Protein AF-A0A350I6R9-F1 (afdb_monomer_lite)

pLDDT: mean 77.78, std 19.96, range [19.88, 98.5]

Radius of gyration: 29.45 Å; chains: 1; bounding box: 66×49×82 Å

Structure (mmCIF, N/CA/C/O backbone):
data_AF-A0A350I6R9-F1
#
_entry.id   AF-A0A350I6R9-F1
#
loop_
_atom_site.group_PDB
_atom_site.id
_atom_site.type_symbol
_atom_site.label_atom_id
_atom_site.label_alt_id
_atom_site.label_comp_id
_atom_site.label_asym_id
_atom_site.label_entity_id
_atom_site.label_seq_id
_atom_site.pdbx_PDB_ins_code
_atom_site.Cartn_x
_atom_site.Cartn_y
_atom_site.Cartn_z
_atom_site.occupancy
_atom_site.B_iso_or_equiv
_atom_site.auth_seq_id
_atom_site.auth_comp_id
_atom_site.auth_asym_id
_atom_site.auth_atom_id
_atom_site.pdbx_PDB_model_num
ATOM 1 N N . MET A 1 1 ? 12.824 -19.767 29.907 1.00 22.09 1 MET A N 1
ATOM 2 C CA . MET A 1 1 ? 13.757 -18.956 29.102 1.00 22.09 1 MET A CA 1
ATOM 3 C C . MET A 1 1 ? 13.544 -19.324 27.639 1.00 22.09 1 MET A C 1
ATOM 5 O O . MET A 1 1 ? 13.991 -20.379 27.214 1.00 22.09 1 MET A O 1
ATOM 9 N N . ILE A 1 2 ? 12.738 -18.542 26.918 1.00 20.14 2 ILE A N 1
ATOM 10 C CA . ILE A 1 2 ? 12.476 -18.719 25.482 1.00 20.14 2 ILE A CA 1
ATOM 11 C C . ILE A 1 2 ? 12.926 -17.417 24.828 1.00 20.14 2 ILE A C 1
ATOM 13 O O . ILE A 1 2 ? 12.372 -16.361 25.119 1.00 20.14 2 ILE A O 1
ATOM 17 N N . VAL A 1 3 ? 13.970 -17.504 24.011 1.00 19.88 3 VAL A N 1
ATOM 18 C CA . VAL A 1 3 ? 14.474 -16.399 23.195 1.00 19.88 3 VAL A CA 1
ATOM 19 C C . VAL A 1 3 ? 13.549 -16.283 21.987 1.00 19.88 3 VAL A C 1
ATOM 21 O O . VAL A 1 3 ? 13.453 -17.218 21.194 1.00 19.88 3 VAL A O 1
ATOM 24 N N . ILE A 1 4 ? 12.835 -15.166 21.876 1.00 23.45 4 ILE A N 1
ATOM 25 C CA . ILE A 1 4 ? 11.977 -14.851 20.732 1.00 23.45 4 ILE A CA 1
ATOM 26 C C . ILE A 1 4 ? 12.733 -13.826 19.881 1.00 23.45 4 ILE A C 1
ATOM 28 O O . ILE A 1 4 ? 13.093 -12.759 20.372 1.00 23.45 4 ILE A O 1
ATOM 32 N N . GLY A 1 5 ? 13.032 -14.194 18.632 1.00 23.34 5 GLY A N 1
ATOM 33 C CA . GLY A 1 5 ? 13.766 -13.368 17.675 1.00 23.34 5 GLY A CA 1
ATOM 34 C C . GLY A 1 5 ? 13.041 -12.068 17.312 1.00 23.34 5 GLY A C 1
ATOM 35 O O . GLY A 1 5 ? 11.827 -11.946 17.468 1.00 23.34 5 GLY A O 1
ATOM 36 N N . ALA A 1 6 ? 13.812 -11.112 16.792 1.00 25.41 6 ALA A N 1
ATOM 37 C CA . ALA A 1 6 ? 13.442 -9.723 16.505 1.00 25.41 6 ALA A CA 1
ATOM 38 C C . ALA A 1 6 ? 12.279 -9.505 15.501 1.00 25.41 6 ALA A C 1
ATOM 40 O O . ALA A 1 6 ? 11.930 -8.361 15.220 1.00 25.41 6 ALA A O 1
ATOM 41 N N . ASP A 1 7 ? 11.638 -10.568 15.008 1.00 31.19 7 ASP A N 1
ATOM 42 C CA . ASP A 1 7 ? 10.614 -10.511 13.955 1.00 31.19 7 ASP A CA 1
ATOM 43 C C . ASP A 1 7 ? 9.171 -10.698 14.456 1.00 31.19 7 ASP A C 1
ATOM 45 O O . ASP A 1 7 ? 8.216 -10.474 13.709 1.00 31.19 7 ASP A O 1
ATOM 49 N N . SER A 1 8 ? 8.966 -11.063 15.725 1.00 33.00 8 SER A N 1
ATOM 50 C CA . SER A 1 8 ? 7.626 -11.209 16.312 1.00 33.00 8 SER A CA 1
ATOM 51 C C . SER A 1 8 ? 7.429 -10.269 17.493 1.00 33.00 8 SER A C 1
ATOM 53 O O . SER A 1 8 ? 8.067 -10.418 18.534 1.00 33.00 8 SER A O 1
ATOM 55 N N . LEU A 1 9 ? 6.516 -9.311 17.327 1.00 41.38 9 LEU A N 1
ATOM 56 C CA . LEU A 1 9 ? 6.185 -8.334 18.359 1.00 41.38 9 LEU A CA 1
ATOM 57 C C . LEU A 1 9 ? 5.378 -8.982 19.507 1.00 41.38 9 LEU A C 1
ATOM 59 O O . LEU A 1 9 ? 4.624 -9.926 19.269 1.00 41.38 9 LEU A O 1
ATOM 63 N N . PRO A 1 10 ? 5.457 -8.467 20.746 1.00 38.34 10 PRO A N 1
ATOM 64 C CA . PRO A 1 10 ? 4.871 -9.105 21.936 1.00 38.34 10 PRO A CA 1
ATOM 65 C C . PRO A 1 10 ? 3.345 -9.278 21.874 1.00 38.34 10 PRO A C 1
ATOM 67 O O . PRO A 1 10 ? 2.817 -10.292 22.327 1.00 38.34 10 PRO A O 1
ATOM 70 N N . ALA A 1 11 ? 2.642 -8.341 21.228 1.00 40.12 11 ALA A N 1
ATOM 71 C CA . ALA A 1 11 ? 1.209 -8.461 20.960 1.00 40.12 11 ALA A CA 1
ATOM 72 C C . ALA A 1 11 ? 0.907 -9.635 20.010 1.00 40.12 11 ALA A C 1
ATOM 74 O O . ALA A 1 11 ? -0.040 -10.383 20.237 1.00 40.12 11 ALA A O 1
ATOM 75 N N . GLU A 1 12 ? 1.747 -9.852 18.989 1.00 41.09 12 GLU A N 1
ATOM 76 C CA . GLU A 1 12 ? 1.634 -11.0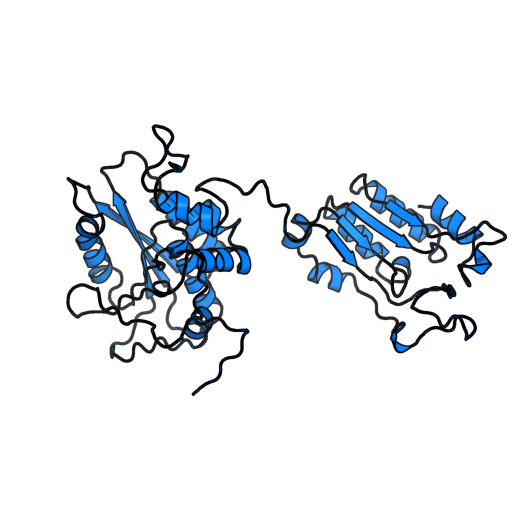18 18.108 1.00 41.09 12 GLU A CA 1
ATOM 77 C C . GLU A 1 12 ? 1.952 -12.316 18.856 1.00 41.09 12 GLU A C 1
ATOM 79 O O . GLU A 1 12 ? 1.293 -13.307 18.602 1.00 41.09 12 GLU A O 1
ATOM 84 N N . SER A 1 13 ? 2.908 -12.341 19.789 1.00 41.38 13 SER A N 1
ATOM 85 C CA . SER A 1 13 ? 3.221 -13.536 20.597 1.00 41.38 13 SER A CA 1
ATOM 86 C C . SER A 1 13 ? 2.031 -13.989 21.462 1.00 41.38 13 SER A C 1
ATOM 88 O O . SER A 1 13 ? 1.670 -15.170 21.475 1.00 41.38 13 SER A O 1
ATOM 90 N N . TRP A 1 14 ? 1.356 -13.044 22.122 1.00 45.50 14 TRP A N 1
ATOM 91 C CA . TRP A 1 14 ? 0.144 -13.315 22.900 1.00 45.50 14 TRP A CA 1
ATOM 92 C C . TRP A 1 14 ? -1.018 -13.819 22.027 1.00 45.50 14 TRP A C 1
ATOM 94 O O . TRP A 1 14 ? -1.662 -14.806 22.377 1.00 45.50 14 TRP A O 1
ATOM 104 N N . MET A 1 15 ? -1.213 -13.209 20.856 1.00 47.19 15 MET A N 1
ATOM 105 C CA . MET A 1 15 ? -2.227 -13.592 19.864 1.00 47.19 15 MET A CA 1
ATOM 106 C C . MET A 1 15 ? -1.924 -14.936 19.161 1.00 47.19 15 MET A C 1
ATOM 108 O O . MET A 1 15 ? -2.829 -15.727 18.910 1.00 47.19 15 MET A O 1
ATOM 112 N N . LYS A 1 16 ? -0.643 -15.244 18.908 1.00 39.41 16 LYS A N 1
ATOM 113 C CA . LYS A 1 16 ? -0.155 -16.446 18.198 1.00 39.41 16 LYS A CA 1
ATOM 114 C C . LYS A 1 16 ? -0.274 -17.734 18.998 1.00 39.41 16 LYS A C 1
ATOM 116 O O . LYS A 1 16 ? -0.466 -18.800 18.423 1.00 39.41 16 LYS A O 1
ATOM 121 N N . THR A 1 17 ? -0.075 -17.675 20.314 1.00 40.75 17 THR A N 1
ATOM 122 C CA . THR A 1 17 ? -0.017 -18.904 21.124 1.00 40.75 17 THR A CA 1
ATOM 123 C C . THR A 1 17 ? -1.389 -19.514 21.382 1.00 40.75 17 THR A C 1
ATOM 125 O O . THR A 1 17 ? -1.453 -20.659 21.831 1.00 40.75 17 THR A O 1
ATOM 128 N N . GLY A 1 18 ? -2.465 -18.745 21.179 1.00 37.25 18 GLY A N 1
ATOM 129 C CA . GLY A 1 18 ? -3.849 -19.102 21.499 1.00 37.25 18 GLY A CA 1
ATOM 130 C C . GLY A 1 18 ? -4.097 -19.561 22.938 1.00 37.25 18 GLY A C 1
ATOM 131 O O . GLY A 1 18 ? -5.200 -19.943 23.322 1.00 37.25 18 GLY A O 1
ATOM 132 N N . ARG A 1 19 ? -3.068 -19.500 23.785 1.00 37.03 19 ARG A N 1
ATOM 133 C CA . ARG A 1 19 ? -3.145 -19.787 25.205 1.00 37.03 19 ARG A CA 1
ATOM 134 C C . ARG A 1 19 ? -3.540 -18.497 25.890 1.00 37.03 19 ARG A C 1
ATOM 136 O O . ARG A 1 19 ? -2.720 -17.847 26.533 1.00 37.03 19 ARG A O 1
ATOM 143 N N . TRP A 1 20 ? -4.834 -18.203 25.847 1.00 43.78 20 TRP A N 1
ATOM 144 C CA . TRP A 1 20 ? -5.505 -17.372 26.845 1.00 43.78 20 TRP A CA 1
ATOM 145 C C . TRP A 1 20 ? -5.498 -18.109 28.195 1.00 43.78 20 TRP A C 1
ATOM 147 O O . TRP A 1 20 ? -6.529 -18.422 28.780 1.00 43.78 20 TRP A O 1
ATOM 157 N N . ARG A 1 21 ? -4.311 -18.471 28.696 1.00 35.88 21 ARG A N 1
ATOM 158 C CA . ARG A 1 21 ? -4.147 -19.006 30.043 1.00 35.88 21 ARG A CA 1
ATOM 159 C C . ARG A 1 21 ? -4.150 -17.817 30.980 1.00 35.88 21 ARG A C 1
ATOM 161 O O . ARG A 1 21 ? -3.102 -17.365 31.433 1.00 35.88 21 ARG A O 1
ATOM 168 N N . PHE A 1 22 ? -5.349 -17.342 31.291 1.00 42.25 22 PHE A N 1
ATOM 169 C CA . PHE A 1 22 ? -5.586 -16.603 32.518 1.00 42.25 22 PHE A CA 1
ATOM 170 C C . PHE A 1 22 ? -5.280 -17.569 33.664 1.00 42.25 22 PHE A C 1
ATOM 172 O O . PHE A 1 22 ? -6.156 -18.277 34.149 1.00 42.25 22 PHE A O 1
ATOM 179 N N . SER A 1 23 ? -4.009 -17.664 34.056 1.00 35.59 23 SER A N 1
ATOM 180 C CA . SER A 1 23 ? -3.497 -18.642 35.028 1.00 35.59 23 SER A CA 1
ATOM 181 C C . SER A 1 23 ? -4.223 -18.591 36.381 1.00 35.59 23 SER A C 1
ATOM 183 O O . SER A 1 23 ? -4.127 -19.528 37.170 1.00 35.59 23 SER A O 1
ATOM 185 N N . ARG A 1 24 ? -4.992 -17.523 36.626 1.00 36.16 24 ARG A N 1
ATOM 186 C CA . ARG A 1 24 ? -5.810 -17.291 37.819 1.00 36.16 24 ARG A CA 1
ATOM 187 C C . ARG A 1 24 ? -7.309 -17.588 37.669 1.00 36.16 24 ARG A C 1
ATOM 189 O O . ARG A 1 24 ? -7.999 -17.590 38.683 1.00 36.16 24 ARG A O 1
ATOM 196 N N . TYR A 1 25 ? -7.825 -17.877 36.471 1.00 40.41 25 TYR A N 1
ATOM 197 C CA . TYR A 1 25 ? -9.256 -18.121 36.249 1.00 40.41 25 TYR A CA 1
ATOM 198 C C . TYR A 1 25 ? -9.508 -19.560 35.783 1.00 40.41 25 TYR A C 1
ATOM 200 O O . TYR A 1 25 ? -9.234 -19.931 34.651 1.00 40.41 25 TYR A O 1
ATOM 208 N N . LYS A 1 26 ? -10.047 -20.379 36.695 1.00 38.00 26 LYS A N 1
ATOM 209 C CA . LYS A 1 26 ? -10.389 -21.801 36.486 1.00 38.00 26 LYS A CA 1
ATOM 210 C C . LYS A 1 26 ? -11.715 -22.040 35.739 1.00 38.00 26 LYS A C 1
ATOM 212 O O . LYS A 1 26 ? -12.134 -23.188 35.637 1.00 38.00 26 LYS A O 1
ATOM 217 N N . LYS A 1 27 ? -12.414 -20.996 35.280 1.00 42.28 27 LYS A N 1
ATOM 218 C CA . LYS A 1 27 ? -13.692 -21.142 34.563 1.00 42.28 27 LYS A CA 1
ATOM 219 C C . LYS A 1 27 ? -13.432 -21.226 33.059 1.00 42.28 27 LYS A C 1
ATOM 221 O O . LYS A 1 27 ? -12.689 -20.402 32.540 1.00 42.28 27 LYS A O 1
ATOM 226 N N . GLU A 1 28 ? -14.047 -22.206 32.401 1.00 49.97 28 GLU A N 1
ATOM 227 C CA . GLU A 1 28 ? -14.123 -22.308 30.939 1.00 49.97 28 GLU A CA 1
ATOM 228 C C . GLU A 1 28 ? -14.626 -20.968 30.375 1.00 49.97 28 GLU A C 1
ATOM 230 O O . GLU A 1 28 ? -15.700 -20.492 30.758 1.00 49.97 28 GLU A O 1
ATOM 235 N N . PHE A 1 29 ? -13.797 -20.312 29.561 1.00 51.56 29 PHE A N 1
ATOM 236 C CA . PHE A 1 29 ? -14.158 -19.067 28.885 1.00 51.56 29 PHE A CA 1
ATOM 237 C C . PHE A 1 29 ? -15.148 -19.372 27.756 1.00 51.56 29 PHE A C 1
ATOM 239 O O . PHE A 1 29 ? -15.077 -20.431 27.139 1.00 51.56 29 PHE A O 1
ATOM 246 N N . THR A 1 30 ? -16.084 -18.455 27.517 1.00 60.25 30 THR A N 1
ATOM 247 C CA . THR A 1 30 ? -17.052 -18.537 26.415 1.00 60.25 30 THR A CA 1
ATOM 248 C C . THR A 1 30 ? -16.409 -18.260 25.061 1.00 60.25 30 THR A C 1
ATOM 250 O O . THR A 1 30 ? -15.287 -17.765 24.962 1.00 60.25 30 THR A O 1
ATOM 253 N N . ASP A 1 31 ? -17.196 -18.493 24.021 1.00 69.62 31 ASP A N 1
ATOM 254 C CA . ASP A 1 31 ? -16.942 -18.196 22.613 1.00 69.62 31 ASP A CA 1
ATOM 255 C C . ASP A 1 31 ? -16.837 -16.700 22.250 1.00 69.62 31 ASP A C 1
ATOM 257 O O . ASP A 1 31 ? -16.867 -16.331 21.073 1.00 69.62 31 ASP A O 1
ATOM 261 N N . THR A 1 32 ? -16.709 -15.817 23.244 1.00 78.69 32 THR A N 1
ATOM 262 C CA . THR A 1 32 ? -16.905 -14.376 23.071 1.00 78.69 32 THR A CA 1
ATOM 263 C C . THR A 1 32 ? -15.885 -13.549 23.855 1.00 78.69 32 THR A C 1
ATOM 265 O O . THR A 1 32 ? -15.619 -13.803 25.034 1.00 78.69 32 THR A O 1
ATOM 268 N N . ILE A 1 33 ? -15.346 -12.510 23.210 1.00 82.25 33 ILE A N 1
ATOM 269 C CA . ILE A 1 33 ? -14.455 -11.503 23.807 1.00 82.25 33 ILE A CA 1
ATOM 270 C C . ILE A 1 33 ? -15.173 -10.155 23.910 1.00 82.25 33 ILE A C 1
ATOM 272 O O . ILE A 1 33 ? -15.802 -9.711 22.955 1.00 82.25 33 ILE A O 1
ATOM 276 N N . GLY A 1 34 ? -15.016 -9.460 25.037 1.00 86.75 34 GLY A N 1
ATOM 277 C CA . GLY A 1 34 ? -15.525 -8.105 25.228 1.00 86.75 34 GLY A CA 1
ATOM 278 C C . GLY A 1 34 ? -14.494 -7.039 24.853 1.00 86.75 34 GLY A C 1
ATOM 279 O O . GLY A 1 34 ? -13.321 -7.154 25.213 1.00 86.75 34 GLY A O 1
ATOM 280 N N . LEU A 1 35 ? -14.926 -5.943 24.226 1.00 89.25 35 LEU A N 1
ATOM 281 C CA . LEU A 1 35 ? -14.069 -4.795 23.909 1.00 89.25 35 LEU A CA 1
ATOM 282 C C . LEU A 1 35 ? -14.744 -3.454 24.231 1.00 89.25 35 LEU A C 1
ATOM 284 O O . LEU A 1 35 ? -15.849 -3.170 23.781 1.00 89.25 35 LEU A O 1
ATOM 288 N N . SER A 1 36 ? -14.040 -2.565 24.935 1.00 90.25 36 SER A N 1
ATOM 289 C CA . SER A 1 36 ? -14.433 -1.150 25.012 1.00 90.25 36 SER A CA 1
ATOM 290 C C . SER A 1 36 ? -14.040 -0.421 23.724 1.00 90.25 36 SER A C 1
ATOM 292 O O . SER A 1 36 ? -12.867 -0.085 23.538 1.00 90.25 36 SER A O 1
ATOM 294 N N . LEU A 1 37 ? -15.011 -0.115 22.861 1.00 92.50 37 LEU A N 1
ATOM 295 C CA . LEU A 1 37 ? -14.785 0.557 21.580 1.00 92.50 37 LEU A CA 1
ATOM 296 C C . LEU A 1 37 ? -15.170 2.036 21.681 1.00 92.50 37 LEU A C 1
ATOM 298 O O . LEU A 1 37 ? -16.335 2.389 21.583 1.00 92.50 37 LEU A O 1
ATOM 302 N N . SER A 1 38 ? -14.186 2.918 21.866 1.00 87.81 38 SER A N 1
ATOM 303 C CA . SER A 1 38 ? -14.422 4.349 22.123 1.00 87.81 38 SER A CA 1
ATOM 304 C C . SER A 1 38 ? -14.447 5.222 20.867 1.00 87.81 38 SER A C 1
ATOM 306 O O . SER A 1 38 ? -14.486 6.447 20.979 1.00 87.81 38 SER A O 1
ATOM 308 N N . SER A 1 39 ? -14.358 4.619 19.677 1.00 88.50 39 SER A N 1
ATOM 309 C CA . SER A 1 39 ? -14.005 5.257 18.396 1.00 88.50 39 SER A CA 1
ATOM 310 C C . SER A 1 39 ? -12.612 5.912 18.340 1.00 88.50 39 SER A C 1
ATOM 312 O O . SER A 1 39 ? -12.262 6.508 17.326 1.00 88.50 39 SER A O 1
ATOM 314 N N . GLY A 1 40 ? -11.782 5.773 19.380 1.00 89.19 40 GLY A N 1
ATOM 315 C CA . GLY A 1 40 ? -10.389 6.234 19.370 1.00 89.19 40 GLY A CA 1
ATOM 316 C C . GLY A 1 40 ? -9.454 5.293 18.606 1.00 89.19 40 GLY A C 1
ATOM 317 O O . GLY A 1 40 ? -9.756 4.105 18.448 1.00 89.19 40 GLY A O 1
ATOM 318 N N . SER A 1 41 ? -8.293 5.813 18.185 1.00 90.88 41 SER A N 1
ATOM 319 C CA . SER A 1 41 ? -7.271 5.061 17.435 1.00 90.88 41 SER A CA 1
ATOM 320 C C . SER A 1 41 ? -6.900 3.744 18.101 1.00 90.88 41 SER A C 1
ATOM 322 O O . SER A 1 41 ? -6.762 2.721 17.435 1.00 90.88 41 SER A O 1
ATOM 324 N N . ASP A 1 42 ? -6.777 3.748 19.419 1.00 89.94 42 ASP A N 1
ATOM 325 C CA . ASP A 1 42 ? -6.234 2.606 20.132 1.00 89.94 42 ASP A CA 1
ATOM 326 C C . ASP A 1 42 ? -7.264 1.474 20.199 1.00 89.94 42 ASP A C 1
ATOM 328 O O . ASP A 1 42 ? -6.982 0.347 19.809 1.00 89.94 42 ASP A O 1
ATOM 332 N N . SER A 1 43 ? -8.504 1.784 20.595 1.00 91.38 43 SER A N 1
ATOM 333 C CA . SER A 1 43 ? -9.587 0.792 20.630 1.00 91.38 43 SER A CA 1
ATOM 334 C C . SER A 1 43 ? -9.907 0.214 19.246 1.00 91.38 43 SER A C 1
ATOM 336 O O . SER A 1 43 ? -10.192 -0.974 19.127 1.00 91.38 43 SER A O 1
ATOM 338 N N . ALA A 1 44 ? -9.798 1.030 18.191 1.00 94.56 44 ALA A N 1
ATOM 339 C CA . ALA A 1 44 ? -10.017 0.591 16.818 1.00 94.56 44 ALA A CA 1
ATOM 340 C C . ALA A 1 44 ? -8.899 -0.340 16.318 1.00 94.56 44 ALA A C 1
ATOM 342 O O . ALA A 1 44 ? -9.178 -1.341 15.659 1.00 94.56 44 ALA A O 1
ATOM 343 N N . LEU A 1 45 ? -7.641 -0.053 16.676 1.00 92.31 45 LEU A N 1
ATOM 344 C CA . LEU A 1 45 ? -6.522 -0.947 16.383 1.00 92.31 45 LEU A CA 1
ATOM 345 C C . LEU A 1 45 ? -6.649 -2.261 17.153 1.00 92.31 45 LEU A C 1
ATOM 347 O O . LEU A 1 45 ? -6.404 -3.324 16.593 1.00 92.31 45 LEU A O 1
ATOM 351 N N . LEU A 1 46 ? -7.060 -2.195 18.420 1.00 88.56 46 LEU A N 1
ATOM 352 C CA . LEU A 1 46 ? -7.261 -3.381 19.240 1.00 88.56 46 LEU A CA 1
ATOM 353 C C . LEU A 1 46 ? -8.349 -4.291 18.654 1.00 88.56 46 LEU A C 1
ATOM 355 O O . LEU A 1 46 ? -8.122 -5.493 18.552 1.00 88.56 46 LEU A O 1
ATOM 359 N N . LEU A 1 47 ? -9.468 -3.728 18.180 1.00 93.56 47 LEU A N 1
ATOM 360 C CA . LEU A 1 47 ? -10.499 -4.491 17.467 1.00 93.56 47 LEU A CA 1
ATOM 361 C C . LEU A 1 47 ? -9.925 -5.226 16.248 1.00 93.56 47 LEU A C 1
ATOM 363 O O . LEU A 1 47 ? -10.153 -6.423 16.084 1.00 93.56 47 LEU A O 1
ATOM 367 N N . TYR A 1 48 ? -9.153 -4.519 15.415 1.00 93.75 48 TYR A N 1
ATOM 368 C CA . TYR A 1 48 ? -8.500 -5.107 14.246 1.00 93.75 48 TYR A CA 1
ATOM 369 C C . TYR A 1 48 ? -7.557 -6.254 14.626 1.00 93.75 48 TYR A C 1
ATOM 371 O O . TYR A 1 48 ? -7.601 -7.311 14.003 1.00 93.75 48 TYR A O 1
ATOM 379 N N . LEU A 1 49 ? -6.715 -6.062 15.646 1.00 86.50 49 LEU A N 1
ATOM 380 C CA . LEU A 1 49 ? -5.746 -7.071 16.073 1.00 86.50 49 LEU A CA 1
ATOM 381 C C . LEU A 1 49 ? -6.436 -8.331 16.610 1.00 86.50 49 LEU A C 1
ATOM 383 O O . LEU A 1 49 ? -6.034 -9.433 16.243 1.00 86.50 49 LEU A O 1
ATOM 387 N N . ILE A 1 50 ? -7.504 -8.178 17.403 1.00 83.94 50 ILE A N 1
ATOM 388 C CA . ILE A 1 50 ? -8.306 -9.312 17.887 1.00 83.94 50 ILE A CA 1
ATOM 389 C C . ILE A 1 50 ? -8.923 -10.058 16.699 1.00 83.94 50 ILE A C 1
ATOM 391 O O . ILE A 1 50 ? -8.736 -11.267 16.581 1.00 83.94 50 ILE A O 1
ATOM 395 N N . ALA A 1 51 ? -9.596 -9.353 15.783 1.00 87.44 51 ALA A N 1
ATOM 396 C CA . ALA A 1 51 ? -10.236 -9.974 14.621 1.00 87.44 51 ALA A CA 1
ATOM 397 C C . ALA A 1 51 ? -9.224 -10.694 13.709 1.00 87.44 51 ALA A C 1
ATOM 399 O O . ALA A 1 51 ? -9.456 -11.833 13.304 1.00 87.44 51 ALA A O 1
ATOM 400 N N . LYS A 1 52 ? -8.061 -10.075 13.460 1.00 84.25 52 LYS A N 1
ATOM 401 C CA . LYS A 1 52 ? -6.948 -10.687 12.722 1.00 84.25 52 LYS A CA 1
ATOM 402 C C . LYS A 1 52 ? -6.468 -11.969 13.395 1.00 84.25 52 LYS A C 1
ATOM 404 O O . LYS A 1 52 ? -6.327 -12.987 12.727 1.00 84.25 52 LYS A O 1
ATOM 409 N N . SER A 1 53 ? -6.238 -11.926 14.708 1.00 78.50 53 SER A N 1
ATOM 410 C CA . SER A 1 53 ? -5.777 -13.087 15.471 1.00 78.50 53 SER A CA 1
ATOM 411 C C . SER A 1 53 ? -6.772 -14.240 15.418 1.00 78.50 53 SER A C 1
ATOM 413 O O . SER A 1 53 ? -6.364 -15.376 15.198 1.00 78.50 53 SER A O 1
ATOM 415 N N . LEU A 1 54 ? -8.064 -13.961 15.614 1.00 76.88 54 LEU A N 1
ATOM 416 C CA . LEU A 1 54 ? -9.111 -14.982 15.554 1.00 76.88 54 LEU A CA 1
ATOM 417 C C . LEU A 1 54 ? -9.222 -15.587 14.146 1.00 76.88 54 LEU A C 1
ATOM 419 O O . LEU A 1 54 ? -9.422 -16.790 14.008 1.00 76.88 54 LEU A O 1
ATOM 423 N N . SER A 1 55 ? -9.033 -14.774 13.102 1.00 79.75 55 SER A N 1
ATOM 424 C CA . SER A 1 55 ? -9.048 -15.238 11.713 1.00 79.75 55 SER A CA 1
ATOM 425 C C . SER A 1 55 ? -7.819 -16.072 11.326 1.00 79.75 55 SER A C 1
ATOM 427 O O . SER A 1 55 ? -7.955 -16.997 10.530 1.00 79.75 55 SER A O 1
ATOM 429 N N . GLU A 1 56 ? -6.622 -15.739 11.820 1.00 75.00 56 GLU A N 1
ATOM 430 C CA . GLU A 1 56 ? -5.371 -16.446 11.484 1.00 75.00 56 GLU A CA 1
ATOM 431 C C . GLU A 1 56 ? -5.166 -17.722 12.305 1.00 75.00 56 GLU A C 1
ATOM 433 O O . GLU A 1 56 ? -4.527 -18.666 11.840 1.00 75.00 56 GLU A O 1
ATOM 438 N N . TYR A 1 57 ? -5.724 -17.759 13.514 1.00 69.94 57 TYR A N 1
ATOM 439 C CA . TYR A 1 57 ? -5.602 -18.876 14.441 1.00 69.94 57 TYR A CA 1
ATOM 440 C C . TYR A 1 57 ? -6.999 -19.397 14.803 1.00 69.94 57 TYR A C 1
ATOM 442 O O . TYR A 1 57 ? -7.463 -19.170 15.912 1.00 69.94 57 TYR A O 1
ATOM 450 N N . PRO A 1 58 ? -7.694 -20.125 13.913 1.00 60.09 58 PRO A N 1
ATOM 451 C CA . PRO A 1 58 ? -9.074 -20.575 14.133 1.00 60.09 58 PRO A CA 1
ATOM 452 C C . PRO A 1 58 ? -9.216 -21.709 15.168 1.00 60.09 58 PRO A C 1
ATOM 454 O O . PRO A 1 58 ? -10.294 -22.265 15.327 1.00 60.09 58 PRO A O 1
ATOM 457 N N . THR A 1 59 ? -8.150 -22.073 15.888 1.00 52.38 59 THR A N 1
ATOM 458 C CA . THR A 1 59 ? -8.161 -23.115 16.933 1.00 52.38 59 THR A CA 1
ATOM 459 C C . THR A 1 59 ? -8.814 -22.664 18.244 1.00 52.38 59 THR A C 1
ATOM 461 O O . THR A 1 59 ? -8.655 -23.334 19.261 1.00 52.38 59 THR A O 1
ATOM 464 N N . HIS A 1 60 ? -9.460 -21.499 18.258 1.00 57.62 60 HIS A N 1
ATOM 465 C CA . HIS A 1 60 ? -10.131 -20.956 19.430 1.00 57.62 60 HIS A CA 1
ATOM 466 C C . HIS A 1 60 ? -11.615 -21.302 19.371 1.00 57.62 60 HIS A C 1
ATOM 468 O O . HIS A 1 60 ? -12.230 -21.157 18.320 1.00 57.62 60 HIS A O 1
ATOM 474 N N . ASP A 1 61 ? -12.208 -21.609 20.523 1.00 63.62 61 ASP A N 1
ATOM 475 C CA . ASP A 1 61 ? -13.667 -21.686 20.679 1.00 63.62 61 ASP A CA 1
ATOM 476 C C . ASP A 1 61 ? -14.339 -20.299 20.574 1.00 63.62 61 ASP A C 1
ATOM 478 O O . ASP A 1 61 ? -15.534 -20.179 20.797 1.00 63.62 61 ASP A O 1
ATOM 482 N N . ILE A 1 62 ? -13.574 -19.237 20.272 1.00 69.00 62 ILE A N 1
ATOM 483 C CA . ILE A 1 62 ? -14.011 -17.838 20.231 1.00 69.00 62 ILE A CA 1
ATOM 484 C C . ILE A 1 62 ? -14.428 -17.462 18.811 1.00 69.00 62 ILE A C 1
ATOM 486 O O . ILE A 1 62 ? -13.610 -17.458 17.889 1.00 69.00 62 ILE A O 1
ATOM 490 N N . HIS A 1 63 ? -15.688 -17.068 18.655 1.00 70.19 63 HIS A N 1
ATOM 491 C CA . HIS A 1 63 ? -16.305 -16.753 17.368 1.00 70.19 63 HIS A CA 1
ATOM 492 C C . HIS A 1 63 ? -16.916 -15.344 17.310 1.00 70.19 63 HIS A C 1
ATOM 494 O O . HIS A 1 63 ? -17.260 -14.873 16.221 1.00 70.19 63 HIS A O 1
ATOM 500 N N . ALA A 1 64 ? -17.010 -14.646 18.448 1.00 84.38 64 ALA A N 1
ATOM 501 C CA . ALA A 1 64 ? -17.618 -13.322 18.525 1.00 84.38 64 ALA A CA 1
ATOM 502 C C . ALA A 1 64 ? -16.799 -12.299 19.331 1.00 84.38 64 ALA A C 1
ATOM 504 O O . ALA A 1 64 ? -16.085 -12.620 20.286 1.00 84.38 64 ALA A O 1
ATOM 505 N N . ILE A 1 65 ? -16.941 -11.032 18.941 1.00 89.69 65 ILE A N 1
ATOM 506 C CA . ILE A 1 65 ? -16.444 -9.862 19.659 1.00 89.69 65 ILE A CA 1
ATOM 507 C C . ILE A 1 65 ? -17.643 -8.980 20.018 1.00 89.69 65 ILE A C 1
ATOM 509 O O . ILE A 1 65 ? -18.282 -8.388 19.147 1.00 89.69 65 ILE A O 1
ATOM 513 N N . GLU A 1 66 ? -17.910 -8.845 21.311 1.00 92.44 66 GLU A N 1
ATOM 514 C CA . GLU A 1 66 ? -18.930 -7.950 21.849 1.00 92.44 66 GLU A CA 1
ATOM 515 C C . GLU A 1 66 ? -18.284 -6.614 22.215 1.00 92.44 66 GLU A C 1
ATOM 517 O O . GLU A 1 66 ? -17.520 -6.494 23.176 1.00 92.44 66 GLU A O 1
ATOM 522 N N . CYS A 1 67 ? -18.559 -5.585 21.422 1.00 93.88 67 CYS A N 1
ATOM 523 C CA . CYS A 1 67 ? -18.093 -4.236 21.695 1.00 93.88 67 CYS A CA 1
ATOM 524 C C . CYS A 1 67 ? -19.115 -3.484 22.549 1.00 93.88 67 CYS A C 1
ATOM 526 O O . CYS A 1 67 ? -20.323 -3.620 22.358 1.00 93.88 67 CYS A O 1
ATOM 528 N N . TRP A 1 68 ? -18.641 -2.596 23.420 1.00 92.75 68 TRP A N 1
ATOM 529 C CA . TRP A 1 68 ? -19.498 -1.615 24.081 1.00 92.75 68 TRP A CA 1
ATOM 530 C C . TRP A 1 68 ? -18.976 -0.192 23.941 1.00 92.75 68 TRP A C 1
ATOM 532 O O . TRP A 1 68 ? -17.768 0.044 23.845 1.00 92.75 68 TRP A O 1
ATOM 542 N N . HIS A 1 69 ? -19.905 0.762 23.957 1.00 91.06 69 HIS A N 1
ATOM 543 C CA . HIS A 1 69 ? -19.608 2.188 23.904 1.00 91.06 69 HIS A CA 1
ATOM 544 C C . HIS A 1 69 ? -20.570 2.992 24.780 1.00 91.06 69 HIS A C 1
ATOM 546 O O . HIS A 1 69 ? -21.768 2.721 24.819 1.00 91.06 69 HIS A O 1
ATOM 552 N N . ALA A 1 70 ? -20.052 4.007 25.469 1.00 87.25 70 ALA A N 1
ATOM 553 C CA . ALA A 1 70 ? -20.855 4.892 26.307 1.00 87.25 70 ALA A CA 1
ATOM 554 C C . ALA A 1 70 ? -21.128 6.229 25.602 1.00 87.25 70 ALA A C 1
ATOM 556 O O . ALA A 1 70 ? -20.184 6.919 25.195 1.00 87.25 70 ALA A O 1
ATOM 557 N N . VAL A 1 71 ? -22.401 6.615 25.510 1.00 85.19 71 VAL A N 1
ATOM 558 C CA . VAL A 1 71 ? -22.889 7.807 24.803 1.00 85.19 71 VAL A CA 1
ATOM 559 C C . VAL A 1 71 ? -23.246 8.899 25.808 1.00 85.19 71 VAL A C 1
ATOM 561 O O . VAL A 1 71 ? -24.059 8.688 26.702 1.00 85.19 71 VAL A O 1
ATOM 564 N N . ASP A 1 72 ? -22.629 10.074 25.668 1.00 82.12 72 ASP A N 1
ATOM 565 C CA . ASP A 1 72 ? -22.903 11.223 26.534 1.00 82.12 72 ASP A CA 1
ATOM 566 C C . ASP A 1 72 ? -24.079 12.043 25.994 1.00 82.12 72 ASP A C 1
ATOM 568 O O . ASP A 1 72 ? -23.916 12.837 25.068 1.00 82.12 72 ASP A O 1
ATOM 572 N N . LEU A 1 73 ? -25.257 11.893 26.596 1.00 80.81 73 LEU A N 1
ATOM 573 C CA . LEU A 1 73 ? -26.464 12.631 26.209 1.00 80.81 73 LEU A CA 1
ATOM 574 C C . LEU A 1 73 ? -26.382 14.134 26.518 1.00 80.81 73 LEU A C 1
ATOM 576 O O . LEU A 1 73 ? -27.240 14.898 26.081 1.00 80.81 73 LEU A O 1
ATOM 580 N N . SER A 1 74 ? -25.382 14.581 27.289 1.00 71.62 74 SER A N 1
ATOM 581 C CA . SER A 1 74 ? -25.169 16.015 27.538 1.00 71.62 74 SER A CA 1
ATOM 582 C C . SER A 1 74 ? -24.495 16.741 26.368 1.00 71.62 74 SER A C 1
ATOM 584 O O . SER A 1 74 ? -24.455 17.970 26.354 1.00 71.62 74 SER A O 1
ATOM 586 N N . VAL A 1 75 ? -23.991 15.999 25.377 1.00 68.00 75 VAL A N 1
ATOM 587 C CA . VAL A 1 75 ? -23.350 16.549 24.183 1.00 68.00 75 VAL A CA 1
ATOM 588 C C . VAL A 1 75 ? -24.307 16.377 23.008 1.00 68.00 75 VAL A C 1
ATOM 590 O O . VAL A 1 75 ? -24.622 15.263 22.604 1.00 68.00 75 VAL A O 1
ATOM 593 N N . THR A 1 76 ? -24.776 17.487 22.441 1.00 53.12 76 THR A N 1
ATOM 594 C CA . THR A 1 76 ? -25.826 17.517 21.406 1.00 53.12 76 THR A CA 1
ATOM 595 C C . THR A 1 76 ? -25.410 16.929 20.058 1.00 53.12 76 THR A C 1
ATOM 597 O O . THR A 1 76 ? -26.252 16.785 19.176 1.00 53.12 76 THR A O 1
ATOM 600 N N . ALA A 1 77 ? -24.137 16.582 19.865 1.00 52.38 77 ALA A N 1
ATOM 601 C CA . ALA A 1 77 ? -23.646 16.177 18.557 1.00 52.38 77 ALA A CA 1
ATOM 602 C C . ALA A 1 77 ? -22.301 15.458 18.629 1.00 52.38 77 ALA A C 1
ATOM 604 O O . ALA A 1 77 ? -21.229 16.025 18.415 1.00 52.38 77 ALA A O 1
ATOM 605 N N . TYR A 1 78 ? -22.364 14.156 18.884 1.00 56.88 78 TYR A N 1
ATOM 606 C CA . TYR A 1 78 ? -21.199 13.309 18.705 1.00 56.88 78 TYR A CA 1
ATOM 607 C C . TYR A 1 78 ? -21.596 11.955 18.124 1.00 56.88 78 TYR A C 1
ATOM 609 O O . TYR A 1 78 ? -22.060 11.067 18.839 1.00 56.88 78 TYR A O 1
ATOM 617 N N . SER A 1 79 ? -21.364 11.757 16.822 1.00 69.69 79 SER A N 1
ATOM 618 C CA . SER A 1 79 ? -21.646 10.491 16.131 1.00 69.69 79 SER A CA 1
ATOM 619 C C . SER A 1 79 ? -20.608 9.394 16.434 1.00 69.69 79 SER A C 1
ATOM 621 O O . SER A 1 79 ? -20.262 8.576 15.588 1.00 69.69 79 SER A O 1
ATOM 623 N N . SER A 1 80 ? -20.102 9.334 17.672 1.00 79.38 80 SER A N 1
ATOM 624 C CA . SER A 1 80 ? -19.200 8.261 18.131 1.00 79.38 80 SER A CA 1
ATOM 625 C C . SER A 1 80 ? -19.741 6.866 17.837 1.00 79.38 80 SER A C 1
ATOM 627 O O . SER A 1 80 ? -18.975 5.998 17.435 1.00 79.38 80 SER A O 1
ATOM 629 N N . VAL A 1 81 ? -21.055 6.670 17.963 1.00 87.44 81 VAL A N 1
ATOM 630 C CA . VAL A 1 81 ? -21.728 5.416 17.600 1.00 87.44 81 VAL A CA 1
ATOM 631 C C . VAL A 1 81 ? -21.601 5.140 16.101 1.00 87.44 81 VAL A C 1
ATOM 633 O O . VAL A 1 81 ? -21.194 4.052 15.706 1.00 87.44 81 VAL A O 1
ATOM 636 N N . GLU A 1 82 ? -21.867 6.136 15.252 1.00 88.62 82 GLU A N 1
ATOM 637 C CA . GLU A 1 82 ? -21.689 6.028 13.797 1.00 88.62 82 GLU A CA 1
ATOM 638 C C . GLU A 1 82 ? -20.237 5.676 13.437 1.00 88.62 82 GLU A C 1
ATOM 640 O O . GLU A 1 82 ? -19.989 4.836 12.574 1.00 88.62 82 GLU A O 1
ATOM 645 N N . ARG A 1 83 ? -19.261 6.275 14.126 1.00 88.56 83 ARG A N 1
ATOM 646 C CA . ARG A 1 83 ? -17.833 5.987 13.933 1.00 88.56 83 ARG A CA 1
ATOM 647 C C . ARG A 1 83 ? -17.458 4.585 14.384 1.00 88.56 83 ARG A C 1
ATOM 649 O O . ARG A 1 83 ? -16.759 3.900 13.644 1.00 88.56 83 ARG A O 1
ATOM 656 N N . CYS A 1 84 ? -17.953 4.136 15.537 1.00 92.75 84 CYS A N 1
ATOM 657 C CA . CYS A 1 84 ? -17.804 2.750 15.980 1.00 92.75 84 CYS A CA 1
ATOM 658 C C . CYS A 1 84 ? -18.360 1.788 14.924 1.00 92.75 84 CYS A C 1
ATOM 660 O O . CYS A 1 84 ? -17.659 0.867 14.520 1.00 92.75 84 CYS A O 1
ATOM 662 N N . ASN A 1 85 ? -19.551 2.064 14.384 1.00 94.81 85 ASN A N 1
ATOM 663 C CA . ASN A 1 85 ? -20.148 1.265 13.313 1.00 94.81 85 ASN A CA 1
ATOM 664 C C . ASN A 1 85 ? -19.311 1.277 12.023 1.00 94.81 85 ASN A C 1
ATOM 666 O O . ASN A 1 85 ? -19.163 0.238 11.384 1.00 94.81 85 ASN A O 1
ATOM 670 N N . LYS A 1 86 ? -18.713 2.414 11.640 1.00 94.44 86 LYS A N 1
ATOM 671 C CA . LYS A 1 86 ? -17.792 2.483 10.488 1.00 94.44 86 LYS A CA 1
ATOM 672 C C . LYS A 1 86 ? -16.511 1.680 10.723 1.00 94.44 86 LYS A C 1
ATOM 674 O O . LYS A 1 86 ? -16.074 0.981 9.813 1.00 94.44 86 LYS A O 1
ATOM 679 N N . ILE A 1 87 ? -15.946 1.737 11.931 1.00 95.81 87 ILE A N 1
ATOM 680 C CA . ILE A 1 87 ? -14.783 0.933 12.334 1.00 95.81 87 ILE A CA 1
ATOM 681 C C . ILE A 1 87 ? -15.131 -0.561 12.275 1.00 95.81 87 ILE A C 1
ATOM 683 O O . ILE A 1 87 ? -14.420 -1.316 11.618 1.00 95.81 87 ILE A O 1
ATOM 687 N N . ILE A 1 88 ? -16.250 -0.976 12.875 1.00 97.12 88 ILE A N 1
ATOM 688 C CA . ILE A 1 88 ? -16.735 -2.364 12.836 1.00 97.12 88 ILE A CA 1
ATOM 689 C C . ILE A 1 88 ? -16.968 -2.812 11.392 1.00 97.12 88 ILE A C 1
ATOM 691 O O . ILE A 1 88 ? -16.498 -3.872 10.998 1.00 97.12 88 ILE A O 1
ATOM 695 N N . SER A 1 89 ? -17.618 -1.989 10.565 1.00 96.75 89 SER A N 1
ATOM 696 C CA . SER A 1 89 ? -17.834 -2.293 9.146 1.00 96.75 89 SER A CA 1
ATOM 697 C C . SER A 1 89 ? -16.518 -2.476 8.385 1.00 96.75 89 SER A C 1
ATOM 699 O O . SER A 1 89 ? -16.412 -3.376 7.551 1.00 96.75 89 SER A O 1
ATOM 701 N N . ALA A 1 90 ? -15.505 -1.651 8.666 1.00 96.06 90 ALA A N 1
ATOM 702 C CA . ALA A 1 90 ? -14.184 -1.783 8.063 1.00 96.06 90 ALA A CA 1
ATOM 703 C C . ALA A 1 90 ? -13.496 -3.090 8.487 1.00 96.06 90 ALA A C 1
ATOM 705 O O . ALA A 1 90 ? -12.993 -3.805 7.625 1.00 96.06 90 ALA A O 1
ATOM 706 N N . VAL A 1 91 ? -13.540 -3.440 9.777 1.00 95.88 91 VAL A N 1
ATOM 707 C CA . VAL A 1 91 ? -12.958 -4.688 10.298 1.00 95.88 91 VAL A CA 1
ATOM 708 C C . VAL A 1 91 ? -13.709 -5.919 9.773 1.00 95.88 91 VAL A C 1
ATOM 710 O O . VAL A 1 91 ? -13.068 -6.838 9.275 1.00 95.88 91 VAL A O 1
ATOM 713 N N . ASN A 1 92 ? -15.045 -5.917 9.765 1.00 94.56 92 ASN A N 1
ATOM 714 C CA . ASN A 1 92 ? -15.861 -7.015 9.225 1.00 94.56 92 ASN A CA 1
ATOM 715 C C . ASN A 1 92 ? -15.600 -7.263 7.733 1.00 94.56 92 ASN A C 1
ATOM 717 O O . ASN A 1 92 ? -15.609 -8.405 7.287 1.00 94.56 92 ASN A O 1
ATOM 721 N N . LYS A 1 93 ? -15.325 -6.217 6.939 1.00 94.81 93 LYS A N 1
ATOM 722 C CA . LYS A 1 93 ? -14.921 -6.386 5.530 1.00 94.81 93 LYS A CA 1
ATOM 723 C C . LYS A 1 93 ? -13.580 -7.105 5.383 1.00 94.81 93 LYS A C 1
ATOM 725 O O . LYS A 1 93 ? -13.365 -7.761 4.368 1.00 94.81 93 LYS A O 1
ATOM 730 N N . MET A 1 94 ? -12.682 -6.951 6.356 1.00 92.69 94 MET A N 1
ATOM 731 C CA . MET A 1 94 ? -11.377 -7.619 6.376 1.00 92.69 94 MET A CA 1
ATOM 732 C C . MET A 1 94 ? -11.483 -9.048 6.925 1.00 92.69 94 MET A C 1
ATOM 734 O O . MET A 1 94 ? -10.777 -9.928 6.443 1.00 92.69 94 MET A O 1
ATOM 738 N N . PHE A 1 95 ? -12.383 -9.278 7.887 1.00 91.06 95 PHE A N 1
ATOM 739 C CA . PHE A 1 95 ? -12.557 -10.553 8.588 1.00 91.06 95 PHE A CA 1
ATOM 740 C C . PHE A 1 95 ? -14.042 -10.960 8.648 1.00 91.06 95 PHE A C 1
ATOM 742 O O . PHE A 1 95 ? -14.652 -10.923 9.716 1.00 91.06 95 PHE A O 1
ATOM 749 N N . PRO A 1 96 ? -14.651 -11.355 7.514 1.00 90.12 96 PRO A N 1
ATOM 750 C CA . PRO A 1 96 ? -16.096 -11.592 7.422 1.00 90.12 96 PRO A CA 1
ATOM 751 C C . PRO A 1 96 ? -16.592 -12.803 8.224 1.00 90.12 96 PRO A C 1
ATOM 753 O O . PRO A 1 96 ? -17.795 -12.948 8.417 1.00 90.12 96 PRO A O 1
ATOM 756 N N . SER A 1 97 ? -15.691 -13.679 8.673 1.00 85.75 97 SER A N 1
ATOM 757 C CA . SER A 1 97 ? -16.015 -14.844 9.502 1.00 85.75 97 SER A CA 1
ATOM 758 C C . SER A 1 97 ? -16.147 -14.526 10.993 1.00 85.75 97 SER A C 1
ATOM 760 O O . SER A 1 97 ? -16.551 -15.402 11.751 1.00 85.75 97 SER A O 1
ATOM 762 N N . ILE A 1 98 ? -15.774 -13.319 11.430 1.00 86.44 98 ILE A N 1
ATOM 763 C CA . ILE A 1 98 ? -15.808 -12.919 12.840 1.00 86.44 98 ILE A CA 1
ATOM 764 C C . ILE A 1 98 ? -17.074 -12.102 13.092 1.00 86.44 98 ILE A C 1
ATOM 766 O O . ILE A 1 98 ? -17.290 -11.075 12.449 1.00 86.44 98 ILE A O 1
ATOM 770 N N . SER A 1 99 ? -17.908 -12.540 14.038 1.00 90.75 99 SER A N 1
ATOM 771 C CA . SER A 1 99 ? -19.083 -11.768 14.450 1.00 90.75 99 SER A CA 1
ATOM 772 C C . SER A 1 99 ? -18.650 -10.609 15.345 1.00 90.75 99 SER A C 1
ATOM 774 O O . SER A 1 99 ? -17.993 -10.831 16.359 1.00 90.75 99 SER A O 1
ATOM 776 N N . ILE A 1 100 ? -19.008 -9.375 14.990 1.00 94.00 100 ILE A N 1
ATOM 777 C CA . ILE A 1 100 ? -18.676 -8.180 15.778 1.00 94.00 100 ILE A CA 1
ATOM 778 C C . ILE A 1 100 ? -19.948 -7.371 16.018 1.00 94.00 100 ILE A C 1
ATOM 780 O O . ILE A 1 100 ? -20.525 -6.827 15.073 1.00 94.00 100 ILE A O 1
ATOM 784 N N . ASN A 1 101 ? -20.347 -7.262 17.283 1.00 94.06 101 ASN A N 1
ATOM 785 C CA . ASN A 1 101 ? -21.555 -6.565 17.724 1.00 94.06 101 ASN A CA 1
ATOM 786 C C . ASN A 1 101 ? -21.197 -5.318 18.541 1.00 94.06 101 ASN A C 1
ATOM 788 O O . ASN A 1 101 ? -20.124 -5.249 19.136 1.00 94.06 101 ASN A O 1
ATOM 792 N N . LEU A 1 102 ? -22.086 -4.319 18.569 1.00 94.44 102 LEU A N 1
ATOM 793 C CA . LEU A 1 102 ? -21.916 -3.097 19.359 1.00 94.44 102 LEU A CA 1
ATOM 794 C C . LEU A 1 102 ? -23.132 -2.856 20.248 1.00 94.44 102 LEU A C 1
ATOM 796 O O . LEU A 1 102 ? -24.233 -2.637 19.749 1.00 94.44 102 LEU A O 1
ATOM 800 N N . THR A 1 103 ? -22.900 -2.783 21.555 1.00 93.19 103 THR A N 1
ATOM 801 C CA . THR A 1 103 ? -23.891 -2.329 22.532 1.00 93.19 103 THR A CA 1
ATOM 802 C C . THR A 1 103 ? -23.581 -0.911 22.994 1.00 93.19 103 THR A C 1
ATOM 804 O O . THR A 1 103 ? -22.460 -0.595 23.395 1.00 93.19 103 THR A O 1
ATOM 807 N N . THR A 1 104 ? -24.582 -0.037 22.981 1.00 91.19 104 THR A N 1
ATOM 808 C CA . THR A 1 104 ? -24.446 1.340 23.463 1.00 91.19 104 THR A CA 1
ATOM 809 C C . THR A 1 104 ? -25.128 1.534 24.806 1.00 91.19 104 THR A C 1
ATOM 811 O O . THR A 1 104 ? -26.225 1.027 25.031 1.00 91.19 104 THR A O 1
ATOM 814 N N . PHE A 1 105 ? -24.504 2.322 25.674 1.00 89.50 105 PHE A N 1
ATOM 815 C CA . PHE A 1 105 ? -25.080 2.720 26.952 1.00 89.50 105 PHE A CA 1
ATOM 816 C C . PHE A 1 105 ? -25.084 4.231 27.090 1.00 89.50 105 PHE A C 1
ATOM 818 O O . PHE A 1 105 ? -24.037 4.877 27.015 1.00 89.50 105 PHE A O 1
ATOM 825 N N . ASP A 1 106 ? -26.255 4.783 27.356 1.00 89.00 106 ASP A N 1
ATOM 826 C CA . ASP A 1 106 ? -26.405 6.215 27.532 1.00 89.00 106 ASP A CA 1
ATOM 827 C C . ASP A 1 106 ? -26.032 6.633 28.954 1.00 89.00 106 ASP A C 1
ATOM 829 O O . ASP A 1 106 ? -26.364 5.974 29.943 1.00 89.00 106 ASP A O 1
ATOM 833 N N . TYR A 1 107 ? -25.358 7.771 29.067 1.00 84.94 107 TYR A N 1
ATOM 834 C CA . TYR A 1 107 ? -25.139 8.453 30.331 1.00 84.94 107 TYR A CA 1
ATOM 835 C C . TYR A 1 107 ? -25.289 9.960 30.139 1.00 84.94 107 TYR A C 1
ATOM 837 O O . TYR A 1 107 ? -25.137 10.489 29.043 1.00 84.94 107 TYR A O 1
ATOM 845 N N . GLN A 1 108 ? -25.574 10.677 31.222 1.00 82.56 108 GLN A N 1
ATOM 846 C CA . GLN A 1 108 ? -25.631 12.134 31.201 1.00 82.56 108 GLN A CA 1
ATOM 847 C C . GLN A 1 108 ? -24.593 12.682 32.171 1.00 82.56 108 GLN A C 1
ATOM 849 O O . GLN A 1 108 ? -24.714 12.507 33.389 1.00 82.56 108 GLN A O 1
ATOM 854 N N . LYS A 1 109 ? -23.563 13.351 31.648 1.00 79.12 109 LYS A N 1
ATOM 855 C CA . LYS A 1 109 ? -22.570 14.003 32.501 1.00 79.12 109 LYS A CA 1
ATOM 856 C C . LYS A 1 109 ? -23.213 15.178 33.245 1.00 79.12 109 LYS A C 1
ATOM 858 O O . LYS A 1 109 ? -23.807 16.063 32.638 1.00 79.12 109 LYS A O 1
ATOM 863 N N . ARG A 1 110 ? -23.102 15.190 34.577 1.00 78.75 110 ARG A N 1
ATOM 864 C CA . ARG A 1 110 ? -23.632 16.261 35.445 1.00 78.75 110 ARG A CA 1
ATOM 865 C C . ARG A 1 110 ? -22.565 16.751 36.417 1.00 78.75 110 ARG A C 1
ATOM 867 O O . ARG A 1 110 ? -22.239 16.036 37.362 1.00 78.75 110 ARG A O 1
ATOM 874 N N . GLY A 1 111 ? -22.045 17.960 36.214 1.00 74.94 111 GLY A N 1
ATOM 875 C CA . GLY A 1 111 ? -20.986 18.541 37.047 1.00 74.94 111 GLY A CA 1
ATOM 876 C C . GLY A 1 111 ? -19.568 18.122 36.634 1.00 74.94 111 GLY A C 1
ATOM 877 O O . GLY A 1 111 ? -19.339 17.654 35.520 1.00 74.94 111 GLY A O 1
ATOM 878 N N . ASN A 1 112 ? -18.606 18.299 37.546 1.00 72.56 112 ASN A N 1
ATOM 879 C CA . ASN A 1 112 ? -17.169 18.233 37.239 1.00 72.56 112 ASN A CA 1
ATOM 880 C C . ASN A 1 112 ? -16.526 16.846 37.423 1.00 72.56 112 ASN A C 1
ATOM 882 O O . ASN A 1 112 ? -15.302 16.742 37.369 1.00 72.56 112 ASN A O 1
ATOM 886 N N . LYS A 1 113 ? -17.302 15.776 37.653 1.00 77.38 113 LYS A N 1
ATOM 887 C CA . LYS A 1 113 ? -16.709 14.437 37.811 1.00 77.38 113 LYS A CA 1
ATOM 888 C C . LYS A 1 113 ? -16.134 13.927 36.487 1.00 77.38 113 LYS A C 1
ATOM 890 O O . LYS A 1 113 ? -16.570 14.300 35.393 1.00 77.38 113 LYS A O 1
ATOM 895 N N . GLU A 1 114 ? -15.159 13.033 36.596 1.00 71.38 114 GLU A N 1
ATOM 896 C CA . GLU A 1 114 ? -14.555 12.364 35.447 1.00 71.38 114 GLU A CA 1
ATOM 897 C C . GLU A 1 114 ? -15.550 11.446 34.727 1.00 71.38 114 GLU A C 1
ATOM 899 O O . GLU A 1 114 ? -16.462 10.885 35.336 1.00 71.38 114 GLU A O 1
ATOM 904 N N . LYS A 1 115 ? -15.340 11.235 33.420 1.00 74.44 115 LYS A N 1
ATOM 905 C CA . LYS A 1 115 ? -16.169 10.341 32.590 1.00 74.44 115 LYS A CA 1
ATOM 906 C C . LYS A 1 115 ? -16.295 8.940 33.200 1.00 74.44 115 LYS A C 1
ATOM 908 O O . LYS A 1 115 ? -17.389 8.381 33.200 1.00 74.44 115 LYS A O 1
ATOM 913 N N . ALA A 1 116 ? -15.202 8.415 33.762 1.00 74.69 116 ALA A N 1
ATOM 914 C CA . ALA A 1 116 ? -15.133 7.096 34.391 1.00 74.69 116 ALA A CA 1
ATOM 915 C C . ALA A 1 116 ? -16.233 6.871 35.445 1.00 74.69 116 ALA A C 1
ATOM 917 O O . ALA A 1 116 ? -16.774 5.772 35.548 1.00 74.69 116 ALA A O 1
ATOM 918 N N . TYR A 1 117 ? -16.610 7.922 36.179 1.00 79.12 117 TYR A N 1
ATOM 919 C CA . TYR A 1 117 ? -17.664 7.855 37.187 1.00 79.12 117 TYR A CA 1
ATOM 920 C C . TYR A 1 117 ? -19.034 7.527 36.576 1.00 79.12 117 TYR A C 1
ATOM 922 O O . TYR A 1 117 ? -19.757 6.687 37.104 1.00 79.12 117 TYR A O 1
ATOM 930 N N . TYR A 1 118 ? -19.388 8.168 35.458 1.00 81.25 118 TYR A N 1
ATOM 931 C CA . TYR A 1 118 ? -20.712 8.024 34.842 1.00 81.25 118 TYR A CA 1
ATOM 932 C C . TYR A 1 118 ? -20.848 6.755 34.002 1.00 81.25 118 TYR A C 1
ATOM 934 O O . TYR A 1 118 ? -21.944 6.221 33.890 1.00 81.25 118 TYR A O 1
ATOM 942 N N . ILE A 1 119 ? -19.747 6.257 33.432 1.00 83.31 119 ILE A N 1
ATOM 943 C CA . ILE A 1 119 ? -19.761 5.043 32.600 1.00 83.31 119 ILE A CA 1
ATOM 944 C C . ILE A 1 119 ? -19.652 3.755 33.422 1.00 83.31 119 ILE A C 1
ATOM 946 O O . ILE A 1 119 ? -19.878 2.673 32.889 1.00 83.31 119 ILE A O 1
ATOM 950 N N . LYS A 1 120 ? -19.294 3.842 34.710 1.00 82.69 120 LYS A N 1
ATOM 951 C CA . LYS A 1 120 ? -19.109 2.668 35.571 1.00 82.69 120 LYS A CA 1
ATOM 952 C C . LYS A 1 120 ? -20.349 1.752 35.621 1.00 82.69 120 LYS A C 1
ATOM 954 O O . LYS A 1 120 ? -20.148 0.557 35.418 1.00 82.69 120 LYS A O 1
ATOM 959 N N . PRO A 1 121 ? -21.590 2.253 35.801 1.00 83.69 121 PRO A N 1
ATOM 960 C CA . PRO A 1 121 ? -22.780 1.395 35.818 1.00 83.69 121 PRO A CA 1
ATOM 961 C C . PRO A 1 121 ? -23.043 0.717 34.469 1.00 83.69 121 PRO A C 1
ATOM 963 O O . PRO A 1 121 ? -23.377 -0.459 34.420 1.00 83.69 121 PRO A O 1
ATOM 966 N N . ALA A 1 122 ? -22.842 1.444 33.366 1.00 83.94 122 ALA A N 1
ATOM 967 C CA . ALA A 1 122 ? -22.949 0.898 32.014 1.00 83.94 122 ALA A CA 1
ATOM 968 C C . ALA A 1 122 ? -21.943 -0.234 31.773 1.00 83.94 122 ALA A C 1
ATOM 970 O O . ALA A 1 122 ? -22.285 -1.281 31.233 1.00 83.94 122 ALA A O 1
ATOM 971 N N . ARG A 1 123 ? -20.703 -0.033 32.228 1.00 82.25 123 ARG A N 1
ATOM 972 C CA . ARG A 1 123 ? -19.646 -1.038 32.163 1.00 82.25 123 ARG A CA 1
ATOM 973 C C . ARG A 1 123 ? -20.014 -2.284 32.969 1.00 82.25 123 ARG A C 1
ATOM 975 O O . ARG A 1 123 ? -19.880 -3.383 32.453 1.00 82.25 123 ARG A O 1
ATOM 982 N N . GLU A 1 124 ? -20.471 -2.117 34.210 1.00 81.69 124 GLU A N 1
ATOM 983 C CA . GLU A 1 124 ? -20.925 -3.225 35.068 1.00 81.69 124 GLU A CA 1
ATOM 984 C C . GLU A 1 124 ? -22.077 -3.998 34.412 1.00 81.69 124 GLU A C 1
ATOM 986 O O . GLU A 1 124 ? -22.008 -5.218 34.309 1.00 81.69 124 GLU A O 1
ATOM 991 N N . LYS A 1 125 ? -23.053 -3.288 33.837 1.00 83.69 125 LYS A N 1
ATOM 992 C CA . LYS A 1 125 ? -24.157 -3.890 33.085 1.00 83.69 125 LYS A CA 1
ATOM 993 C C . LYS A 1 125 ? -23.681 -4.701 31.875 1.00 83.69 125 LYS A C 1
ATOM 995 O O . LYS A 1 125 ? -24.109 -5.835 31.698 1.00 83.69 125 LYS A O 1
ATOM 1000 N N . PHE A 1 126 ? -22.772 -4.157 31.063 1.00 85.19 126 PHE A N 1
ATOM 1001 C CA . PHE A 1 126 ? -22.177 -4.890 29.939 1.00 85.19 126 PHE A CA 1
ATOM 1002 C C . PHE A 1 126 ? -21.480 -6.176 30.401 1.00 85.19 126 PHE A C 1
ATOM 1004 O O . PHE A 1 126 ? -21.651 -7.240 29.806 1.00 85.19 126 PHE A O 1
ATOM 1011 N N . TYR A 1 127 ? -20.705 -6.078 31.480 1.00 76.62 127 TYR A N 1
ATOM 1012 C CA . TYR A 1 127 ? -19.987 -7.212 32.050 1.00 76.62 127 TYR A CA 1
ATOM 1013 C C . TYR A 1 127 ? -20.912 -8.319 32.560 1.00 76.62 127 TYR A C 1
ATOM 1015 O O . TYR A 1 127 ? -20.627 -9.496 32.324 1.00 76.62 127 TYR A O 1
ATOM 1023 N N . ASP A 1 128 ? -21.970 -7.946 33.279 1.00 77.50 128 ASP A N 1
ATOM 1024 C CA . ASP A 1 128 ? -22.844 -8.894 33.965 1.00 77.50 128 ASP A CA 1
ATOM 1025 C C . ASP A 1 128 ? -23.904 -9.494 33.031 1.00 77.50 128 ASP A C 1
ATOM 1027 O O . ASP A 1 128 ? -24.211 -10.677 33.160 1.00 77.50 128 ASP A O 1
ATOM 1031 N N . GLU A 1 129 ? -24.431 -8.717 32.077 1.00 79.88 129 GLU A N 1
ATOM 1032 C CA . GLU A 1 129 ? -25.575 -9.126 31.246 1.00 79.88 129 GLU A CA 1
ATOM 1033 C C . GLU A 1 129 ? -25.199 -9.596 29.833 1.00 79.88 129 GLU A C 1
ATOM 1035 O O . GLU A 1 129 ? -25.954 -10.363 29.244 1.00 79.88 129 GLU A O 1
ATOM 1040 N N . ILE A 1 130 ? -24.073 -9.140 29.268 1.00 78.88 130 ILE A N 1
ATOM 1041 C CA . ILE A 1 130 ? -23.735 -9.389 27.850 1.00 78.88 130 ILE A CA 1
ATOM 1042 C C . ILE A 1 130 ? -22.494 -10.257 27.726 1.00 78.88 130 ILE A C 1
ATOM 1044 O O . ILE A 1 130 ? -22.495 -11.264 27.028 1.00 78.88 130 ILE A O 1
ATOM 1048 N N . LEU A 1 131 ? -21.421 -9.884 28.423 1.00 73.12 131 LEU A N 1
ATOM 1049 C CA . LEU A 1 131 ? -20.156 -10.595 28.291 1.00 73.12 131 LEU A CA 1
ATOM 1050 C C . LEU A 1 131 ? -20.164 -11.956 29.004 1.00 73.12 131 LEU A C 1
ATOM 1052 O O . LEU A 1 131 ? -19.305 -12.771 28.691 1.00 73.12 131 LEU A O 1
ATOM 1056 N N . GLU A 1 132 ? -21.088 -12.159 29.956 1.00 62.81 132 GLU A N 1
ATOM 1057 C CA . GLU A 1 132 ? -21.413 -13.297 30.846 1.00 62.81 132 GLU A CA 1
ATOM 1058 C C . GLU A 1 132 ? -20.291 -14.265 31.290 1.00 62.81 132 GLU A C 1
ATOM 1060 O O . GLU A 1 132 ? -20.318 -14.653 32.457 1.00 62.81 132 GLU A O 1
ATOM 1065 N N . ARG A 1 133 ? -19.269 -14.624 30.490 1.00 62.78 133 ARG A N 1
ATOM 1066 C CA . ARG A 1 133 ? -18.040 -15.366 30.877 1.00 62.78 133 ARG A CA 1
ATOM 1067 C C . ARG A 1 133 ? -16.748 -15.026 30.082 1.00 62.78 133 ARG A C 1
ATOM 1069 O O . ARG A 1 133 ? -15.758 -15.733 30.262 1.00 62.78 133 ARG A O 1
ATOM 1076 N N . GLY A 1 134 ? -16.699 -13.963 29.271 1.00 65.00 134 GLY A N 1
ATOM 1077 C CA . GLY A 1 134 ? -15.501 -13.545 28.508 1.00 65.00 134 GLY A CA 1
ATOM 1078 C C . GLY A 1 134 ? -14.603 -12.495 29.205 1.00 65.00 134 GLY A C 1
ATOM 1079 O O . GLY A 1 134 ? -15.038 -11.857 30.171 1.00 65.00 134 GLY A O 1
ATOM 1080 N N . PRO A 1 135 ? -13.346 -12.286 28.750 1.00 70.06 135 PRO A N 1
ATOM 1081 C CA . PRO A 1 135 ? -12.509 -11.169 29.198 1.00 70.06 135 PRO A CA 1
ATOM 1082 C C . PRO A 1 135 ? -12.960 -9.849 28.556 1.00 70.06 135 PRO A C 1
ATOM 1084 O O . PRO A 1 135 ? -13.405 -9.844 27.408 1.00 70.06 135 PRO A O 1
ATOM 1087 N N . LEU A 1 136 ? -12.801 -8.724 29.263 1.00 70.31 136 LEU A N 1
ATOM 1088 C CA . LEU A 1 136 ? -12.960 -7.392 28.666 1.00 70.31 136 LEU A CA 1
ATOM 1089 C C . LEU A 1 136 ? -11.589 -6.781 28.407 1.00 70.31 136 LEU A C 1
ATOM 1091 O O . LEU A 1 136 ? -10.753 -6.697 29.310 1.00 70.31 136 LEU A O 1
ATOM 1095 N N . LEU A 1 137 ? -11.398 -6.294 27.186 1.00 75.94 137 LEU A N 1
ATOM 1096 C CA . LEU A 1 137 ? -10.208 -5.561 26.796 1.00 75.94 137 LEU A CA 1
ATOM 1097 C C . LEU A 1 137 ? -10.493 -4.064 26.658 1.00 75.94 137 LEU A C 1
ATOM 1099 O O . LEU A 1 137 ? -11.554 -3.646 26.182 1.00 75.94 137 LEU A O 1
ATOM 1103 N N . THR A 1 138 ? -9.506 -3.247 27.021 1.00 75.25 138 THR A N 1
ATOM 1104 C CA . THR A 1 138 ? -9.523 -1.798 26.802 1.00 75.25 138 THR A CA 1
ATOM 1105 C C . THR A 1 138 ? -8.193 -1.316 26.215 1.00 75.25 138 THR A C 1
ATOM 1107 O O . THR A 1 138 ? -7.117 -1.796 26.557 1.00 75.25 138 THR A O 1
ATOM 1110 N N . GLY A 1 139 ? -8.255 -0.381 25.265 1.00 64.06 139 GLY A N 1
ATOM 1111 C CA . GLY A 1 139 ? -7.104 -0.004 24.435 1.00 64.06 139 GLY A CA 1
ATOM 1112 C C . GLY A 1 139 ? -6.239 1.151 24.949 1.00 64.06 139 GLY A C 1
ATOM 1113 O O . GLY A 1 139 ? -5.574 1.766 24.137 1.00 64.06 139 GLY A O 1
ATOM 1114 N N . GLY A 1 140 ? -6.261 1.533 26.227 1.00 69.44 140 GLY A N 1
ATOM 1115 C CA . GLY A 1 140 ? -5.530 2.736 26.672 1.00 69.44 140 GLY A CA 1
ATOM 1116 C C . GLY A 1 140 ? -4.000 2.607 26.570 1.00 69.44 140 GLY A C 1
ATOM 1117 O O . GLY A 1 140 ? -3.458 1.617 27.052 1.00 69.44 140 GLY A O 1
ATOM 1118 N N . THR A 1 141 ? -3.316 3.603 25.986 1.00 66.25 141 THR A N 1
ATOM 1119 C CA . THR A 1 141 ? -1.838 3.692 25.921 1.00 66.25 141 THR A CA 1
ATOM 1120 C C . THR A 1 141 ? -1.195 4.391 27.123 1.00 66.25 141 THR A C 1
ATOM 1122 O O . THR A 1 141 ? -1.855 5.177 27.809 1.00 66.25 141 THR A O 1
ATOM 1125 N N . LYS A 1 142 ? 0.117 4.182 27.332 1.00 63.84 142 LYS A N 1
ATOM 1126 C CA . LYS A 1 142 ? 0.937 4.989 28.256 1.00 63.84 142 LYS A CA 1
ATOM 1127 C C . LYS A 1 142 ? 0.992 6.452 27.791 1.00 63.84 142 LYS A C 1
ATOM 1129 O O . LYS A 1 142 ? 0.949 6.729 26.591 1.00 63.84 142 LYS A O 1
ATOM 1134 N N . GLN A 1 143 ? 1.094 7.375 28.751 1.00 58.97 143 GLN A N 1
ATOM 1135 C CA . GLN A 1 143 ? 1.278 8.808 28.498 1.00 58.97 143 GLN A CA 1
ATOM 1136 C C . GLN A 1 143 ? 2.578 9.098 27.729 1.00 58.97 143 GLN A C 1
ATOM 1138 O O . GLN A 1 143 ? 3.521 8.307 27.740 1.00 58.97 143 GLN A O 1
ATOM 1143 N N . TYR A 1 144 ? 2.593 10.248 27.056 1.00 48.59 144 TYR A N 1
ATOM 1144 C CA . TYR A 1 144 ? 3.755 10.800 26.373 1.00 48.59 144 TYR A CA 1
ATOM 1145 C C . TYR A 1 144 ? 4.765 11.339 27.401 1.00 48.59 144 TYR A C 1
ATOM 1147 O O . TYR A 1 144 ? 4.509 12.389 27.983 1.00 48.59 144 TYR A O 1
ATOM 1155 N N . ASP A 1 145 ? 5.872 10.625 27.619 1.00 40.38 145 ASP A N 1
ATOM 1156 C CA . ASP A 1 145 ? 7.087 11.207 28.204 1.00 40.38 145 ASP A CA 1
ATOM 1157 C C . ASP A 1 145 ? 8.009 11.638 27.053 1.00 40.38 145 ASP A C 1
ATOM 1159 O O . ASP A 1 145 ? 8.132 10.921 26.054 1.00 40.38 145 ASP A O 1
ATOM 1163 N N . ASP A 1 146 ? 8.615 12.818 27.194 1.00 38.22 146 ASP A N 1
ATOM 1164 C CA . ASP A 1 146 ? 9.550 13.427 26.245 1.00 38.22 146 ASP A CA 1
ATOM 1165 C C . ASP A 1 146 ? 10.586 12.422 25.710 1.00 38.22 146 ASP A C 1
ATOM 1167 O O . ASP A 1 146 ? 11.310 11.794 26.485 1.00 38.22 146 ASP A O 1
ATOM 1171 N N . ASP A 1 147 ? 10.640 12.293 24.377 1.00 36.66 147 ASP A N 1
ATOM 1172 C CA . ASP A 1 147 ? 11.740 11.818 23.512 1.00 36.66 147 ASP A CA 1
ATOM 1173 C C . ASP A 1 147 ? 12.595 10.607 23.933 1.00 36.66 147 ASP A C 1
ATOM 1175 O O . ASP A 1 147 ? 13.621 10.309 23.317 1.00 36.66 147 ASP A O 1
ATOM 1179 N N . THR A 1 148 ? 12.167 9.816 24.908 1.00 36.34 148 THR A N 1
ATOM 1180 C CA . THR A 1 148 ? 12.891 8.623 25.338 1.00 36.34 148 THR A CA 1
ATOM 1181 C C . THR A 1 148 ? 12.163 7.378 24.854 1.00 36.34 148 THR A C 1
ATOM 1183 O O . THR A 1 148 ? 11.215 6.874 25.454 1.00 36.34 148 THR A O 1
ATOM 1186 N N . LEU A 1 149 ? 12.653 6.848 23.728 1.00 33.72 149 LEU A N 1
ATOM 1187 C CA . LEU A 1 149 ? 12.529 5.436 23.366 1.00 33.72 149 LEU A CA 1
ATOM 1188 C C . LEU A 1 149 ? 13.201 4.605 24.470 1.00 33.72 149 LEU A C 1
ATOM 1190 O O . LEU A 1 149 ? 14.359 4.212 24.358 1.00 33.72 149 LEU A O 1
ATOM 1194 N N . ILE A 1 150 ? 12.490 4.380 25.574 1.00 33.84 150 ILE A N 1
ATOM 1195 C CA . ILE A 1 150 ? 12.936 3.456 26.612 1.00 33.84 150 ILE A CA 1
ATOM 1196 C C . ILE A 1 150 ? 12.778 2.050 26.035 1.00 33.84 150 ILE A C 1
ATOM 1198 O O . ILE A 1 150 ? 11.687 1.649 25.623 1.00 33.84 150 ILE A O 1
ATOM 1202 N N . SER A 1 151 ? 13.888 1.319 25.972 1.00 31.36 151 SER A N 1
ATOM 1203 C CA . SER A 1 151 ? 13.911 -0.113 25.694 1.00 31.36 151 SER A CA 1
ATOM 1204 C C . SER A 1 151 ? 12.909 -0.825 26.606 1.00 31.36 151 SER A C 1
ATOM 1206 O O . SER A 1 151 ? 13.028 -0.748 27.828 1.00 31.36 151 SER A O 1
ATOM 1208 N N . LEU A 1 152 ? 11.907 -1.479 26.016 1.00 33.38 152 LEU A N 1
ATOM 1209 C CA . LEU A 1 152 ? 10.895 -2.226 26.759 1.00 33.38 152 LEU A CA 1
ATOM 1210 C C . LEU A 1 152 ? 11.522 -3.477 27.390 1.00 33.38 152 LEU A C 1
ATOM 1212 O O . LEU A 1 152 ? 11.868 -4.416 26.672 1.00 33.38 152 LEU A O 1
ATOM 1216 N N . ASP A 1 153 ? 11.595 -3.513 28.721 1.00 28.06 153 ASP A N 1
ATOM 1217 C CA . ASP A 1 153 ? 11.730 -4.763 29.468 1.00 28.06 153 ASP A CA 1
ATOM 1218 C C . ASP A 1 153 ? 10.365 -5.463 29.565 1.00 28.06 153 ASP A C 1
ATOM 1220 O O . ASP A 1 153 ? 9.338 -4.873 29.905 1.00 28.06 153 ASP A O 1
ATOM 1224 N N . MET A 1 154 ? 10.363 -6.742 29.196 1.00 36.16 154 MET A N 1
ATOM 1225 C CA . MET A 1 154 ? 9.212 -7.516 28.710 1.00 36.16 154 MET A CA 1
ATOM 1226 C C . MET A 1 154 ? 8.417 -8.281 29.781 1.00 36.16 154 MET A C 1
ATOM 1228 O O . MET A 1 154 ? 7.649 -9.183 29.447 1.00 36.16 154 MET A O 1
ATOM 1232 N N . GLU A 1 155 ? 8.569 -7.965 31.065 1.00 31.30 155 GLU A N 1
ATOM 1233 C CA . GLU A 1 155 ? 7.998 -8.798 32.138 1.00 31.30 155 GLU A CA 1
ATOM 1234 C C . GLU A 1 155 ? 6.670 -8.315 32.728 1.00 31.30 155 GLU A C 1
ATOM 1236 O O . GLU A 1 155 ? 6.153 -8.924 33.663 1.00 31.30 155 GLU A O 1
ATOM 1241 N N . ILE A 1 156 ? 6.061 -7.259 32.189 1.00 33.88 156 ILE A N 1
ATOM 1242 C CA . ILE A 1 156 ? 4.902 -6.642 32.839 1.00 33.88 156 ILE A CA 1
ATOM 1243 C C . ILE A 1 156 ? 3.761 -6.443 31.836 1.00 33.88 156 ILE A C 1
ATOM 1245 O O . ILE A 1 156 ? 3.430 -5.334 31.448 1.00 33.88 156 ILE A O 1
ATOM 1249 N N . LEU A 1 157 ? 3.078 -7.536 31.477 1.00 35.81 157 LEU A N 1
ATOM 1250 C CA . LEU A 1 157 ? 1.621 -7.459 31.338 1.00 35.81 157 LEU A CA 1
ATOM 1251 C C . LEU A 1 157 ? 1.103 -7.295 32.765 1.00 35.81 157 LEU A C 1
ATOM 1253 O O . LEU A 1 157 ? 0.883 -8.287 33.463 1.00 35.81 157 LEU A O 1
ATOM 1257 N N . SER A 1 158 ? 1.031 -6.055 33.258 1.00 35.38 158 SER A N 1
ATOM 1258 C CA . SER A 1 158 ? 0.505 -5.857 34.602 1.00 35.38 158 SER A CA 1
ATOM 1259 C C . SER A 1 158 ? -0.947 -6.321 34.613 1.00 35.38 158 SER A C 1
ATOM 1261 O O . SER A 1 158 ? -1.817 -5.754 33.957 1.00 35.38 158 SER A O 1
ATOM 1263 N N . ASP A 1 159 ? -1.173 -7.379 35.384 1.00 37.66 159 ASP A N 1
ATOM 1264 C CA . ASP A 1 159 ? -2.434 -7.844 35.952 1.00 37.66 159 ASP A CA 1
ATOM 1265 C C . ASP A 1 159 ? -3.041 -6.698 36.801 1.00 37.66 159 ASP A C 1
ATOM 1267 O O . ASP A 1 159 ? -3.237 -6.821 38.011 1.00 37.66 159 ASP A O 1
ATOM 1271 N N . ARG A 1 160 ? -3.275 -5.510 36.219 1.00 40.84 160 ARG A N 1
ATOM 1272 C CA . ARG A 1 160 ? -3.977 -4.413 36.887 1.00 40.84 160 ARG A CA 1
ATOM 1273 C C . ARG A 1 160 ? -5.448 -4.784 36.906 1.00 40.84 160 ARG A C 1
ATOM 1275 O O . ARG A 1 160 ? -6.252 -4.334 36.099 1.00 40.84 160 ARG A O 1
ATOM 1282 N N . THR A 1 161 ? -5.784 -5.623 37.878 1.00 38.41 161 THR A N 1
ATOM 1283 C CA . THR A 1 161 ? -7.135 -5.930 38.332 1.00 38.41 161 THR A CA 1
ATOM 1284 C C . THR A 1 161 ? -7.781 -4.652 38.880 1.00 38.41 161 THR A C 1
ATOM 1286 O O . THR A 1 161 ? -7.857 -4.448 40.088 1.00 38.41 161 THR A O 1
ATOM 1289 N N . GLY A 1 162 ? -8.179 -3.743 37.988 1.00 39.06 162 GLY A N 1
ATOM 1290 C CA . GLY A 1 162 ? -8.918 -2.514 38.302 1.00 39.06 162 GLY A CA 1
ATOM 1291 C C . GLY A 1 162 ? -10.435 -2.661 38.150 1.00 39.06 162 GLY A C 1
ATOM 1292 O O . GLY A 1 162 ? -11.175 -1.700 38.368 1.00 39.06 162 GLY A O 1
ATOM 1293 N N . GLY A 1 163 ? -10.901 -3.855 37.769 1.00 40.12 163 GLY A N 1
ATOM 1294 C CA . GLY A 1 163 ? -12.320 -4.177 37.696 1.00 40.12 163 GLY A CA 1
ATOM 1295 C C . GLY A 1 163 ? -12.995 -4.096 39.073 1.00 40.12 163 GLY A C 1
ATOM 1296 O O . GLY A 1 163 ? -12.328 -4.259 40.100 1.00 40.12 163 GLY A O 1
ATOM 1297 N N . PRO A 1 164 ? -14.315 -3.834 39.125 1.00 39.00 164 PRO A N 1
ATOM 1298 C CA . PRO A 1 164 ? -15.070 -3.835 40.373 1.00 39.00 164 PRO A CA 1
ATOM 1299 C C . PRO A 1 164 ? -14.800 -5.134 41.142 1.00 39.00 164 PRO A C 1
ATOM 1301 O O . PRO A 1 164 ? -14.876 -6.222 40.577 1.00 39.00 164 PRO A O 1
ATOM 1304 N N . ALA A 1 165 ? -14.402 -4.971 42.405 1.00 37.84 165 ALA A N 1
ATOM 1305 C CA . ALA A 1 165 ? -14.060 -5.996 43.390 1.00 37.84 165 ALA A CA 1
ATOM 1306 C C . ALA A 1 165 ? -14.219 -7.464 42.921 1.00 37.84 165 ALA A C 1
ATOM 1308 O O . ALA A 1 165 ? -15.279 -8.075 43.045 1.00 37.84 165 ALA A O 1
ATOM 1309 N N . GLY A 1 166 ? -13.118 -8.049 42.438 1.00 45.44 166 GLY A N 1
ATOM 1310 C CA . GLY A 1 166 ? -12.832 -9.474 42.623 1.00 45.44 166 GLY A CA 1
ATOM 1311 C C . GLY A 1 166 ? -13.545 -10.503 41.742 1.00 45.44 166 GLY A C 1
ATOM 1312 O O . GLY A 1 166 ? -13.564 -11.662 42.150 1.00 45.44 166 GLY A O 1
ATOM 1313 N N . LYS A 1 167 ? -14.110 -10.163 40.570 1.00 51.22 167 LYS A N 1
ATOM 1314 C CA . LYS A 1 167 ? -14.815 -11.182 39.758 1.00 51.22 167 LYS A CA 1
ATOM 1315 C C . LYS A 1 167 ? -14.205 -11.582 38.404 1.00 51.22 167 LYS A C 1
ATOM 1317 O O . LYS A 1 167 ? -14.401 -12.751 38.074 1.00 51.22 167 LYS A O 1
ATOM 1322 N N . ARG A 1 168 ? -13.490 -10.735 37.631 1.00 56.03 168 ARG A N 1
ATOM 1323 C CA . ARG A 1 168 ? -12.935 -11.084 36.282 1.00 56.03 168 ARG A CA 1
ATOM 1324 C C . ARG A 1 168 ? -11.711 -10.250 35.850 1.00 56.03 168 ARG A C 1
ATOM 1326 O O . ARG A 1 168 ? -11.550 -9.150 36.377 1.00 56.03 168 ARG A O 1
ATOM 1333 N N . PRO A 1 169 ? -10.860 -10.732 34.911 1.00 59.34 169 PRO A N 1
ATOM 1334 C CA . PRO A 1 169 ? -9.706 -9.975 34.426 1.00 59.34 169 PRO A CA 1
ATOM 1335 C C . PRO A 1 169 ? -10.130 -8.920 33.388 1.00 59.34 169 PRO A C 1
ATOM 1337 O O . PRO A 1 169 ? -10.684 -9.255 32.341 1.00 59.34 169 PRO A O 1
ATOM 1340 N N . GLU A 1 170 ? -9.852 -7.649 33.679 1.00 63.91 170 GLU A N 1
ATOM 1341 C CA . GLU A 1 170 ? -9.833 -6.569 32.685 1.00 63.91 170 GLU A CA 1
ATOM 1342 C C . GLU A 1 170 ? -8.410 -6.472 32.136 1.00 63.91 170 GLU A C 1
ATOM 1344 O O . GLU A 1 170 ? -7.454 -6.388 32.910 1.00 63.91 170 GLU A O 1
ATOM 1349 N N . LEU A 1 171 ? -8.262 -6.518 30.814 1.00 69.75 171 LEU A N 1
ATOM 1350 C CA . LEU A 1 171 ? -6.959 -6.484 30.161 1.00 69.75 171 LEU A CA 1
ATOM 1351 C C . LEU A 1 171 ? -6.743 -5.151 29.453 1.00 69.75 171 LEU A C 1
ATOM 1353 O O . LEU A 1 171 ? -7.561 -4.717 28.642 1.00 69.75 171 LEU A O 1
ATOM 1357 N N . MET A 1 172 ? -5.588 -4.545 29.708 1.00 69.62 172 MET A N 1
ATOM 1358 C CA . MET A 1 172 ? -5.151 -3.310 29.062 1.00 69.62 172 MET A CA 1
ATOM 1359 C C . MET A 1 172 ? -3.890 -3.580 28.234 1.00 69.62 172 MET A C 1
ATOM 1361 O O . MET A 1 172 ? -2.805 -3.185 28.641 1.00 69.62 172 MET A O 1
ATOM 1365 N N . PRO A 1 173 ? -3.980 -4.266 27.080 1.00 68.06 173 PRO A N 1
ATOM 1366 C CA . PRO A 1 173 ? -2.795 -4.718 26.343 1.00 68.06 173 PRO A CA 1
ATOM 1367 C C . PRO A 1 173 ? -1.888 -3.581 25.857 1.00 68.06 173 PRO A C 1
ATOM 1369 O O . PRO A 1 173 ? -0.746 -3.833 25.480 1.00 68.06 173 PRO A O 1
ATOM 1372 N N . PHE A 1 174 ? -2.387 -2.343 25.831 1.00 73.50 174 PHE A N 1
ATOM 1373 C CA . PHE A 1 174 ? -1.625 -1.179 25.392 1.00 73.50 174 PHE A CA 1
ATOM 1374 C C . PHE A 1 174 ? -1.108 -0.308 26.547 1.00 73.50 174 PHE A C 1
ATOM 1376 O O . PHE A 1 174 ? -0.454 0.696 26.275 1.00 73.50 174 PHE A O 1
ATOM 1383 N N . SER A 1 175 ? -1.333 -0.685 27.815 1.00 67.38 175 SER A N 1
ATOM 1384 C CA . SER A 1 175 ? -1.010 0.159 28.981 1.00 67.38 175 SER A CA 1
ATOM 1385 C C . SER A 1 175 ? 0.443 0.612 29.049 1.00 67.38 175 SER A C 1
ATOM 1387 O O . SER A 1 175 ? 0.721 1.676 29.596 1.00 67.38 175 SER A O 1
ATOM 1389 N N . ASP A 1 176 ? 1.349 -0.180 28.477 1.00 64.44 176 ASP A N 1
ATOM 1390 C CA . ASP A 1 176 ? 2.796 0.009 28.564 1.00 64.44 176 ASP A CA 1
ATOM 1391 C C . ASP A 1 176 ? 3.439 0.387 27.217 1.00 64.44 176 ASP A C 1
ATOM 1393 O O . ASP A 1 176 ? 4.663 0.433 27.103 1.00 64.44 176 ASP A O 1
ATOM 1397 N N . ILE A 1 177 ? 2.635 0.702 26.190 1.00 67.75 177 ILE A N 1
ATOM 1398 C CA . ILE A 1 177 ? 3.130 1.195 24.893 1.00 67.75 177 ILE A CA 1
ATOM 1399 C C . ILE A 1 177 ? 2.679 2.631 24.625 1.00 67.75 177 ILE A C 1
ATOM 1401 O O . ILE A 1 177 ? 1.638 3.081 25.100 1.00 67.75 177 ILE A O 1
ATOM 1405 N N . THR A 1 178 ? 3.475 3.359 23.841 1.00 76.19 178 THR A N 1
ATOM 1406 C CA . THR A 1 178 ? 3.230 4.766 23.494 1.00 76.19 178 THR A CA 1
ATOM 1407 C C . THR A 1 178 ? 2.337 4.909 22.263 1.00 76.19 178 THR A C 1
ATOM 1409 O O . THR A 1 178 ? 2.202 3.991 21.446 1.00 76.19 178 THR A O 1
ATOM 1412 N N . LYS A 1 179 ? 1.775 6.107 22.053 1.00 82.62 179 LYS A N 1
ATOM 1413 C CA . LYS A 1 179 ? 0.990 6.395 20.843 1.00 82.62 179 LYS A CA 1
ATOM 1414 C C . LYS A 1 179 ? 1.806 6.293 19.551 1.00 82.62 179 LYS A C 1
ATOM 1416 O O . LYS A 1 179 ? 1.260 5.903 18.524 1.00 82.62 179 LYS A O 1
ATOM 1421 N N . LEU A 1 180 ? 3.112 6.566 19.592 1.00 76.38 180 LEU A N 1
ATOM 1422 C CA . LEU A 1 180 ? 4.003 6.365 18.442 1.00 76.38 180 LEU A CA 1
ATOM 1423 C C . LEU A 1 180 ? 4.037 4.894 18.001 1.00 76.38 180 LEU A C 1
ATOM 1425 O O . LEU A 1 180 ? 4.004 4.607 16.805 1.00 76.38 180 LEU A O 1
ATOM 1429 N N . ILE A 1 181 ? 4.025 3.953 18.953 1.00 76.88 181 ILE A N 1
ATOM 1430 C CA . ILE A 1 181 ? 3.937 2.517 18.648 1.00 76.88 181 ILE A CA 1
ATOM 1431 C C . ILE A 1 181 ? 2.589 2.195 17.991 1.00 76.88 181 ILE A C 1
ATOM 1433 O O . ILE A 1 181 ? 2.566 1.515 16.964 1.00 76.88 181 ILE A O 1
ATOM 1437 N N . ILE A 1 182 ? 1.481 2.745 18.507 1.00 83.31 182 ILE A N 1
ATOM 1438 C CA . ILE A 1 182 ? 0.156 2.615 17.876 1.00 83.31 182 ILE A CA 1
ATOM 1439 C C . ILE A 1 182 ? 0.190 3.135 16.433 1.00 83.31 182 ILE A C 1
ATOM 1441 O O . ILE A 1 182 ? -0.246 2.435 15.520 1.00 83.31 182 ILE A O 1
ATOM 1445 N N . ALA A 1 183 ? 0.751 4.323 16.194 1.00 82.12 183 ALA A N 1
ATOM 1446 C CA . ALA A 1 183 ? 0.857 4.897 14.855 1.00 82.12 183 ALA A CA 1
ATOM 1447 C C . ALA A 1 183 ? 1.704 4.039 13.905 1.00 82.12 183 ALA A C 1
ATOM 1449 O O . ALA A 1 183 ? 1.337 3.847 12.743 1.00 82.12 183 ALA A O 1
ATOM 1450 N N . ASN A 1 184 ? 2.796 3.455 14.399 1.00 75.50 184 ASN A N 1
ATOM 1451 C CA . ASN A 1 184 ? 3.608 2.517 13.627 1.00 75.50 184 ASN A CA 1
ATOM 1452 C C . ASN A 1 184 ? 2.838 1.239 13.277 1.00 75.50 184 ASN A C 1
ATOM 1454 O O . ASN A 1 184 ? 2.986 0.726 12.170 1.00 75.50 184 ASN A O 1
ATOM 1458 N N . TRP A 1 185 ? 1.975 0.744 14.163 1.00 80.25 185 TRP A N 1
ATOM 1459 C CA . TRP A 1 185 ? 1.115 -0.403 13.863 1.00 80.25 185 TRP A CA 1
ATOM 1460 C C . TRP A 1 185 ? 0.034 -0.078 12.837 1.00 80.25 185 TRP A C 1
ATOM 1462 O O . TRP A 1 185 ? -0.187 -0.878 11.929 1.00 80.25 185 TRP A O 1
ATOM 1472 N N . TYR A 1 186 ? -0.571 1.110 12.891 1.00 86.75 186 TYR A N 1
ATOM 1473 C CA . TYR A 1 186 ? -1.474 1.565 11.830 1.00 86.75 186 TYR A CA 1
ATOM 1474 C C . TYR A 1 186 ? -0.799 1.571 10.454 1.00 86.75 186 TYR A C 1
ATOM 1476 O O . TYR A 1 186 ? -1.407 1.135 9.477 1.00 86.75 186 TYR A O 1
ATOM 1484 N N . LYS A 1 187 ? 0.459 2.022 10.374 1.00 79.56 187 LYS A N 1
ATOM 1485 C CA . LYS A 1 187 ? 1.248 1.997 9.131 1.00 79.56 187 LYS A CA 1
ATOM 1486 C C . LYS A 1 187 ? 1.588 0.565 8.710 1.00 79.56 187 LYS A C 1
ATOM 1488 O O . LYS A 1 187 ? 1.286 0.178 7.586 1.00 79.56 187 LYS A O 1
ATOM 1493 N N . ARG A 1 188 ? 2.135 -0.245 9.626 1.00 77.94 188 ARG A N 1
ATOM 1494 C CA . ARG A 1 188 ? 2.535 -1.646 9.383 1.00 77.94 188 ARG A CA 1
ATOM 1495 C C . ARG A 1 188 ? 1.389 -2.503 8.847 1.00 77.94 188 ARG A C 1
ATOM 1497 O O . ARG A 1 188 ? 1.615 -3.334 7.978 1.00 77.94 188 ARG A O 1
ATOM 1504 N N . TYR A 1 189 ? 0.175 -2.303 9.356 1.00 79.12 189 TYR A N 1
ATOM 1505 C CA . TYR A 1 189 ? -1.010 -3.057 8.940 1.00 79.12 189 TYR A CA 1
ATOM 1506 C C . TYR A 1 189 ? -1.836 -2.363 7.849 1.00 79.12 189 TYR A C 1
ATOM 1508 O O . TYR A 1 189 ? -2.938 -2.813 7.545 1.00 79.12 189 TYR A O 1
ATOM 1516 N N . ASN A 1 190 ? -1.322 -1.280 7.257 1.00 83.50 190 ASN A N 1
ATOM 1517 C CA . ASN A 1 190 ? -1.995 -0.513 6.208 1.00 83.50 190 ASN A CA 1
ATOM 1518 C C . ASN A 1 190 ? -3.418 -0.046 6.593 1.00 83.50 190 ASN A C 1
ATOM 1520 O O . ASN A 1 190 ? -4.359 -0.091 5.803 1.00 83.50 190 ASN A O 1
ATOM 1524 N N . LEU A 1 191 ? -3.588 0.391 7.841 1.00 87.81 191 LEU A N 1
ATOM 1525 C CA . LEU A 1 191 ? -4.880 0.788 8.412 1.00 87.81 191 LEU A CA 1
ATOM 1526 C C . LEU A 1 191 ? -5.143 2.295 8.323 1.00 87.81 191 LEU A C 1
ATOM 1528 O O . LEU A 1 191 ? -6.241 2.738 8.671 1.00 87.81 191 LEU A O 1
ATOM 1532 N N . MET A 1 192 ? -4.153 3.072 7.869 1.00 88.00 192 MET A N 1
ATOM 1533 C CA . MET A 1 192 ? -4.222 4.536 7.759 1.00 88.00 192 MET A CA 1
ATOM 1534 C C . MET A 1 192 ? -5.351 5.019 6.840 1.00 88.00 192 MET A C 1
ATOM 1536 O O . MET A 1 192 ? -5.956 6.049 7.117 1.00 88.00 192 MET A O 1
ATOM 1540 N N . ASP A 1 193 ? -5.694 4.247 5.808 1.00 85.94 193 ASP A N 1
ATOM 1541 C CA . ASP A 1 193 ? -6.779 4.586 4.875 1.00 85.94 193 ASP A CA 1
ATOM 1542 C C . ASP A 1 193 ? -8.068 3.789 5.124 1.00 85.94 193 ASP A C 1
ATOM 1544 O O . ASP A 1 193 ? -9.114 4.094 4.552 1.00 85.94 193 ASP A O 1
ATOM 1548 N N . ILE A 1 194 ? -8.005 2.757 5.973 1.00 88.06 194 ILE A N 1
ATOM 1549 C CA . ILE A 1 194 ? -9.090 1.781 6.149 1.00 88.06 194 ILE A CA 1
ATOM 1550 C C . ILE A 1 194 ? -9.854 2.020 7.451 1.00 88.06 194 ILE A C 1
ATOM 1552 O O . ILE A 1 194 ? -11.079 2.089 7.437 1.00 88.06 194 ILE A O 1
ATOM 1556 N N . ILE A 1 195 ? -9.143 2.144 8.574 1.00 92.12 195 ILE A N 1
ATOM 1557 C CA . ILE A 1 195 ? -9.739 2.268 9.915 1.00 92.12 195 ILE A CA 1
ATOM 1558 C C . ILE A 1 195 ? -9.492 3.661 10.486 1.00 92.12 195 ILE A C 1
ATOM 1560 O O . ILE A 1 195 ? -10.416 4.290 11.005 1.00 92.12 195 ILE A O 1
ATOM 1564 N N . PHE A 1 196 ? -8.262 4.167 10.358 1.00 91.06 196 PHE A N 1
ATOM 1565 C CA . PHE A 1 196 ? -7.842 5.445 10.933 1.00 91.06 196 PHE A CA 1
ATOM 1566 C C . PHE A 1 196 ? -8.758 6.635 10.586 1.00 91.06 196 PHE A C 1
ATOM 1568 O O . PHE A 1 196 ? -9.037 7.411 11.507 1.00 91.06 196 PHE A O 1
ATOM 1575 N N . PRO A 1 197 ? -9.312 6.777 9.358 1.00 88.19 197 PRO A N 1
ATOM 1576 C CA . PRO A 1 197 ? -10.176 7.912 9.008 1.00 88.19 197 PRO A CA 1
ATOM 1577 C C . PRO A 1 197 ? -11.468 7.986 9.831 1.00 88.19 197 PRO A C 1
ATOM 1579 O O . PRO A 1 197 ? -12.080 9.048 9.954 1.00 88.19 197 PRO A O 1
ATOM 1582 N N . TYR A 1 198 ? -11.893 6.861 10.408 1.00 88.81 198 TYR A N 1
ATOM 1583 C CA . TYR A 1 198 ? -13.077 6.799 11.257 1.00 88.81 198 TYR A CA 1
ATOM 1584 C C . TYR A 1 198 ? -12.771 7.114 12.723 1.00 88.81 198 TYR A C 1
ATOM 1586 O O . TYR A 1 198 ? -13.698 7.412 13.477 1.00 88.81 198 TYR A O 1
ATOM 1594 N N . THR A 1 199 ? -11.493 7.114 13.113 1.00 89.69 199 THR A N 1
ATOM 1595 C CA . THR A 1 199 ? -11.072 7.321 14.501 1.00 89.69 199 THR A CA 1
ATOM 1596 C C . THR A 1 199 ? -11.141 8.788 14.914 1.00 89.69 199 THR A C 1
ATOM 1598 O O . THR A 1 199 ? -10.774 9.677 14.139 1.00 89.69 199 THR A O 1
ATOM 1601 N N . VAL A 1 200 ? -11.562 9.046 16.154 1.00 85.88 200 VAL A N 1
ATOM 1602 C CA . VAL A 1 200 ? -11.544 10.383 16.764 1.00 85.88 200 VAL A CA 1
ATOM 1603 C C . VAL A 1 200 ? -10.968 10.320 18.168 1.00 85.88 200 VAL A C 1
ATOM 1605 O O . VAL A 1 200 ? -11.389 9.502 18.983 1.00 85.88 200 VAL A O 1
ATOM 1608 N N . SER A 1 201 ? -10.018 11.210 18.445 1.00 80.50 201 SER A N 1
ATOM 1609 C CA . SER A 1 201 ? -9.411 11.362 19.770 1.00 80.50 201 SER A CA 1
ATOM 1610 C C . SER A 1 201 ? -9.905 12.630 20.480 1.00 80.50 201 SER A C 1
ATOM 1612 O O . SER A 1 201 ? -10.005 12.663 21.704 1.00 80.50 201 SER A O 1
ATOM 1614 N N . CYS A 1 202 ? -10.257 13.677 19.733 1.00 76.38 202 CYS A N 1
ATOM 1615 C CA . CYS A 1 202 ? -10.702 14.961 20.256 1.00 76.38 202 CYS A CA 1
ATOM 1616 C C . CYS A 1 202 ? -12.023 14.850 21.024 1.00 76.38 202 CYS A C 1
ATOM 1618 O O . CYS A 1 202 ? -13.055 14.432 20.492 1.00 76.38 202 CYS A O 1
ATOM 1620 N N . THR A 1 203 ? -11.998 15.334 22.265 1.00 68.81 203 THR A N 1
ATOM 1621 C CA . THR A 1 203 ? -13.154 15.377 23.172 1.00 68.81 203 THR A CA 1
ATOM 1622 C C . THR A 1 203 ? -13.854 16.740 23.212 1.00 68.81 203 THR A C 1
ATOM 1624 O O . THR A 1 203 ? -14.867 16.879 23.891 1.00 68.81 203 THR A O 1
ATOM 1627 N N . ARG A 1 204 ? -13.316 17.758 22.521 1.00 64.44 204 ARG A N 1
ATOM 1628 C CA . ARG A 1 204 ? -13.758 19.166 22.603 1.00 64.44 204 ARG A CA 1
ATOM 1629 C C . ARG A 1 204 ? -13.997 19.811 21.229 1.00 64.44 204 ARG A C 1
ATOM 1631 O O . ARG A 1 204 ? -13.682 20.983 21.100 1.00 64.44 204 ARG A O 1
ATOM 1638 N N . THR A 1 205 ? -14.440 19.048 20.220 1.00 57.31 205 THR A N 1
ATOM 1639 C CA . THR A 1 205 ? -14.594 19.457 18.795 1.00 57.31 205 THR A CA 1
ATOM 1640 C C . THR A 1 205 ? -14.878 20.954 18.589 1.00 57.31 205 THR A C 1
ATOM 1642 O O . THR A 1 205 ? -15.674 21.524 19.333 1.00 57.31 205 THR A O 1
ATOM 1645 N N . GLY A 1 206 ? -14.206 21.570 17.608 1.00 53.09 206 GLY A N 1
ATOM 1646 C CA . GLY A 1 206 ? -14.027 23.021 17.468 1.00 53.09 206 GLY A CA 1
ATOM 1647 C C . GLY A 1 206 ? -15.302 23.855 17.630 1.00 53.09 206 GLY A C 1
ATOM 1648 O O . GLY A 1 206 ? -16.379 23.434 17.225 1.00 53.09 206 GLY A O 1
ATOM 1649 N N . HIS A 1 207 ? -15.153 25.038 18.236 1.00 50.72 207 HIS A N 1
ATOM 1650 C CA . HIS A 1 207 ? -16.173 26.037 18.599 1.00 50.72 207 HIS A CA 1
ATOM 1651 C C . HIS A 1 207 ? -17.279 26.284 17.541 1.00 50.72 207 HIS A C 1
ATOM 1653 O O . HIS A 1 207 ? -17.288 27.313 16.875 1.00 50.72 207 HIS A O 1
ATOM 1659 N N . GLY A 1 208 ? -18.231 25.355 17.408 1.00 49.03 208 GLY A N 1
ATOM 1660 C CA . GLY A 1 208 ? -19.367 25.429 16.480 1.00 49.03 208 GLY A CA 1
ATOM 1661 C C . GLY A 1 208 ? -19.286 24.519 15.245 1.00 49.03 208 GLY A C 1
ATOM 1662 O O . GLY A 1 208 ? -20.328 24.256 14.653 1.00 49.03 208 GLY A O 1
ATOM 1663 N N . ASP A 1 209 ? -18.113 23.975 14.895 1.00 53.59 209 ASP A N 1
ATOM 1664 C CA . ASP A 1 209 ? -17.958 22.970 13.832 1.00 53.59 209 ASP A CA 1
ATOM 1665 C C . ASP A 1 209 ? -17.431 21.650 14.404 1.00 53.59 209 ASP A C 1
ATOM 1667 O O . ASP A 1 209 ? -16.248 21.456 14.696 1.00 53.59 209 ASP A O 1
ATOM 1671 N N . MET A 1 210 ? -18.358 20.708 14.536 1.00 57.25 210 MET A N 1
ATOM 1672 C CA . MET A 1 210 ? -18.135 19.419 15.186 1.00 57.25 210 MET A CA 1
ATOM 1673 C C . MET A 1 210 ? -17.439 18.404 14.269 1.00 57.25 210 MET A C 1
ATOM 1675 O O . MET A 1 210 ? -17.083 17.306 14.704 1.00 57.25 210 MET A O 1
ATOM 1679 N N . SER A 1 211 ? -17.203 18.778 13.007 1.00 59.25 211 SER A N 1
ATOM 1680 C CA . SER A 1 211 ? -16.359 18.037 12.070 1.00 59.25 211 SER A CA 1
ATOM 1681 C C . SER A 1 211 ? -14.870 18.364 12.227 1.00 59.25 211 SER A C 1
ATOM 1683 O O . SER A 1 211 ? -14.026 17.634 11.709 1.00 59.25 211 SER A O 1
ATOM 1685 N N . MET A 1 212 ? -14.520 19.395 13.004 1.00 68.38 212 MET A N 1
ATOM 1686 C CA . MET A 1 212 ? -13.131 19.791 13.203 1.00 68.38 21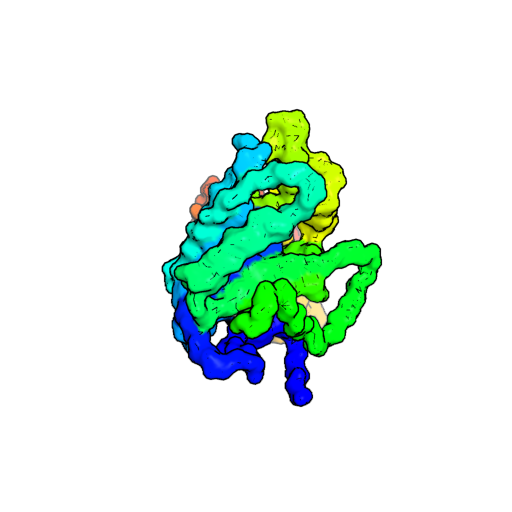2 MET A CA 1
ATOM 1687 C C . MET A 1 212 ? -12.607 19.467 14.611 1.00 68.38 212 MET A C 1
ATOM 1689 O O . MET A 1 212 ? -13.307 19.637 15.618 1.00 68.38 212 MET A O 1
ATOM 1693 N N . PRO A 1 213 ? -11.350 19.000 14.720 1.00 76.81 213 PRO A N 1
ATOM 1694 C CA . PRO A 1 213 ? -10.682 18.868 16.006 1.00 76.81 213 PRO A CA 1
ATOM 1695 C C . PRO A 1 213 ? -10.505 20.251 16.638 1.00 76.81 213 PRO A C 1
ATOM 1697 O O . PRO A 1 213 ? -10.446 21.262 15.948 1.00 76.81 213 PRO A O 1
ATOM 1700 N N . CYS A 1 214 ? -10.390 20.321 17.963 1.00 78.75 214 CYS A N 1
ATOM 1701 C CA . CYS A 1 214 ? -10.167 21.606 18.631 1.00 78.75 214 CYS A CA 1
ATOM 1702 C C . CYS A 1 214 ? -8.718 22.099 18.560 1.00 78.75 214 CYS A C 1
ATOM 1704 O O . CYS A 1 214 ? -8.443 23.188 19.042 1.00 78.75 214 CYS A O 1
ATOM 1706 N N . TYR A 1 215 ? -7.794 21.279 18.043 1.00 80.50 215 TYR A N 1
ATOM 1707 C CA . TYR A 1 215 ? -6.342 21.517 17.957 1.00 80.50 215 TYR A CA 1
ATOM 1708 C C . TYR A 1 215 ? -5.597 21.731 19.292 1.00 80.50 215 TYR A C 1
ATOM 1710 O O . TYR A 1 215 ? -4.388 21.533 19.363 1.00 80.50 215 TYR A O 1
ATOM 1718 N N . GLU A 1 216 ? -6.298 22.046 20.378 1.00 79.62 216 GLU A N 1
ATOM 1719 C CA . GLU A 1 216 ? -5.685 22.442 21.647 1.00 79.62 216 GLU A CA 1
ATOM 1720 C C . GLU A 1 216 ? -5.704 21.347 22.714 1.00 79.62 216 GLU A C 1
ATOM 1722 O 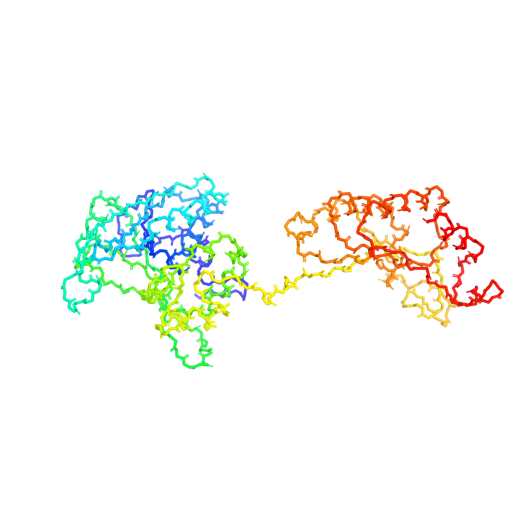O . GLU A 1 216 ? -4.836 21.323 23.591 1.00 79.62 216 GLU A O 1
ATOM 1727 N N . CYS A 1 217 ? -6.686 20.437 22.670 1.00 74.81 217 CYS A N 1
ATOM 1728 C CA . CYS A 1 217 ? -6.804 19.406 23.696 1.00 74.81 217 CYS A CA 1
ATOM 1729 C C . CYS A 1 217 ? -5.649 18.407 23.621 1.00 74.81 217 CYS A C 1
ATOM 1731 O O . CYS A 1 217 ? -5.084 18.149 22.557 1.00 74.81 217 CYS A O 1
ATOM 1733 N N . TRP A 1 218 ? -5.344 17.805 24.768 1.00 77.19 218 TRP A N 1
ATOM 1734 C CA . TRP A 1 218 ? -4.276 16.819 24.897 1.00 77.19 218 TRP A CA 1
ATOM 1735 C C . TRP A 1 218 ? -4.378 15.700 23.846 1.00 77.19 218 TRP A C 1
ATOM 1737 O O . TRP A 1 218 ? -3.402 15.405 23.172 1.00 77.19 218 TRP A O 1
ATOM 1747 N N . TRP A 1 219 ? -5.584 15.181 23.608 1.00 79.69 219 TRP A N 1
ATOM 1748 C CA . TRP A 1 219 ? -5.850 14.121 22.632 1.00 79.69 219 TRP A CA 1
ATOM 1749 C C . TRP A 1 219 ? -5.572 14.533 21.176 1.00 79.69 219 TRP A C 1
ATOM 1751 O O . TRP A 1 219 ? -5.096 13.721 20.385 1.00 79.69 219 TRP A O 1
ATOM 1761 N N . CYS A 1 220 ? -5.842 15.796 20.817 1.00 78.25 220 CYS A N 1
ATOM 1762 C CA . CYS A 1 220 ? -5.486 16.347 19.506 1.00 78.25 220 CYS A CA 1
ATOM 1763 C C . CYS A 1 220 ? -3.968 16.391 19.335 1.00 78.25 220 CYS A C 1
ATOM 1765 O O . CYS A 1 220 ? -3.457 15.963 18.304 1.00 78.25 220 C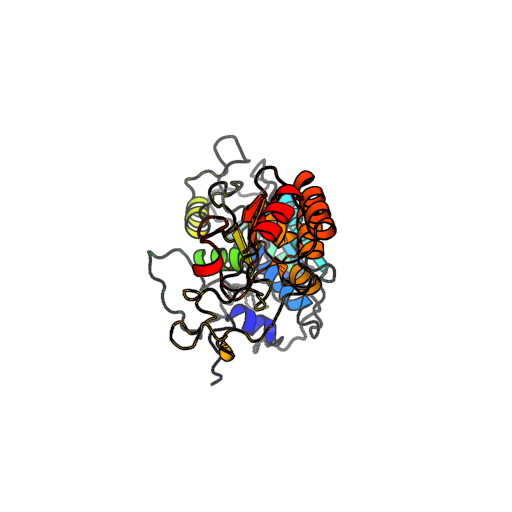YS A O 1
ATOM 1767 N N . LYS A 1 221 ? -3.258 16.894 20.351 1.00 81.81 221 LYS A N 1
ATOM 1768 C CA . LYS A 1 221 ? -1.797 17.022 20.335 1.00 81.81 221 LYS A CA 1
ATOM 1769 C C . LYS A 1 221 ? -1.113 15.659 20.310 1.00 81.81 221 LYS A C 1
ATOM 1771 O O . LYS A 1 221 ? -0.192 15.470 19.530 1.00 81.81 221 LYS A O 1
ATOM 1776 N N . GLU A 1 222 ? -1.600 14.701 21.093 1.00 82.88 222 GLU A N 1
ATOM 1777 C CA . GLU A 1 222 ? -1.089 13.329 21.121 1.00 82.88 222 GLU A CA 1
ATOM 1778 C C . GLU A 1 222 ? -1.279 12.630 19.765 1.00 82.88 222 GLU A C 1
ATOM 1780 O O . GLU A 1 222 ? -0.339 12.034 19.234 1.00 82.88 222 GLU A O 1
ATOM 1785 N N . LYS A 1 223 ? -2.474 12.742 19.164 1.00 84.62 223 LYS A N 1
ATOM 1786 C CA . LYS A 1 223 ? -2.747 12.173 17.838 1.00 84.62 223 LYS A CA 1
ATOM 1787 C C . LYS A 1 223 ? -1.890 12.833 16.761 1.00 84.62 223 LYS A C 1
ATOM 1789 O O . LYS A 1 223 ? -1.265 12.126 15.977 1.00 84.62 223 LYS A O 1
ATOM 1794 N N . HIS A 1 224 ? -1.805 14.162 16.755 1.00 84.44 224 HIS A N 1
ATOM 1795 C CA . HIS A 1 224 ? -0.953 14.875 15.810 1.00 84.44 224 HIS A CA 1
ATOM 1796 C C . HIS A 1 224 ? 0.518 14.509 15.993 1.00 84.44 224 HIS A C 1
ATOM 1798 O O . HIS A 1 224 ? 1.203 14.273 15.006 1.00 84.44 224 HIS A O 1
ATOM 1804 N N . HIS A 1 225 ? 0.999 14.393 17.232 1.00 79.00 225 HIS A N 1
ATOM 1805 C CA . HIS A 1 225 ? 2.374 13.986 17.478 1.00 79.00 225 HIS A CA 1
ATOM 1806 C C . HIS A 1 225 ? 2.650 12.586 16.908 1.00 79.00 225 HIS A C 1
ATOM 1808 O O . HIS A 1 225 ? 3.584 12.398 16.134 1.00 79.00 225 HIS A O 1
ATOM 1814 N N . ALA A 1 226 ? 1.812 11.602 17.229 1.00 81.31 226 ALA A N 1
ATOM 1815 C CA . ALA A 1 226 ? 2.074 10.229 16.818 1.00 81.31 226 ALA A CA 1
ATOM 1816 C C . ALA A 1 226 ? 1.837 9.971 15.319 1.00 81.31 226 ALA A C 1
ATOM 1818 O O . ALA A 1 226 ? 2.573 9.209 14.689 1.00 81.31 226 ALA A O 1
ATOM 1819 N N . PHE A 1 227 ? 0.794 10.577 14.747 1.00 82.25 227 PHE A N 1
ATOM 1820 C CA . PHE A 1 227 ? 0.335 10.293 13.385 1.00 82.25 227 PHE A CA 1
ATOM 1821 C C . PHE A 1 227 ? 0.687 11.381 12.367 1.00 82.25 227 PHE A C 1
ATOM 1823 O O . PHE A 1 227 ? 0.544 11.133 11.174 1.00 82.25 227 PHE A O 1
ATOM 1830 N N . GLY A 1 228 ? 1.127 12.563 12.806 1.00 82.19 228 GLY A N 1
ATOM 1831 C CA . GLY A 1 228 ? 1.304 13.745 11.953 1.00 82.19 228 GLY A CA 1
ATOM 1832 C C . GLY A 1 228 ? -0.012 14.393 11.510 1.00 82.19 228 GLY A C 1
ATOM 1833 O O . GLY A 1 228 ? -0.008 15.232 10.617 1.00 82.19 228 GLY A O 1
ATOM 1834 N N . LEU A 1 229 ? -1.151 13.981 12.086 1.00 82.50 229 LEU A N 1
ATOM 1835 C CA . LEU A 1 229 ? -2.495 14.363 11.642 1.00 82.50 229 LEU A CA 1
ATOM 1836 C C . LEU A 1 229 ? -3.422 14.620 12.827 1.00 82.50 229 LEU A C 1
ATOM 1838 O O . LEU A 1 229 ? -3.405 13.879 13.811 1.00 82.50 229 LEU A O 1
ATOM 1842 N N . TYR A 1 230 ? -4.297 15.613 12.696 1.00 82.88 230 TYR A N 1
ATOM 1843 C CA . TYR A 1 230 ? -5.441 15.760 13.593 1.00 82.88 230 TYR A CA 1
ATOM 1844 C C . TYR A 1 230 ? -6.624 14.891 13.137 1.00 82.88 230 TYR A C 1
ATOM 1846 O O . TYR A 1 230 ? -6.615 14.302 12.054 1.00 82.88 230 TYR A O 1
ATOM 1854 N N . ASP A 1 231 ? -7.663 14.786 13.971 1.00 78.06 231 ASP A N 1
ATOM 1855 C CA . ASP A 1 231 ? -8.887 14.076 13.592 1.00 78.06 231 ASP A CA 1
ATOM 1856 C C . ASP A 1 231 ? -9.476 14.621 12.289 1.00 78.06 231 ASP A C 1
ATOM 1858 O O . ASP A 1 231 ? -9.511 15.829 12.076 1.00 78.06 231 ASP A O 1
ATOM 1862 N N . GLN A 1 232 ? -9.984 13.720 11.444 1.00 67.38 232 GLN A N 1
ATOM 1863 C CA . GLN A 1 232 ? -10.673 14.053 10.188 1.00 67.38 232 GLN A CA 1
ATOM 1864 C C . GLN A 1 232 ? -9.795 14.757 9.133 1.00 67.38 232 GLN A C 1
ATOM 1866 O O . GLN A 1 232 ? -10.279 15.053 8.042 1.00 67.38 232 GLN A O 1
ATOM 1871 N N . MET A 1 233 ? -8.497 14.947 9.398 1.00 65.62 233 MET A N 1
ATOM 1872 C CA . MET A 1 233 ? -7.528 15.360 8.389 1.00 65.62 233 MET A CA 1
ATOM 1873 C C . MET A 1 233 ? -7.038 14.153 7.591 1.00 65.62 233 MET A C 1
ATOM 1875 O O . MET A 1 233 ? -6.698 13.109 8.150 1.00 65.62 233 MET A O 1
ATOM 1879 N N . LYS A 1 234 ? -6.979 14.311 6.268 1.00 56.62 234 LYS A N 1
ATOM 1880 C CA . LYS A 1 234 ? -6.225 13.406 5.397 1.00 56.62 234 LYS A CA 1
ATOM 1881 C C . LYS A 1 234 ? -4.788 13.902 5.332 1.00 56.62 234 LYS A C 1
ATOM 1883 O O . LYS A 1 234 ? -4.577 15.104 5.165 1.00 56.62 234 LYS A O 1
ATOM 1888 N N . ASP A 1 235 ? -3.823 12.990 5.427 1.00 51.81 235 ASP A N 1
ATOM 1889 C CA . ASP A 1 235 ? -2.442 13.318 5.083 1.00 51.81 235 ASP A CA 1
ATOM 1890 C C . ASP A 1 235 ? -2.382 13.609 3.587 1.00 51.81 235 ASP A C 1
ATOM 1892 O O . ASP A 1 235 ? -2.376 12.709 2.752 1.00 51.81 235 ASP A O 1
ATOM 1896 N N . THR A 1 236 ? -2.424 14.889 3.244 1.00 48.03 236 THR A N 1
ATOM 1897 C CA . THR A 1 236 ? -2.261 15.357 1.864 1.00 48.03 236 THR A CA 1
ATOM 1898 C C . THR A 1 236 ? -0.791 15.600 1.525 1.00 48.03 236 THR A C 1
ATOM 1900 O O . THR A 1 236 ? -0.471 15.889 0.375 1.00 48.03 236 THR A O 1
ATOM 1903 N N . SER A 1 237 ? 0.104 15.467 2.512 1.00 47.81 237 SER A N 1
ATOM 1904 C CA . SER A 1 237 ? 1.538 15.733 2.390 1.00 47.81 237 SER A CA 1
ATOM 1905 C C . SER A 1 237 ? 2.351 14.483 2.046 1.00 47.81 237 SER A C 1
ATOM 1907 O O . SER A 1 237 ? 3.385 14.584 1.382 1.00 47.81 237 SER A O 1
ATOM 1909 N N . LYS A 1 238 ? 1.869 13.288 2.411 1.00 47.34 238 LYS A N 1
ATOM 1910 C CA . LYS A 1 238 ? 2.478 12.027 1.986 1.00 47.34 238 LYS A CA 1
ATOM 1911 C C . LYS A 1 238 ? 2.026 11.632 0.585 1.00 47.34 238 LYS A C 1
ATOM 1913 O O . LYS A 1 238 ? 0.944 11.086 0.381 1.00 47.34 238 LYS A O 1
ATOM 1918 N N . LYS A 1 239 ? 2.934 11.775 -0.384 1.00 47.72 239 LYS A N 1
ATOM 1919 C CA . LYS A 1 239 ? 2.966 10.812 -1.492 1.00 47.72 239 LYS A CA 1
ATOM 1920 C C . LYS A 1 239 ? 3.136 9.405 -0.895 1.00 47.72 239 LYS A C 1
ATOM 1922 O O . LYS A 1 239 ? 3.861 9.274 0.094 1.00 47.72 239 LYS A O 1
ATOM 1927 N N . PRO A 1 240 ? 2.496 8.367 -1.455 1.00 49.50 240 PRO A N 1
ATOM 1928 C CA . PRO A 1 240 ? 2.702 7.001 -0.986 1.00 49.50 240 PRO A CA 1
ATOM 1929 C C . PRO A 1 240 ? 4.200 6.674 -0.921 1.00 49.50 240 PRO A C 1
ATOM 1931 O O . PRO A 1 240 ? 4.955 7.068 -1.813 1.00 49.50 240 PRO A O 1
ATOM 1934 N N . GLU A 1 241 ? 4.620 5.956 0.131 1.00 65.00 241 GLU A N 1
ATOM 1935 C CA . GLU A 1 241 ? 6.032 5.596 0.380 1.00 65.00 241 GLU A CA 1
ATOM 1936 C C . GLU A 1 241 ? 6.669 4.859 -0.813 1.00 65.00 241 GLU A C 1
ATOM 1938 O O . GLU A 1 241 ? 7.880 4.928 -1.009 1.00 65.00 241 GLU A O 1
ATOM 1943 N N . LEU A 1 242 ? 5.844 4.234 -1.661 1.00 71.94 242 LEU A N 1
ATOM 1944 C CA . LEU A 1 242 ? 6.227 3.639 -2.934 1.00 71.94 242 LEU A CA 1
ATOM 1945 C C . LEU A 1 242 ? 5.434 4.271 -4.085 1.00 71.94 242 LEU A C 1
ATOM 1947 O O . LEU A 1 242 ? 4.273 3.933 -4.313 1.00 71.94 242 LEU A O 1
ATOM 1951 N N . ASN A 1 243 ? 6.086 5.165 -4.825 1.00 84.75 243 ASN A N 1
ATOM 1952 C CA . ASN A 1 243 ? 5.523 5.860 -5.987 1.00 84.75 243 ASN A CA 1
ATOM 1953 C C . ASN A 1 243 ? 6.251 5.534 -7.304 1.00 84.75 243 ASN A C 1
ATOM 1955 O O . ASN A 1 243 ? 5.772 5.876 -8.383 1.00 84.75 243 ASN A O 1
ATOM 1959 N N . ASN A 1 244 ? 7.405 4.871 -7.241 1.00 90.75 244 ASN A N 1
ATOM 1960 C CA . ASN A 1 244 ? 8.187 4.473 -8.403 1.00 90.75 244 ASN A CA 1
ATOM 1961 C C . ASN A 1 244 ? 8.730 3.058 -8.182 1.00 90.75 244 ASN A C 1
ATOM 1963 O O . ASN A 1 244 ? 9.298 2.784 -7.127 1.00 90.75 244 ASN A O 1
ATOM 1967 N N . ILE A 1 245 ? 8.614 2.188 -9.185 1.00 92.56 245 ILE A N 1
ATOM 1968 C CA . ILE A 1 245 ? 9.274 0.875 -9.192 1.00 92.56 245 ILE A CA 1
ATOM 1969 C C . ILE A 1 245 ? 10.125 0.747 -10.449 1.00 92.56 245 ILE A C 1
ATOM 1971 O O . ILE A 1 245 ? 9.699 1.146 -11.533 1.00 92.56 245 ILE A O 1
ATOM 1975 N N . THR A 1 246 ? 11.302 0.146 -10.301 1.00 94.25 246 THR A N 1
ATOM 1976 C CA . THR A 1 246 ? 12.140 -0.285 -11.419 1.00 94.25 246 THR A CA 1
ATOM 1977 C C . THR A 1 246 ? 12.231 -1.806 -11.433 1.00 94.25 246 THR A C 1
ATOM 1979 O O . THR A 1 246 ? 12.582 -2.407 -10.420 1.00 94.25 246 THR A O 1
ATOM 1982 N N . PHE A 1 247 ? 11.950 -2.424 -12.578 1.00 95.38 247 PHE A N 1
ATOM 1983 C CA . PHE A 1 247 ? 12.108 -3.855 -12.804 1.00 95.38 247 PHE A CA 1
ATOM 1984 C C . PHE A 1 247 ? 13.287 -4.139 -13.726 1.00 95.38 247 PHE A C 1
ATOM 1986 O O . PHE A 1 247 ? 13.356 -3.623 -14.841 1.00 95.38 247 PHE A O 1
ATOM 1993 N N . GLU A 1 248 ? 14.155 -5.046 -13.293 1.00 93.44 248 GLU A N 1
ATOM 1994 C CA . GLU A 1 248 ? 15.063 -5.763 -14.181 1.00 93.44 248 GLU A CA 1
ATOM 1995 C C . GLU A 1 248 ? 14.307 -6.973 -14.747 1.00 93.44 248 GLU A C 1
ATOM 1997 O O . GLU A 1 248 ? 14.233 -8.027 -14.115 1.00 93.44 248 GLU A O 1
ATOM 2002 N N . LEU A 1 249 ? 13.670 -6.817 -15.911 1.00 94.81 249 LEU A N 1
ATOM 2003 C CA . LEU A 1 249 ? 12.812 -7.881 -16.451 1.00 94.81 249 LEU A CA 1
ATOM 2004 C C . LEU A 1 249 ? 13.594 -9.108 -16.918 1.00 94.81 249 LEU A C 1
ATOM 2006 O O . LEU A 1 249 ? 13.040 -10.205 -16.950 1.00 94.81 249 LEU A O 1
ATOM 2010 N N . SER A 1 250 ? 14.851 -8.940 -17.325 1.00 92.50 250 SER A N 1
ATOM 2011 C CA . SER A 1 250 ? 15.681 -10.056 -17.755 1.00 92.50 250 SER A CA 1
ATOM 2012 C C . SER A 1 250 ? 17.159 -9.754 -17.621 1.00 92.50 250 SER A C 1
ATOM 2014 O O . SER A 1 250 ? 17.604 -8.662 -17.937 1.00 92.50 250 SER A O 1
ATOM 2016 N N . GLU A 1 251 ? 17.927 -10.785 -17.283 1.00 91.62 251 GLU A N 1
ATOM 2017 C CA . GLU A 1 251 ? 19.393 -10.798 -17.343 1.00 91.62 251 GLU A CA 1
ATOM 2018 C C . GLU A 1 251 ? 19.923 -11.162 -18.746 1.00 91.62 251 GLU A C 1
ATOM 2020 O O . GLU A 1 251 ? 21.126 -11.334 -18.964 1.00 91.62 251 GLU A O 1
ATOM 2025 N N . LYS A 1 252 ? 19.031 -11.358 -19.725 1.00 92.12 252 LYS A N 1
ATOM 2026 C CA . LYS A 1 252 ? 19.390 -11.625 -21.122 1.00 92.12 252 LYS A CA 1
ATOM 2027 C C . LYS A 1 252 ? 19.649 -10.305 -21.839 1.00 92.12 252 LYS A C 1
ATOM 2029 O O . LYS A 1 252 ? 18.916 -9.342 -2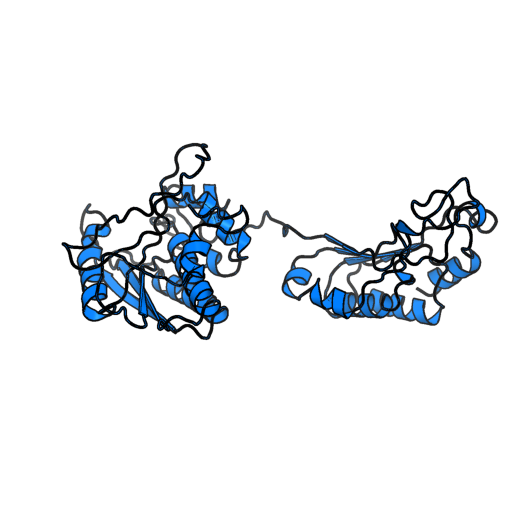1.668 1.00 92.12 252 LYS A O 1
ATOM 2034 N N . CYS A 1 253 ? 20.649 -10.279 -22.713 1.00 93.19 253 CYS A N 1
ATOM 2035 C CA . CYS A 1 253 ? 20.884 -9.165 -23.627 1.00 93.19 253 CYS A CA 1
ATOM 2036 C C . CYS A 1 253 ? 21.710 -9.646 -24.827 1.00 93.19 253 CYS A C 1
ATOM 2038 O O . CYS A 1 253 ? 22.599 -10.488 -24.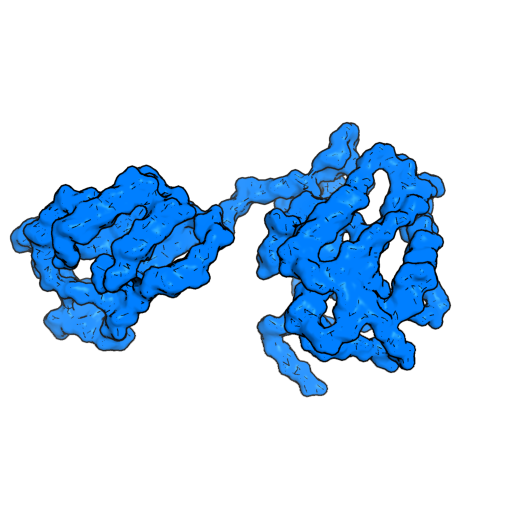677 1.00 93.19 253 CYS A O 1
ATOM 2040 N N . ASN A 1 254 ? 21.427 -9.121 -26.021 1.00 93.69 254 ASN A N 1
ATOM 2041 C CA . ASN A 1 254 ? 22.190 -9.412 -27.241 1.00 93.69 254 ASN A CA 1
ATOM 2042 C C . ASN A 1 254 ? 23.524 -8.652 -27.306 1.00 93.69 254 ASN A C 1
ATOM 2044 O O . ASN A 1 254 ? 24.447 -9.095 -27.990 1.00 93.69 254 ASN A O 1
ATOM 2048 N N . ALA A 1 255 ? 23.609 -7.502 -26.634 1.00 93.12 255 ALA A N 1
ATOM 2049 C CA . ALA A 1 255 ? 24.759 -6.621 -26.708 1.00 93.12 255 ALA A CA 1
ATOM 2050 C C . ALA A 1 255 ? 25.907 -7.107 -25.811 1.00 93.12 255 ALA A C 1
ATOM 2052 O O . ALA A 1 255 ? 25.692 -7.583 -24.690 1.00 93.12 255 ALA A O 1
ATOM 2053 N N . ALA A 1 256 ? 27.131 -6.924 -26.296 1.00 92.56 256 ALA A N 1
ATOM 2054 C CA . ALA A 1 256 ? 28.383 -7.182 -25.591 1.00 92.56 256 ALA A CA 1
ATOM 2055 C C . ALA A 1 256 ? 29.135 -5.863 -25.336 1.00 92.56 256 ALA A C 1
ATOM 2057 O O . ALA A 1 256 ? 30.319 -5.754 -25.625 1.00 92.56 256 ALA A O 1
ATOM 2058 N N . CYS A 1 257 ? 28.427 -4.836 -24.857 1.00 92.62 257 CYS A N 1
ATOM 2059 C CA . CYS A 1 257 ? 28.980 -3.493 -24.660 1.00 92.62 257 CYS A CA 1
ATOM 2060 C C . CYS A 1 257 ? 30.186 -3.527 -23.701 1.00 92.62 257 CYS A C 1
ATOM 2062 O O . CYS A 1 257 ? 29.978 -3.926 -22.557 1.00 92.62 257 CYS A O 1
ATOM 2064 N N . PRO A 1 258 ? 31.393 -3.068 -24.090 1.00 90.06 258 PRO A N 1
ATOM 2065 C CA . PRO A 1 258 ? 32.616 -3.256 -23.304 1.00 90.06 258 PRO A CA 1
ATOM 2066 C C . PRO A 1 258 ? 32.608 -2.641 -21.902 1.00 90.06 258 PRO A C 1
ATOM 2068 O O . PRO A 1 258 ? 33.289 -3.155 -21.026 1.00 90.06 258 PRO A O 1
ATOM 2071 N N . LEU A 1 259 ? 31.852 -1.560 -21.685 1.00 89.00 259 LEU A N 1
ATOM 2072 C CA . LEU A 1 259 ? 31.753 -0.870 -20.389 1.00 89.00 259 LEU A CA 1
ATOM 2073 C C . LEU A 1 259 ? 30.579 -1.356 -19.527 1.00 89.00 259 LEU A C 1
ATOM 2075 O O . LEU A 1 259 ? 30.343 -0.837 -18.440 1.00 89.00 259 LEU A O 1
ATOM 2079 N N . CYS A 1 260 ? 29.810 -2.335 -20.004 1.00 89.56 260 CYS A N 1
ATOM 2080 C CA . CYS A 1 260 ? 28.691 -2.868 -19.243 1.00 89.56 260 CYS A CA 1
ATOM 2081 C C . CYS A 1 260 ? 29.193 -3.820 -18.154 1.00 89.56 260 CYS A C 1
ATOM 2083 O O . CYS A 1 260 ? 30.020 -4.693 -18.427 1.00 89.56 260 CYS A O 1
ATOM 2085 N N . VAL A 1 261 ? 28.589 -3.733 -16.964 1.00 88.19 261 VAL A N 1
ATOM 2086 C CA . VAL A 1 261 ? 28.848 -4.603 -15.797 1.00 88.19 261 VAL A CA 1
ATOM 2087 C C . VAL A 1 261 ? 28.689 -6.100 -16.086 1.00 88.19 261 VAL A C 1
ATOM 2089 O O . VAL A 1 261 ? 29.148 -6.941 -15.322 1.00 88.19 261 VAL A O 1
ATOM 2092 N N . ARG A 1 262 ? 28.032 -6.446 -17.198 1.00 88.69 262 ARG A N 1
ATOM 2093 C CA . ARG A 1 262 ? 27.810 -7.818 -17.671 1.00 88.69 262 ARG A CA 1
ATOM 2094 C C . ARG A 1 262 ? 28.970 -8.382 -18.476 1.00 88.69 262 ARG A C 1
ATOM 2096 O O . ARG A 1 262 ? 28.960 -9.573 -18.777 1.00 88.69 262 ARG A O 1
ATOM 2103 N N . THR A 1 263 ? 29.908 -7.547 -18.904 1.00 88.81 263 THR A N 1
ATOM 2104 C CA . THR A 1 263 ? 30.972 -7.934 -19.831 1.00 88.81 263 THR A CA 1
ATOM 2105 C C . THR A 1 263 ? 32.338 -7.739 -19.203 1.00 88.81 263 THR A C 1
ATOM 2107 O O . THR A 1 263 ? 32.506 -6.930 -18.299 1.00 88.81 263 THR A O 1
ATOM 2110 N N . GLN A 1 264 ? 33.319 -8.492 -19.686 1.00 86.94 264 GLN A N 1
ATOM 2111 C CA . GLN A 1 264 ? 34.714 -8.351 -19.288 1.00 86.94 264 GLN A CA 1
ATOM 2112 C C . GLN A 1 264 ? 35.441 -7.461 -20.310 1.00 86.94 264 GLN A C 1
ATOM 2114 O O . GLN A 1 264 ? 35.743 -7.955 -21.405 1.00 86.94 264 GLN A O 1
ATOM 2119 N N . PRO A 1 265 ? 35.753 -6.186 -19.991 1.00 82.19 265 PRO A N 1
ATOM 2120 C CA . PRO A 1 265 ? 36.370 -5.267 -20.951 1.00 82.19 265 PRO A CA 1
ATOM 2121 C C . PRO A 1 265 ? 37.690 -5.817 -21.513 1.00 82.19 265 PRO A C 1
ATOM 2123 O O . PRO A 1 265 ? 37.947 -5.736 -22.708 1.00 82.19 265 PRO A O 1
ATOM 2126 N N . HIS A 1 266 ? 38.486 -6.471 -20.661 1.00 82.94 266 HIS A N 1
ATOM 2127 C CA . HIS A 1 266 ? 39.800 -7.027 -21.003 1.00 82.94 266 HIS A CA 1
ATOM 2128 C C . HIS A 1 266 ? 39.762 -8.451 -21.586 1.00 82.94 266 HIS A C 1
ATOM 2130 O O . HIS A 1 266 ? 40.807 -9.060 -21.789 1.00 82.94 266 HIS A O 1
ATOM 2136 N N . ASN A 1 267 ? 38.576 -9.010 -21.846 1.00 82.81 267 ASN A N 1
ATOM 2137 C CA . ASN A 1 267 ? 38.413 -10.361 -22.394 1.00 82.81 267 ASN A CA 1
ATOM 2138 C C . ASN A 1 267 ? 37.374 -10.356 -23.523 1.00 82.81 267 ASN A C 1
ATOM 2140 O O . ASN A 1 267 ? 36.387 -11.094 -23.487 1.00 82.81 267 ASN A O 1
ATOM 2144 N N . ASN A 1 268 ? 37.575 -9.471 -24.506 1.00 81.31 268 ASN A N 1
ATOM 2145 C CA . ASN A 1 268 ? 36.731 -9.315 -25.698 1.00 81.31 268 ASN A CA 1
ATOM 2146 C C . ASN A 1 268 ? 35.230 -9.203 -25.378 1.00 81.31 268 ASN A C 1
ATOM 2148 O O . ASN A 1 268 ? 34.390 -9.785 -26.071 1.00 81.31 268 ASN A O 1
ATOM 2152 N N . SER A 1 269 ? 34.897 -8.511 -24.285 1.00 83.38 269 SER A N 1
ATOM 2153 C CA . SER A 1 269 ? 33.522 -8.306 -23.823 1.00 83.38 269 SER A CA 1
ATOM 2154 C C . SER A 1 269 ? 32.730 -9.604 -23.622 1.00 83.38 269 SER A C 1
ATOM 2156 O O . SER A 1 269 ? 31.508 -9.640 -23.803 1.00 83.38 269 SER A O 1
ATOM 2158 N N . LYS A 1 270 ? 33.410 -10.695 -23.239 1.00 83.44 270 LYS A N 1
ATOM 2159 C CA . LYS A 1 270 ? 32.737 -11.944 -22.868 1.00 83.44 270 LYS A CA 1
ATOM 2160 C C . LYS A 1 270 ? 31.778 -11.713 -21.691 1.00 83.44 270 LYS A C 1
ATOM 2162 O O . LYS A 1 270 ? 32.117 -10.939 -20.790 1.00 83.44 270 LYS A O 1
ATOM 2167 N N . PRO A 1 271 ? 30.609 -12.379 -21.672 1.00 83.88 271 PRO A N 1
ATOM 2168 C CA . PRO A 1 271 ? 29.678 -12.291 -20.554 1.00 83.88 271 PRO A CA 1
ATOM 2169 C C . PRO A 1 271 ? 30.305 -12.774 -19.242 1.00 83.88 271 PRO A C 1
ATOM 2171 O O . PRO A 1 271 ? 31.056 -13.748 -19.223 1.00 83.88 271 PRO A O 1
ATOM 2174 N N . ILE A 1 272 ? 29.952 -12.131 -18.133 1.00 83.75 272 ILE A N 1
ATOM 2175 C CA . ILE A 1 272 ? 30.266 -12.597 -16.781 1.00 83.75 272 ILE A CA 1
ATOM 2176 C C . ILE A 1 272 ? 29.148 -13.550 -16.346 1.00 83.75 272 ILE A C 1
ATOM 2178 O O . ILE A 1 272 ? 28.042 -13.107 -16.041 1.00 83.75 272 ILE A O 1
ATOM 2182 N N . GLU A 1 273 ? 29.423 -14.857 -16.314 1.00 78.44 273 GLU A N 1
ATOM 2183 C CA . GLU A 1 273 ? 28.409 -15.903 -16.074 1.00 78.44 273 GLU A CA 1
ATOM 2184 C C . GLU A 1 273 ? 27.614 -15.708 -14.778 1.00 78.44 273 GLU A C 1
ATOM 2186 O O . GLU A 1 273 ? 26.395 -15.847 -14.786 1.00 78.44 273 GLU A O 1
ATOM 2191 N N . LYS A 1 274 ? 28.276 -15.307 -13.683 1.00 76.06 274 LYS A N 1
ATOM 2192 C CA . LYS A 1 274 ? 27.610 -15.058 -12.389 1.00 76.06 274 LYS A CA 1
ATOM 2193 C C . LYS A 1 274 ? 26.592 -13.910 -12.435 1.00 76.06 274 LYS A C 1
ATOM 2195 O O . LYS A 1 274 ? 25.664 -13.902 -11.634 1.00 76.06 274 LYS A O 1
ATOM 2200 N N . VAL A 1 275 ? 26.774 -12.956 -13.351 1.00 75.81 275 VAL A N 1
ATOM 2201 C CA . VAL A 1 275 ? 25.878 -11.802 -13.550 1.00 75.81 275 VAL A CA 1
ATOM 2202 C C . VAL A 1 275 ? 24.800 -12.130 -14.588 1.00 75.81 275 VAL A C 1
ATOM 2204 O O . VAL A 1 275 ? 23.660 -11.706 -14.457 1.00 75.81 275 VAL A O 1
ATOM 2207 N N . CYS A 1 276 ? 25.141 -12.923 -15.606 1.00 74.31 276 CYS A N 1
ATOM 2208 C CA . CYS A 1 276 ? 24.275 -13.239 -16.741 1.00 74.31 276 CYS A CA 1
ATOM 2209 C C . CYS A 1 276 ? 23.628 -14.627 -16.606 1.00 74.31 276 CYS A C 1
ATOM 2211 O O . CYS A 1 276 ? 23.749 -15.454 -17.514 1.00 74.31 276 CYS A O 1
ATOM 2213 N N . ALA A 1 277 ? 22.924 -14.896 -15.502 1.00 79.75 277 ALA A N 1
ATOM 2214 C CA . ALA A 1 277 ? 22.273 -16.193 -15.281 1.00 79.75 277 ALA A CA 1
ATOM 2215 C C . ALA A 1 277 ? 21.002 -16.398 -16.136 1.00 79.75 277 ALA A C 1
ATOM 2217 O O . ALA A 1 277 ? 20.364 -17.447 -16.062 1.00 79.75 277 ALA A O 1
ATOM 2218 N N . LYS A 1 278 ? 20.670 -15.426 -17.001 1.00 83.75 278 LYS A N 1
ATOM 2219 C CA . LYS A 1 278 ? 19.571 -15.456 -17.985 1.00 83.75 278 LYS A CA 1
ATOM 2220 C C . LYS A 1 278 ? 18.187 -15.631 -17.356 1.00 83.75 278 LYS A C 1
ATOM 2222 O O . LYS A 1 278 ? 17.267 -16.084 -18.043 1.00 83.75 278 LYS A O 1
ATOM 2227 N N . ARG A 1 279 ? 18.029 -15.250 -16.087 1.00 90.56 279 ARG A N 1
ATOM 2228 C CA . ARG A 1 279 ? 16.722 -15.203 -15.427 1.00 90.56 279 ARG A CA 1
ATOM 2229 C C . ARG A 1 279 ? 15.858 -14.115 -16.063 1.00 90.56 279 ARG A C 1
ATOM 2231 O O . ARG A 1 279 ? 16.364 -13.164 -16.665 1.00 90.56 279 ARG A O 1
ATOM 2238 N N . GLU A 1 280 ? 14.550 -14.284 -15.975 1.00 94.12 280 GLU A N 1
ATOM 2239 C CA . GLU A 1 280 ? 13.575 -13.297 -16.426 1.00 94.12 280 GLU A CA 1
ATOM 2240 C C . GLU A 1 280 ? 12.324 -13.367 -15.556 1.00 94.12 280 GLU A C 1
ATOM 2242 O O . GLU A 1 280 ? 11.993 -14.440 -15.051 1.00 94.12 280 GLU A O 1
ATOM 2247 N N . LEU A 1 281 ? 11.652 -12.230 -15.396 1.00 95.06 281 LEU A N 1
ATOM 2248 C CA . LEU A 1 281 ? 10.340 -12.153 -14.765 1.00 95.06 281 LEU A CA 1
ATOM 2249 C C . LEU A 1 281 ? 9.257 -12.502 -15.786 1.00 95.06 281 LEU A C 1
ATOM 2251 O O . LEU A 1 281 ? 9.297 -12.060 -16.940 1.00 95.06 281 LEU A O 1
ATOM 2255 N N . LEU A 1 282 ? 8.284 -13.290 -15.343 1.00 96.12 282 LEU A N 1
ATOM 2256 C CA . LEU A 1 282 ? 7.098 -13.652 -16.105 1.00 96.12 282 LEU A CA 1
ATOM 2257 C C . LEU A 1 282 ? 5.960 -12.674 -15.831 1.00 96.12 282 LEU A C 1
ATOM 2259 O O . LEU A 1 282 ? 5.936 -11.976 -14.816 1.00 96.12 282 LEU A O 1
ATOM 2263 N N . ILE A 1 283 ? 4.959 -12.671 -16.709 1.00 95.38 283 ILE A N 1
ATOM 2264 C CA . ILE A 1 283 ? 3.743 -11.881 -16.481 1.00 95.38 283 ILE A CA 1
ATOM 2265 C C . ILE A 1 283 ? 3.056 -12.226 -15.147 1.00 95.38 283 ILE A C 1
ATOM 2267 O O . ILE A 1 283 ? 2.541 -11.336 -14.472 1.00 95.38 283 ILE A O 1
ATOM 2271 N N . GLU A 1 284 ? 3.080 -13.494 -14.738 1.00 95.56 284 GLU A N 1
ATOM 2272 C CA . GLU A 1 284 ? 2.482 -13.926 -13.469 1.00 95.56 284 GLU A CA 1
ATOM 2273 C C . GLU A 1 284 ? 3.259 -13.402 -12.252 1.00 95.56 284 GLU A C 1
ATOM 2275 O O . GLU A 1 284 ? 2.637 -12.988 -11.273 1.00 95.56 284 GLU A O 1
ATOM 2280 N N . ASP A 1 285 ? 4.589 -13.289 -12.345 1.00 95.06 285 ASP A N 1
ATOM 2281 C CA . ASP A 1 285 ? 5.403 -12.651 -11.303 1.00 95.06 285 ASP A CA 1
ATOM 2282 C C . ASP A 1 285 ? 5.026 -11.174 -11.167 1.00 95.06 285 ASP A C 1
ATOM 2284 O O . ASP A 1 285 ? 4.821 -10.673 -10.063 1.00 95.06 285 ASP A O 1
ATOM 2288 N N . ILE A 1 286 ? 4.850 -10.474 -12.295 1.00 94.62 286 ILE A N 1
ATOM 2289 C CA . ILE A 1 286 ? 4.432 -9.068 -12.292 1.00 94.62 286 ILE A CA 1
ATOM 2290 C C . ILE A 1 286 ? 3.042 -8.900 -11.679 1.00 94.62 286 ILE A C 1
ATOM 2292 O O . ILE A 1 286 ? 2.851 -7.993 -10.874 1.00 94.62 286 ILE A O 1
ATOM 2296 N N . LYS A 1 287 ? 2.073 -9.762 -12.001 1.00 89.25 287 LYS A N 1
ATOM 2297 C CA . LYS A 1 287 ? 0.735 -9.710 -11.384 1.00 89.25 287 LYS A CA 1
ATOM 2298 C C . LYS A 1 287 ? 0.780 -9.964 -9.876 1.00 89.25 287 LYS A C 1
ATOM 2300 O O . LYS A 1 287 ? -0.003 -9.360 -9.144 1.00 89.25 287 LYS A O 1
ATOM 2305 N N . HIS A 1 288 ? 1.683 -10.833 -9.422 1.00 91.00 288 HIS A N 1
ATOM 2306 C CA . HIS A 1 288 ? 1.885 -11.113 -8.005 1.00 91.00 288 HIS A CA 1
ATOM 2307 C C . HIS A 1 288 ? 2.553 -9.941 -7.269 1.00 91.00 288 HIS A C 1
ATOM 2309 O O . HIS A 1 288 ? 2.099 -9.560 -6.193 1.00 91.00 288 HIS A O 1
ATOM 2315 N N . ILE A 1 289 ? 3.590 -9.337 -7.863 1.00 90.50 289 ILE A N 1
ATOM 2316 C CA . ILE A 1 289 ? 4.340 -8.206 -7.291 1.00 90.50 289 ILE A CA 1
ATOM 2317 C C . ILE A 1 289 ? 3.531 -6.903 -7.344 1.00 90.50 289 ILE A C 1
ATOM 2319 O O . ILE A 1 289 ? 3.647 -6.062 -6.454 1.00 90.50 289 ILE A O 1
ATOM 2323 N N . LEU A 1 290 ? 2.707 -6.728 -8.380 1.00 88.38 290 LEU A N 1
ATOM 2324 C CA . LEU A 1 290 ? 1.876 -5.547 -8.608 1.00 88.38 290 LEU A CA 1
ATOM 2325 C C . LEU A 1 290 ? 0.383 -5.871 -8.446 1.00 88.38 290 LEU A C 1
ATOM 2327 O O . LEU A 1 290 ? -0.379 -5.787 -9.413 1.00 88.38 290 LEU A O 1
ATOM 2331 N N . PRO A 1 291 ? -0.100 -6.203 -7.237 1.00 82.25 291 PRO A N 1
ATOM 2332 C CA . PRO A 1 291 ? -1.531 -6.285 -6.998 1.00 82.25 291 PRO A CA 1
ATOM 2333 C C . PRO A 1 291 ? -2.172 -4.893 -7.128 1.00 82.25 291 PRO A C 1
ATOM 2335 O O . PRO A 1 291 ? -1.520 -3.856 -6.981 1.00 82.25 291 PRO A O 1
ATOM 2338 N N . LYS A 1 292 ? -3.494 -4.844 -7.353 1.00 78.56 292 LYS A N 1
ATOM 2339 C CA . LYS A 1 292 ? -4.242 -3.587 -7.587 1.00 78.56 292 LYS A CA 1
ATOM 2340 C C . LYS A 1 292 ? -3.992 -2.499 -6.538 1.00 78.56 292 LYS A C 1
ATOM 2342 O O . LYS A 1 292 ? -4.025 -1.324 -6.883 1.00 78.56 292 LYS A O 1
ATOM 2347 N N . HIS A 1 293 ? -3.786 -2.866 -5.274 1.00 77.75 293 HIS A N 1
ATOM 2348 C CA . HIS A 1 293 ? -3.537 -1.890 -4.214 1.00 77.75 293 HIS A CA 1
ATOM 2349 C C . HIS A 1 293 ? -2.148 -1.244 -4.327 1.00 77.75 293 HIS A C 1
ATOM 2351 O O . HIS A 1 293 ? -2.054 -0.049 -4.090 1.00 77.75 293 HIS A O 1
ATOM 2357 N N . VAL A 1 294 ? -1.119 -1.981 -4.768 1.00 80.88 294 VAL A N 1
ATOM 2358 C CA . VAL A 1 294 ? 0.218 -1.432 -5.060 1.00 80.88 294 VAL A CA 1
ATOM 2359 C C . VAL A 1 294 ? 0.169 -0.567 -6.312 1.00 80.88 294 VAL A C 1
ATOM 2361 O O . VAL A 1 294 ? 0.638 0.559 -6.298 1.00 80.88 294 VAL A O 1
ATOM 2364 N N . MET A 1 295 ? -0.467 -1.033 -7.391 1.00 82.50 295 MET A N 1
ATOM 2365 C CA . MET A 1 295 ? -0.555 -0.245 -8.630 1.00 82.50 295 MET A CA 1
ATOM 2366 C C . MET A 1 295 ? -1.206 1.132 -8.423 1.00 82.50 295 MET A C 1
ATOM 2368 O O . MET A 1 295 ? -0.823 2.094 -9.079 1.00 82.50 295 MET A O 1
ATOM 2372 N N . LYS A 1 296 ? -2.152 1.256 -7.483 1.00 81.94 296 LYS A N 1
ATOM 2373 C CA . LYS A 1 296 ? -2.789 2.538 -7.141 1.00 81.94 296 LYS A CA 1
ATOM 2374 C C . LYS A 1 296 ? -1.850 3.548 -6.479 1.00 81.94 296 LYS A C 1
ATOM 2376 O O . LYS A 1 296 ? -2.194 4.725 -6.449 1.00 81.94 296 LYS A O 1
ATOM 2381 N N . THR A 1 297 ? -0.716 3.111 -5.936 1.00 81.69 297 THR A N 1
ATOM 2382 C CA . THR A 1 297 ? 0.246 4.005 -5.283 1.00 81.69 297 THR A CA 1
ATOM 2383 C C . THR A 1 297 ? 1.324 4.516 -6.234 1.00 81.69 297 THR A C 1
ATOM 2385 O O . THR A 1 297 ? 2.058 5.433 -5.880 1.00 81.69 297 THR A O 1
ATOM 2388 N N . LEU A 1 298 ? 1.453 3.931 -7.426 1.00 88.31 298 LEU A N 1
ATOM 2389 C CA . LEU A 1 298 ? 2.568 4.200 -8.326 1.00 88.31 298 LEU A CA 1
ATOM 2390 C C . LEU A 1 298 ? 2.268 5.358 -9.280 1.00 88.31 298 LEU A C 1
ATOM 2392 O O . LEU A 1 298 ? 1.271 5.354 -9.994 1.00 88.31 298 LEU A O 1
ATOM 2396 N N . ASP A 1 299 ? 3.210 6.293 -9.367 1.00 90.00 299 ASP A N 1
ATOM 2397 C CA . ASP A 1 299 ? 3.271 7.314 -10.413 1.00 90.00 299 ASP A CA 1
ATOM 2398 C C . ASP A 1 299 ? 3.968 6.749 -11.670 1.00 90.00 299 ASP A C 1
ATOM 2400 O O . ASP A 1 299 ? 3.657 7.135 -12.803 1.00 90.00 299 ASP A O 1
ATOM 2404 N N . LYS A 1 300 ? 4.941 5.840 -11.483 1.00 93.31 300 LYS A N 1
ATOM 2405 C CA . LYS A 1 300 ? 5.829 5.357 -12.552 1.00 93.31 300 LYS A CA 1
ATOM 2406 C C . LYS A 1 300 ? 6.287 3.911 -12.356 1.00 93.31 300 LYS A C 1
ATOM 2408 O O . LYS A 1 300 ? 6.656 3.506 -11.253 1.00 93.31 300 LYS A O 1
ATOM 2413 N N . ILE A 1 301 ? 6.395 3.186 -13.466 1.00 95.75 301 ILE A N 1
ATOM 2414 C CA . ILE A 1 301 ? 7.134 1.925 -13.570 1.00 95.75 301 ILE A CA 1
ATOM 2415 C C . ILE A 1 301 ? 8.219 2.083 -14.638 1.00 95.75 301 ILE A C 1
ATOM 2417 O O . ILE A 1 301 ? 7.940 2.519 -15.754 1.00 95.75 301 ILE A O 1
ATOM 2421 N N . SER A 1 302 ? 9.450 1.716 -14.298 1.00 96.50 302 SER A N 1
ATOM 2422 C CA . SER A 1 302 ? 10.582 1.638 -15.220 1.00 96.50 302 SER A CA 1
ATOM 2423 C C . SER A 1 302 ? 10.949 0.175 -15.466 1.00 96.50 302 SER A C 1
ATOM 2425 O O . SER A 1 302 ? 11.144 -0.583 -14.521 1.00 96.50 302 SER A O 1
ATOM 2427 N N . LEU A 1 303 ? 11.055 -0.235 -16.725 1.00 96.88 303 LEU A N 1
ATOM 2428 C CA . LEU A 1 303 ? 11.613 -1.520 -17.135 1.00 96.88 303 LEU A CA 1
ATOM 2429 C C . LEU A 1 303 ? 13.037 -1.249 -17.627 1.00 96.88 303 LEU A C 1
ATOM 2431 O O . LEU A 1 303 ? 13.223 -0.605 -18.661 1.00 96.88 303 LEU A O 1
ATOM 2435 N N . CYS A 1 304 ? 14.028 -1.701 -16.863 1.00 88.12 304 CYS A N 1
ATOM 2436 C CA . CYS A 1 304 ? 15.442 -1.421 -17.095 1.00 88.12 304 CYS A CA 1
ATOM 2437 C C . CYS A 1 304 ? 16.213 -2.684 -17.496 1.00 88.12 304 CYS A C 1
ATOM 2439 O O . CYS A 1 304 ? 15.722 -3.810 -17.379 1.00 88.12 304 CYS A O 1
ATOM 2441 N N . GLY A 1 305 ? 17.429 -2.453 -17.993 1.00 78.88 305 GLY A N 1
ATOM 2442 C CA . GLY A 1 305 ? 18.395 -3.465 -18.411 1.00 78.88 305 GLY A CA 1
ATOM 2443 C C . GLY A 1 305 ? 19.771 -3.219 -17.793 1.00 78.88 305 GLY A C 1
ATOM 2444 O O . GLY A 1 305 ? 20.750 -3.050 -18.519 1.00 78.88 305 GLY A O 1
ATOM 2445 N N . ASN A 1 306 ? 19.864 -3.100 -16.466 1.00 82.44 306 ASN A N 1
ATOM 2446 C CA . ASN A 1 306 ? 21.146 -2.859 -15.798 1.00 82.44 306 ASN A CA 1
ATOM 2447 C C . ASN A 1 306 ? 22.034 -4.112 -15.864 1.00 82.44 306 ASN A C 1
ATOM 2449 O O . ASN A 1 306 ? 23.242 -4.028 -16.102 1.00 82.44 306 ASN A O 1
ATOM 2453 N N . VAL A 1 307 ? 21.415 -5.289 -15.715 1.00 86.81 307 VAL A N 1
ATOM 2454 C CA . VAL A 1 307 ? 22.058 -6.605 -15.865 1.00 86.81 307 VAL A CA 1
ATOM 2455 C C . VAL A 1 307 ? 21.467 -7.456 -16.999 1.00 86.81 307 VAL A C 1
ATOM 2457 O O . VAL A 1 307 ? 21.936 -8.571 -17.226 1.00 86.81 307 VAL A O 1
ATOM 2460 N N . GLY A 1 308 ? 20.593 -6.890 -17.832 1.00 91.62 308 GLY A N 1
ATOM 2461 C CA . GLY A 1 308 ? 20.267 -7.403 -19.163 1.00 91.62 308 GLY A CA 1
ATOM 2462 C C . GLY A 1 308 ? 19.654 -6.349 -20.085 1.00 91.62 308 GLY A C 1
ATOM 2463 O O . GLY A 1 308 ? 20.255 -5.310 -20.336 1.00 91.62 308 GLY A O 1
ATOM 2464 N N . ASP A 1 309 ? 18.519 -6.663 -20.698 1.00 95.19 309 ASP A N 1
ATOM 2465 C CA . ASP A 1 309 ? 17.723 -5.739 -21.505 1.00 95.19 309 ASP A CA 1
ATOM 2466 C C . ASP A 1 309 ? 16.249 -6.155 -21.409 1.00 95.19 309 ASP A C 1
ATOM 2468 O O . ASP A 1 309 ? 15.925 -7.321 -21.672 1.00 95.19 309 ASP A O 1
ATOM 2472 N N . PRO A 1 310 ? 15.330 -5.244 -21.056 1.00 96.75 310 PRO A N 1
ATOM 2473 C CA . PRO A 1 310 ? 13.952 -5.611 -20.768 1.00 96.75 310 PRO A CA 1
ATOM 2474 C C . PRO A 1 310 ? 13.250 -6.220 -21.982 1.00 96.75 310 PRO A C 1
ATOM 2476 O O . PRO A 1 310 ? 12.435 -7.127 -21.816 1.00 96.75 310 PRO A O 1
ATOM 2479 N N . ILE A 1 311 ? 13.582 -5.806 -23.214 1.00 97.38 311 ILE A N 1
ATOM 2480 C CA . ILE A 1 311 ? 12.934 -6.367 -24.412 1.00 97.38 311 ILE A CA 1
ATOM 2481 C C . ILE A 1 311 ? 13.441 -7.777 -24.740 1.00 97.38 311 ILE A C 1
ATOM 2483 O O . ILE A 1 311 ? 12.848 -8.461 -25.578 1.00 97.38 311 ILE A O 1
ATOM 2487 N N . ALA A 1 312 ? 14.503 -8.253 -24.083 1.00 95.88 312 ALA A N 1
ATOM 2488 C CA . ALA A 1 312 ? 14.933 -9.645 -24.173 1.00 95.88 312 ALA A CA 1
ATOM 2489 C C . ALA A 1 312 ? 14.018 -10.593 -23.377 1.00 95.88 312 ALA A C 1
ATOM 2491 O O . ALA A 1 312 ? 13.947 -11.775 -23.722 1.00 95.88 312 ALA A O 1
ATOM 2492 N N . ALA A 1 313 ? 13.294 -10.089 -22.368 1.00 96.44 313 ALA A N 1
ATOM 2493 C CA . ALA A 1 313 ? 12.355 -10.883 -21.580 1.00 96.44 313 ALA A CA 1
ATOM 2494 C C . ALA A 1 313 ? 11.201 -11.373 -22.461 1.00 96.44 313 ALA A C 1
ATOM 2496 O O . ALA A 1 313 ? 10.602 -10.581 -23.200 1.00 96.44 313 ALA A O 1
ATOM 2497 N N . LYS A 1 314 ? 10.868 -12.668 -22.409 1.00 96.06 314 LYS A N 1
ATOM 2498 C CA . LYS A 1 314 ? 9.837 -13.243 -23.296 1.00 96.06 314 LYS A CA 1
ATOM 2499 C C . LYS A 1 314 ? 8.474 -12.540 -23.172 1.00 96.06 314 LYS A C 1
ATOM 2501 O O . LYS A 1 314 ? 7.870 -12.262 -24.206 1.00 96.06 314 LYS A O 1
ATOM 2506 N N . ASP A 1 315 ? 8.087 -12.144 -21.956 1.00 97.62 315 ASP A N 1
ATOM 2507 C CA . ASP A 1 315 ? 6.771 -11.571 -21.642 1.00 97.62 315 ASP A CA 1
ATOM 2508 C C . ASP A 1 315 ? 6.775 -10.031 -21.613 1.00 97.62 315 ASP A C 1
ATOM 2510 O O . ASP A 1 315 ? 5.774 -9.425 -21.251 1.00 97.62 315 ASP A O 1
ATOM 2514 N N . CYS A 1 316 ? 7.861 -9.361 -22.025 1.00 97.81 316 CYS A N 1
ATOM 2515 C CA . CYS A 1 316 ? 7.982 -7.895 -21.957 1.00 97.81 316 CYS A CA 1
ATOM 2516 C C . CYS A 1 316 ? 6.802 -7.145 -22.608 1.00 97.81 316 CYS A C 1
ATOM 2518 O O . CYS A 1 316 ? 6.279 -6.185 -22.038 1.00 97.81 316 CYS A O 1
ATOM 2520 N N . LEU A 1 317 ? 6.340 -7.611 -23.776 1.00 98.06 317 LEU A N 1
ATOM 2521 C CA . LEU A 1 317 ? 5.172 -7.030 -24.446 1.00 98.06 317 LEU A CA 1
ATOM 2522 C C . LEU A 1 317 ? 3.888 -7.253 -23.641 1.00 98.06 317 LEU A C 1
ATOM 2524 O O . LEU A 1 317 ? 3.172 -6.293 -23.392 1.00 98.06 317 LEU A O 1
ATOM 2528 N N . GLN A 1 318 ? 3.642 -8.480 -23.172 1.00 97.69 318 GLN A N 1
ATOM 2529 C CA . GLN A 1 318 ? 2.453 -8.797 -22.370 1.00 97.69 318 GLN A CA 1
ATOM 2530 C C . GLN A 1 318 ? 2.429 -8.019 -21.048 1.00 97.69 318 GLN A C 1
ATOM 2532 O O . GLN A 1 318 ? 1.378 -7.553 -20.618 1.00 97.69 318 GLN A O 1
ATOM 2537 N N . ILE A 1 319 ? 3.590 -7.837 -20.415 1.00 96.81 319 ILE A N 1
ATOM 2538 C CA . ILE A 1 319 ? 3.756 -7.019 -19.207 1.00 96.81 319 ILE A CA 1
ATOM 2539 C C . ILE A 1 319 ? 3.431 -5.555 -19.509 1.00 96.81 319 ILE A C 1
ATOM 2541 O O . ILE A 1 319 ? 2.688 -4.923 -18.759 1.00 96.81 319 ILE A O 1
ATOM 2545 N N . SER A 1 320 ? 3.931 -5.029 -20.626 1.00 96.50 320 SER A N 1
ATOM 2546 C CA . SER A 1 320 ? 3.651 -3.656 -21.052 1.00 96.50 320 SER A CA 1
ATOM 2547 C C . SER A 1 320 ? 2.161 -3.451 -21.346 1.00 96.50 320 SER A C 1
ATOM 2549 O O . SER A 1 320 ? 1.563 -2.493 -20.862 1.00 96.50 320 SER A O 1
ATOM 2551 N N . GLU A 1 321 ? 1.528 -4.373 -22.074 1.00 95.19 321 GLU A N 1
ATOM 2552 C CA . GLU A 1 321 ? 0.083 -4.371 -22.343 1.00 95.19 321 GLU A CA 1
ATOM 2553 C C . GLU A 1 321 ? -0.732 -4.447 -21.046 1.00 95.19 321 GLU A C 1
ATOM 2555 O O . GLU A 1 321 ? -1.665 -3.671 -20.853 1.00 95.19 321 GLU A O 1
ATOM 2560 N N . TYR A 1 322 ? -0.347 -5.315 -20.107 1.00 93.56 322 TYR A N 1
ATOM 2561 C CA . TYR A 1 322 ? -1.010 -5.424 -18.810 1.00 93.56 322 TYR A CA 1
ATOM 2562 C C . TYR A 1 322 ? -0.963 -4.107 -18.026 1.00 93.56 322 TYR A C 1
ATOM 2564 O O . TYR A 1 322 ? -2.010 -3.627 -17.587 1.00 93.56 322 TYR A O 1
ATOM 2572 N N . ILE A 1 323 ? 0.219 -3.497 -17.891 1.00 92.31 323 ILE A N 1
ATOM 2573 C CA . ILE A 1 323 ? 0.397 -2.240 -17.148 1.00 92.31 323 ILE A CA 1
ATOM 2574 C C . ILE A 1 323 ? -0.404 -1.109 -17.804 1.00 92.31 323 ILE A C 1
ATOM 2576 O O . ILE A 1 323 ? -1.136 -0.394 -17.118 1.00 92.31 323 ILE A O 1
ATOM 2580 N N . THR A 1 324 ? -0.296 -0.973 -19.127 1.00 90.75 324 THR A N 1
ATOM 2581 C CA . THR A 1 324 ? -0.938 0.112 -19.887 1.00 90.75 324 THR A CA 1
ATOM 2582 C C . THR A 1 324 ? -2.460 -0.022 -19.968 1.00 90.75 324 THR A C 1
ATOM 2584 O O . THR A 1 324 ? -3.147 0.992 -19.987 1.00 90.75 324 THR A O 1
ATOM 2587 N N . MET A 1 325 ? -3.011 -1.242 -19.969 1.00 84.56 325 MET A N 1
ATOM 2588 C CA . MET A 1 325 ? -4.465 -1.460 -19.992 1.00 84.56 325 MET A CA 1
ATOM 2589 C C . MET A 1 325 ? -5.139 -1.285 -18.629 1.00 84.56 325 MET A C 1
ATOM 2591 O O . MET A 1 325 ? -6.304 -0.897 -18.572 1.00 84.56 325 MET A O 1
ATOM 2595 N N . HIS A 1 326 ? -4.453 -1.616 -17.533 1.00 77.25 326 HIS A N 1
ATOM 2596 C CA . HIS A 1 326 ? -5.085 -1.697 -16.210 1.00 77.25 326 HIS A CA 1
ATOM 2597 C C . HIS A 1 326 ? -4.815 -0.478 -15.328 1.00 77.25 326 HIS A C 1
ATOM 2599 O O . HIS A 1 326 ? -5.371 -0.386 -14.230 1.00 77.25 326 HIS A O 1
ATOM 2605 N N . THR A 1 327 ? -3.960 0.446 -15.773 1.00 78.94 327 THR A N 1
ATOM 2606 C CA . THR A 1 327 ? -3.514 1.579 -14.964 1.00 78.94 327 THR A CA 1
ATOM 2607 C C . THR A 1 327 ? -3.223 2.808 -15.821 1.00 78.94 327 THR A C 1
ATOM 2609 O O . THR A 1 327 ? -2.897 2.694 -16.998 1.00 78.94 327 THR A O 1
ATOM 2612 N N . ASN A 1 328 ? -3.271 3.992 -15.207 1.00 85.50 328 ASN A N 1
ATOM 2613 C CA . ASN A 1 328 ? -2.751 5.224 -15.804 1.00 85.50 328 ASN A CA 1
ATOM 2614 C C . ASN A 1 328 ? -1.338 5.535 -15.270 1.00 85.50 328 ASN A C 1
ATOM 2616 O O . ASN A 1 328 ? -1.028 6.677 -14.945 1.00 85.50 328 ASN A O 1
ATOM 2620 N N . ILE A 1 329 ? -0.501 4.508 -15.094 1.00 90.62 329 ILE A N 1
ATOM 2621 C CA . ILE A 1 329 ? 0.876 4.661 -14.604 1.00 90.62 329 ILE A CA 1
ATOM 2622 C C . ILE A 1 329 ? 1.784 5.062 -15.769 1.00 90.62 329 ILE A C 1
ATOM 2624 O O . ILE A 1 329 ? 1.631 4.578 -16.893 1.00 90.62 329 ILE A O 1
ATOM 2628 N N . ARG A 1 330 ? 2.779 5.914 -15.501 1.00 95.19 330 ARG A N 1
ATOM 2629 C CA . ARG A 1 330 ? 3.833 6.223 -16.471 1.00 95.19 330 ARG A CA 1
ATOM 2630 C C . ARG A 1 330 ? 4.761 5.019 -16.658 1.00 95.19 330 ARG A C 1
ATOM 2632 O O . ARG A 1 330 ? 5.527 4.701 -15.751 1.00 95.19 330 ARG A O 1
ATOM 2639 N N . LEU A 1 331 ? 4.744 4.396 -17.835 1.00 96.75 331 LEU A N 1
ATOM 2640 C CA . LEU A 1 331 ? 5.624 3.273 -18.169 1.00 96.75 331 LEU A CA 1
ATOM 2641 C C . LEU A 1 331 ? 6.852 3.750 -18.956 1.00 96.75 331 LEU A C 1
ATOM 2643 O O . LEU A 1 331 ? 6.726 4.341 -20.027 1.00 96.75 331 LEU A O 1
ATOM 2647 N N . ILE A 1 332 ? 8.045 3.485 -18.432 1.00 97.75 332 ILE A N 1
ATOM 2648 C CA . ILE A 1 332 ? 9.323 3.795 -19.080 1.00 97.75 332 ILE A CA 1
ATOM 2649 C C . ILE A 1 332 ? 10.035 2.489 -19.425 1.00 97.75 332 ILE A C 1
ATOM 2651 O O . ILE A 1 332 ? 10.164 1.632 -18.559 1.00 97.75 332 ILE A O 1
ATOM 2655 N N . ILE A 1 333 ? 10.516 2.338 -20.658 1.00 98.00 333 ILE A N 1
ATOM 2656 C CA . ILE A 1 333 ? 11.358 1.200 -21.063 1.00 98.00 333 ILE A CA 1
ATOM 2657 C C . ILE A 1 333 ? 12.710 1.728 -21.520 1.00 98.00 333 ILE A C 1
ATOM 2659 O O . ILE A 1 333 ? 12.767 2.609 -22.369 1.00 98.00 333 ILE A O 1
ATOM 2663 N N . GLU A 1 334 ? 13.789 1.165 -20.993 1.00 97.06 334 GLU A N 1
ATOM 2664 C CA . GLU A 1 334 ? 15.168 1.502 -21.353 1.00 97.06 334 GLU A CA 1
ATOM 2665 C C . GLU A 1 334 ? 15.816 0.305 -22.054 1.00 97.06 334 GLU A C 1
ATOM 2667 O O . GLU A 1 334 ? 15.965 -0.763 -21.460 1.00 97.06 334 GLU A O 1
ATOM 2672 N N . THR A 1 335 ? 16.169 0.442 -23.334 1.00 97.19 335 THR A N 1
ATOM 2673 C CA . THR A 1 335 ? 16.677 -0.680 -24.142 1.00 97.19 335 THR A CA 1
ATOM 2674 C C . THR A 1 335 ? 17.730 -0.260 -25.162 1.00 97.19 335 THR A C 1
ATOM 2676 O O . THR A 1 335 ? 17.750 0.872 -25.642 1.00 97.19 335 THR A O 1
ATOM 2679 N N . ASN A 1 336 ? 18.598 -1.197 -25.557 1.00 95.62 336 ASN A N 1
ATOM 2680 C CA . ASN A 1 336 ? 19.485 -0.997 -26.705 1.00 95.62 336 ASN A CA 1
ATOM 2681 C C . ASN A 1 336 ? 18.741 -1.009 -28.054 1.00 95.62 336 ASN A C 1
ATOM 2683 O O . ASN A 1 336 ? 19.312 -0.628 -29.069 1.00 95.62 336 ASN A O 1
ATOM 2687 N N . GLY A 1 337 ? 17.492 -1.489 -28.090 1.00 96.81 337 GLY A N 1
ATOM 2688 C CA . GLY A 1 337 ? 16.628 -1.418 -29.269 1.00 96.81 337 GLY A CA 1
ATOM 2689 C C . GLY A 1 337 ? 16.975 -2.370 -30.417 1.00 96.81 337 GLY A C 1
ATOM 2690 O O . GLY A 1 337 ? 16.221 -2.461 -31.376 1.00 96.81 337 GLY A O 1
ATOM 2691 N N . SER A 1 338 ? 18.070 -3.132 -30.349 1.00 96.69 338 SER A N 1
ATOM 2692 C CA . SER A 1 338 ? 18.549 -3.974 -31.459 1.00 96.69 338 SER A CA 1
ATOM 2693 C C . SER A 1 338 ? 17.931 -5.386 -31.489 1.00 96.69 338 SER A C 1
ATOM 2695 O O . SER A 1 338 ? 18.392 -6.253 -32.245 1.00 96.69 338 SER A O 1
ATOM 2697 N N . MET A 1 339 ? 16.912 -5.648 -30.671 1.00 95.94 339 MET A N 1
ATOM 2698 C CA . MET A 1 339 ? 16.176 -6.917 -30.614 1.00 95.94 339 MET A CA 1
ATOM 2699 C C . MET A 1 339 ? 14.729 -6.745 -31.079 1.00 95.94 339 MET A C 1
ATOM 2701 O O . MET A 1 339 ? 14.276 -5.635 -31.339 1.00 95.94 339 MET A O 1
ATOM 2705 N N . ARG A 1 340 ? 14.009 -7.872 -31.183 1.00 96.56 340 ARG A N 1
ATOM 2706 C CA . ARG A 1 340 ? 12.616 -7.948 -31.662 1.00 96.56 340 ARG A CA 1
ATOM 2707 C C . ARG A 1 340 ? 12.451 -7.474 -33.110 1.00 96.56 340 ARG A C 1
ATOM 2709 O O . ARG A 1 340 ? 13.424 -7.105 -33.769 1.00 96.56 340 ARG A O 1
ATOM 2716 N N . ASN A 1 341 ? 11.263 -7.682 -33.658 1.00 96.38 341 ASN A N 1
ATOM 2717 C CA . ASN A 1 341 ? 10.931 -7.335 -35.036 1.00 96.38 341 ASN A CA 1
ATOM 2718 C C . ASN A 1 341 ? 9.944 -6.165 -35.052 1.00 96.38 341 ASN A C 1
ATOM 2720 O O . ASN A 1 341 ? 9.354 -5.837 -34.025 1.00 96.38 341 ASN A O 1
ATOM 2724 N N . GLU A 1 342 ? 9.747 -5.587 -36.231 1.00 96.44 342 GLU A N 1
ATOM 2725 C CA . GLU A 1 342 ? 8.828 -4.471 -36.462 1.00 96.44 342 GLU A CA 1
ATOM 2726 C C . GLU A 1 342 ? 7.430 -4.735 -35.886 1.00 96.44 342 GLU A C 1
ATOM 2728 O O . GLU A 1 342 ? 6.921 -3.927 -35.122 1.00 96.44 342 GLU A O 1
ATOM 2733 N N . LYS A 1 343 ? 6.852 -5.923 -36.133 1.00 97.88 343 LYS A N 1
ATOM 2734 C CA . LYS A 1 343 ? 5.525 -6.296 -35.604 1.00 97.88 343 LYS A CA 1
ATOM 2735 C C . LYS A 1 343 ? 5.439 -6.179 -34.081 1.00 97.88 343 LYS A C 1
ATOM 2737 O O . LYS A 1 343 ? 4.432 -5.710 -33.562 1.00 97.88 343 LYS A O 1
ATOM 2742 N N . TRP A 1 344 ? 6.476 -6.618 -33.369 1.00 98.38 344 TRP A N 1
ATOM 2743 C CA . TRP A 1 344 ? 6.539 -6.514 -31.913 1.00 98.38 344 TRP A CA 1
ATOM 2744 C C . TRP A 1 344 ? 6.593 -5.049 -31.462 1.00 98.38 344 TRP A C 1
ATOM 2746 O O . TRP A 1 344 ? 5.864 -4.669 -30.548 1.00 98.38 344 TRP A O 1
ATOM 2756 N N . TRP A 1 345 ? 7.401 -4.225 -32.135 1.00 98.50 345 TRP A N 1
ATOM 2757 C CA . TRP A 1 345 ? 7.534 -2.796 -31.841 1.00 98.50 345 TRP A CA 1
ATOM 2758 C C . TRP A 1 345 ? 6.261 -2.008 -32.134 1.00 98.50 345 TRP A C 1
ATOM 2760 O O . TRP A 1 345 ? 5.821 -1.240 -31.285 1.00 98.50 345 TRP A O 1
ATOM 2770 N N . THR A 1 346 ? 5.588 -2.291 -33.249 1.00 98.19 346 THR A N 1
ATOM 2771 C CA . THR A 1 346 ? 4.276 -1.716 -33.564 1.00 98.19 346 THR A CA 1
ATOM 2772 C C . THR A 1 346 ? 3.220 -2.088 -32.520 1.00 98.19 346 THR A C 1
ATOM 2774 O O . THR A 1 346 ? 2.388 -1.254 -32.161 1.00 98.19 346 THR A O 1
ATOM 2777 N N . SER A 1 347 ? 3.218 -3.326 -32.009 1.00 98.19 347 SER A N 1
ATOM 2778 C CA . SER A 1 347 ? 2.311 -3.709 -30.915 1.00 98.19 347 SER A CA 1
ATOM 2779 C C . SER A 1 347 ? 2.622 -2.946 -29.628 1.00 98.19 347 SER A C 1
ATOM 2781 O O . SER A 1 347 ? 1.700 -2.458 -28.975 1.00 98.19 347 SER A O 1
ATOM 2783 N N . LEU A 1 348 ? 3.906 -2.777 -29.299 1.00 98.06 348 LEU A N 1
ATOM 2784 C CA . LEU A 1 348 ? 4.320 -1.982 -28.146 1.00 98.06 348 LEU A CA 1
ATOM 2785 C C . LEU A 1 348 ? 3.884 -0.513 -28.288 1.00 98.06 348 LEU A C 1
ATOM 2787 O O . LEU A 1 348 ? 3.288 0.031 -27.361 1.00 98.06 348 LEU A O 1
ATOM 2791 N N . GLY A 1 349 ? 4.100 0.103 -29.454 1.00 97.56 349 GLY A N 1
ATOM 2792 C CA . GLY A 1 349 ? 3.660 1.473 -29.749 1.00 97.56 349 GLY A CA 1
ATOM 2793 C C . GLY A 1 349 ? 2.147 1.640 -29.589 1.00 97.56 349 GLY A C 1
ATOM 2794 O O . GLY A 1 349 ? 1.679 2.560 -28.919 1.00 97.56 349 GLY A O 1
ATOM 2795 N N . LYS A 1 350 ? 1.354 0.676 -30.083 1.00 96.44 350 LYS A N 1
ATOM 2796 C CA . LYS A 1 350 ? -0.111 0.654 -29.896 1.00 96.44 350 LYS A CA 1
ATOM 2797 C C . LYS A 1 350 ? -0.538 0.543 -28.432 1.00 96.44 350 LYS A C 1
ATOM 2799 O O . LYS A 1 350 ? -1.558 1.129 -28.067 1.00 96.44 350 LYS A O 1
ATOM 2804 N N . ALA A 1 351 ? 0.194 -0.207 -27.608 1.00 95.31 351 ALA A N 1
ATOM 2805 C CA . ALA A 1 351 ? -0.066 -0.281 -26.171 1.00 95.31 351 ALA A CA 1
ATOM 2806 C C . ALA A 1 351 ? 0.233 1.068 -25.491 1.00 95.31 351 ALA A C 1
ATOM 2808 O O . ALA A 1 351 ? -0.582 1.574 -24.720 1.00 95.31 351 ALA A O 1
ATOM 2809 N N . PHE A 1 352 ? 1.353 1.702 -25.846 1.00 95.94 352 PHE A N 1
ATOM 2810 C CA . PHE A 1 352 ? 1.764 2.993 -25.289 1.00 95.94 352 PHE A CA 1
ATOM 2811 C C . PHE A 1 352 ? 0.843 4.143 -25.706 1.00 95.94 352 PHE A C 1
ATOM 2813 O O . PHE A 1 352 ? 0.538 4.993 -24.870 1.00 95.94 352 PHE A O 1
ATOM 2820 N N . ALA A 1 353 ? 0.327 4.133 -26.937 1.00 93.69 353 ALA A N 1
ATOM 2821 C CA . ALA A 1 353 ? -0.618 5.134 -27.439 1.00 93.69 353 ALA A CA 1
ATOM 2822 C C . ALA A 1 353 ? -1.921 5.215 -26.621 1.00 93.69 353 ALA A C 1
ATOM 2824 O O . ALA A 1 353 ? -2.598 6.240 -26.637 1.00 93.69 353 ALA A O 1
ATOM 2825 N N . LYS A 1 354 ? -2.276 4.142 -25.902 1.00 86.50 354 LYS A N 1
ATOM 2826 C CA . LYS A 1 354 ? -3.452 4.077 -25.019 1.00 86.50 354 LYS A CA 1
ATOM 2827 C C . LYS A 1 354 ? -3.121 4.343 -23.545 1.00 86.50 354 LYS A C 1
ATOM 2829 O O . LYS A 1 354 ? -4.021 4.311 -22.713 1.00 86.50 354 LYS A O 1
ATOM 2834 N N . SER A 1 355 ? -1.846 4.550 -23.221 1.00 90.75 355 SER A N 1
ATOM 2835 C CA . SER A 1 355 ? -1.343 4.664 -21.851 1.00 90.75 355 SER A CA 1
ATOM 2836 C C . SER A 1 355 ? -1.181 6.119 -21.398 1.00 90.75 355 SER A C 1
ATOM 2838 O O . SER A 1 355 ? -1.487 7.053 -22.139 1.00 90.75 355 SER A O 1
ATOM 2840 N N . HIS A 1 356 ? -0.662 6.323 -20.182 1.00 92.94 356 HIS A N 1
ATOM 2841 C CA . HIS A 1 356 ? -0.338 7.654 -19.669 1.00 92.94 356 HIS A CA 1
ATOM 2842 C C . HIS A 1 356 ? 0.540 8.441 -20.676 1.00 92.94 356 HIS A C 1
ATOM 2844 O O . HIS A 1 356 ? 1.583 7.927 -21.084 1.00 92.94 356 HIS A O 1
ATOM 2850 N N . PRO A 1 357 ? 0.252 9.725 -20.987 1.00 91.81 357 PRO A N 1
ATOM 2851 C CA . PRO A 1 357 ? 0.998 10.536 -21.976 1.00 91.81 357 PRO A CA 1
ATOM 2852 C C . PRO A 1 357 ? 2.496 10.759 -21.701 1.00 91.81 357 PRO A C 1
ATOM 2854 O O . PRO A 1 357 ? 3.198 11.405 -22.468 1.00 91.81 357 PRO A O 1
ATOM 2857 N N . GLY A 1 358 ? 2.981 10.282 -20.558 1.00 93.25 358 GLY A N 1
ATOM 2858 C CA . GLY A 1 358 ? 4.375 10.402 -20.136 1.00 93.25 358 GLY A CA 1
ATOM 2859 C C . GLY A 1 358 ? 5.158 9.106 -20.321 1.00 93.25 358 GLY A C 1
ATOM 2860 O O . GLY A 1 358 ? 6.352 9.087 -20.012 1.00 93.25 358 GLY A O 1
ATOM 2861 N N . SER A 1 359 ? 4.481 8.030 -20.736 1.00 96.44 359 SER A N 1
ATOM 2862 C CA . SER A 1 359 ? 5.090 6.744 -21.042 1.00 96.44 359 SER A CA 1
ATOM 2863 C C . SER A 1 359 ? 5.938 6.866 -22.301 1.00 96.44 359 SER A C 1
ATOM 2865 O O . SER A 1 359 ? 5.552 7.546 -23.250 1.00 96.44 359 SER A O 1
ATOM 2867 N N . LYS A 1 360 ? 7.113 6.240 -22.307 1.00 96.50 360 LYS A N 1
ATOM 2868 C CA . LYS A 1 360 ? 8.071 6.336 -23.417 1.00 96.50 360 LYS A CA 1
ATOM 2869 C C . LYS A 1 360 ? 9.107 5.226 -23.380 1.00 96.50 360 LYS A C 1
ATOM 2871 O O . LYS A 1 360 ? 9.376 4.643 -22.331 1.00 96.50 360 LYS A O 1
ATOM 2876 N N . VAL A 1 361 ? 9.716 4.991 -24.534 1.00 97.75 361 VAL A N 1
ATOM 2877 C CA . VAL A 1 361 ? 10.870 4.110 -24.689 1.00 97.75 361 VAL A CA 1
ATOM 2878 C C . VAL A 1 361 ? 12.112 4.972 -24.899 1.00 97.75 361 VAL A C 1
ATOM 2880 O O . VAL A 1 361 ? 12.117 5.874 -25.734 1.00 97.75 361 VAL A O 1
ATOM 2883 N N . TYR A 1 362 ? 13.165 4.694 -24.139 1.00 97.50 362 TYR A N 1
ATOM 2884 C CA . TYR A 1 362 ? 14.498 5.237 -24.342 1.00 97.50 362 TYR A CA 1
ATOM 2885 C C . TYR A 1 362 ? 15.346 4.218 -25.102 1.00 97.50 362 TYR A C 1
ATOM 2887 O O . TYR A 1 362 ? 15.622 3.118 -24.616 1.00 97.50 362 TYR A O 1
ATOM 2895 N N . PHE A 1 363 ? 15.758 4.604 -26.308 1.00 96.75 363 PHE A N 1
ATOM 2896 C CA . PHE A 1 363 ? 16.704 3.855 -27.124 1.00 96.75 363 PHE A CA 1
ATOM 2897 C C . PHE A 1 363 ? 18.122 4.310 -26.778 1.00 96.75 363 PHE A C 1
ATOM 2899 O O . PHE A 1 363 ? 18.507 5.443 -27.062 1.00 96.75 363 PHE A O 1
ATOM 2906 N N . HIS A 1 364 ? 18.896 3.434 -26.141 1.00 94.31 364 HIS A N 1
ATOM 2907 C CA . HIS A 1 364 ? 20.262 3.737 -25.722 1.00 94.31 364 HIS A CA 1
ATOM 2908 C C . HIS A 1 364 ? 21.240 3.445 -26.851 1.00 94.31 364 HIS A C 1
ATOM 2910 O O . HIS A 1 364 ? 21.572 2.290 -27.135 1.00 94.31 364 HIS A O 1
ATOM 2916 N N . ILE A 1 365 ? 21.685 4.527 -27.470 1.00 94.88 365 ILE A N 1
ATOM 2917 C CA . ILE A 1 365 ? 22.472 4.550 -28.685 1.00 94.88 365 ILE A CA 1
ATOM 2918 C C . ILE A 1 365 ? 23.746 5.342 -28.394 1.00 94.88 365 ILE A C 1
ATOM 2920 O O . ILE A 1 365 ? 23.663 6.510 -28.019 1.00 94.88 365 ILE A O 1
ATOM 2924 N N . ASP A 1 366 ? 24.909 4.722 -28.591 1.00 94.44 366 ASP A N 1
ATOM 2925 C CA . ASP A 1 366 ? 26.195 5.349 -28.277 1.00 94.44 366 ASP A CA 1
ATOM 2926 C C . ASP A 1 366 ? 27.034 5.428 -29.554 1.00 94.44 366 ASP A C 1
ATOM 2928 O O . ASP A 1 366 ? 27.791 4.509 -29.848 1.00 94.44 366 ASP A O 1
ATOM 2932 N N . GLY A 1 367 ? 26.880 6.506 -30.325 1.00 94.06 367 GLY A N 1
ATOM 2933 C CA . GLY A 1 367 ? 27.570 6.735 -31.600 1.00 94.06 367 GLY A CA 1
ATOM 2934 C C . GLY A 1 367 ? 26.606 7.008 -32.758 1.00 94.06 367 GLY A C 1
ATOM 2935 O O . GLY A 1 367 ? 25.408 7.183 -32.551 1.00 94.06 367 GLY A O 1
ATOM 2936 N N . LEU A 1 368 ? 27.146 7.047 -33.974 1.00 95.75 368 LEU A N 1
ATOM 2937 C CA . LEU A 1 368 ? 26.430 7.136 -35.254 1.00 95.75 368 LEU A CA 1
ATOM 2938 C C . LEU A 1 368 ? 26.400 5.763 -35.950 1.00 95.75 368 LEU A C 1
ATOM 2940 O O . LEU A 1 368 ? 26.872 4.769 -35.397 1.00 95.75 368 LEU A O 1
ATOM 2944 N N . GLU A 1 369 ? 25.866 5.680 -37.170 1.00 96.75 369 GLU A N 1
ATOM 2945 C CA . GLU A 1 369 ? 25.779 4.422 -37.930 1.00 96.75 369 GLU A CA 1
ATOM 2946 C C . GLU A 1 369 ? 27.122 3.682 -38.042 1.00 96.75 369 GLU A C 1
ATOM 2948 O O . GLU A 1 369 ? 27.210 2.472 -37.809 1.00 96.75 369 GLU A O 1
ATOM 2953 N N . ASP A 1 370 ? 28.180 4.430 -38.328 1.00 96.56 370 ASP A N 1
ATOM 2954 C CA . ASP A 1 370 ? 29.548 3.967 -38.527 1.00 96.56 370 ASP A CA 1
ATOM 2955 C C . ASP A 1 370 ? 30.353 3.823 -37.225 1.00 96.56 370 ASP A C 1
ATOM 2957 O O . ASP A 1 370 ? 31.467 3.314 -37.255 1.00 96.56 370 ASP A O 1
ATOM 2961 N N . THR A 1 371 ? 29.809 4.220 -36.070 1.00 96.50 371 THR A N 1
ATOM 2962 C CA . THR A 1 371 ? 30.558 4.249 -34.797 1.00 96.50 371 THR A CA 1
ATOM 2963 C C . THR A 1 371 ? 29.847 3.562 -33.631 1.00 96.50 371 THR A C 1
ATOM 2965 O O . THR A 1 371 ? 30.502 3.125 -32.688 1.00 96.50 371 THR A O 1
ATOM 2968 N N . ASN A 1 372 ? 28.531 3.341 -33.693 1.00 95.69 372 ASN A N 1
ATOM 2969 C CA . ASN A 1 372 ? 27.774 2.728 -32.597 1.00 95.69 372 ASN A CA 1
ATOM 2970 C C . ASN A 1 372 ? 28.224 1.306 -32.267 1.00 95.69 372 ASN A C 1
ATOM 2972 O O . ASN A 1 372 ? 28.212 0.889 -31.113 1.00 95.69 372 ASN A O 1
ATOM 2976 N N . HIS A 1 373 ? 28.661 0.551 -33.269 1.00 93.12 373 HIS A N 1
ATOM 2977 C CA . HIS A 1 373 ? 29.138 -0.815 -33.076 1.00 93.12 373 HIS A CA 1
ATOM 2978 C C . HIS A 1 373 ? 30.438 -0.899 -32.251 1.00 93.12 373 HIS A C 1
ATOM 2980 O O . HIS A 1 373 ? 30.720 -1.968 -31.708 1.00 93.12 373 HIS A O 1
ATOM 2986 N N . ILE A 1 374 ? 31.192 0.204 -32.124 1.00 93.38 374 ILE A N 1
ATOM 2987 C CA . ILE A 1 374 ? 32.399 0.303 -31.288 1.00 93.38 374 ILE A CA 1
ATOM 2988 C C . ILE A 1 374 ? 32.015 0.204 -29.804 1.00 93.38 374 ILE A C 1
ATOM 2990 O O . ILE A 1 374 ? 32.644 -0.525 -29.039 1.00 93.38 374 ILE A O 1
ATOM 2994 N N . TYR A 1 375 ? 30.943 0.894 -29.405 1.00 92.75 375 TYR A N 1
ATOM 2995 C CA . TYR A 1 375 ? 30.500 0.986 -28.010 1.00 92.75 375 TYR A CA 1
ATOM 2996 C C . TYR A 1 375 ? 29.407 -0.039 -27.668 1.00 92.75 375 TYR A C 1
ATOM 2998 O O . TYR A 1 375 ? 29.421 -0.666 -26.605 1.00 92.75 375 TYR A O 1
ATOM 3006 N N . ARG A 1 376 ? 28.472 -0.272 -28.593 1.00 93.62 376 ARG A N 1
ATOM 3007 C CA . ARG A 1 376 ? 27.335 -1.197 -28.474 1.00 93.62 376 ARG A CA 1
ATOM 3008 C C . ARG A 1 376 ? 27.574 -2.453 -29.311 1.00 93.62 376 ARG A C 1
ATOM 3010 O O . ARG A 1 376 ? 26.824 -2.774 -30.237 1.00 93.62 376 ARG A O 1
ATOM 3017 N N . VAL A 1 377 ? 28.633 -3.187 -28.981 1.00 93.81 377 VAL A N 1
ATOM 3018 C CA . VAL A 1 377 ? 29.058 -4.400 -29.699 1.00 93.81 377 VAL A CA 1
ATOM 3019 C C . VAL A 1 377 ? 27.906 -5.414 -29.798 1.00 93.81 377 VAL A C 1
ATOM 3021 O O . VAL A 1 377 ? 27.179 -5.638 -28.828 1.00 93.81 377 VAL A O 1
ATOM 3024 N N . LYS A 1 378 ? 27.740 -6.042 -30.972 1.00 94.12 378 LYS A N 1
ATOM 3025 C CA . LYS A 1 378 ? 26.638 -6.972 -31.331 1.00 94.12 378 LYS A CA 1
ATOM 3026 C C . LYS A 1 378 ? 25.232 -6.356 -31.412 1.00 94.12 378 LYS A C 1
ATOM 3028 O O . LYS A 1 378 ? 24.257 -7.088 -31.606 1.00 94.12 378 LYS A O 1
ATOM 3033 N N . THR A 1 379 ? 25.107 -5.035 -31.334 1.00 96.06 379 THR A N 1
ATOM 3034 C CA . THR A 1 379 ? 23.895 -4.338 -31.789 1.00 96.06 379 THR A CA 1
ATOM 3035 C C . THR A 1 379 ? 24.002 -3.986 -33.275 1.00 96.06 379 THR A C 1
ATOM 3037 O O . THR A 1 379 ? 25.098 -3.949 -33.836 1.00 96.06 379 THR A O 1
ATOM 3040 N N . LYS A 1 380 ? 22.865 -3.774 -33.942 1.00 96.31 380 LYS A N 1
ATOM 3041 C CA . LYS A 1 380 ? 22.793 -3.395 -35.358 1.00 96.31 380 LYS A CA 1
ATOM 3042 C C . LYS A 1 380 ? 22.086 -2.051 -35.489 1.00 96.31 380 LYS A C 1
ATOM 3044 O O . LYS A 1 380 ? 20.871 -2.007 -35.328 1.00 96.31 380 LYS A O 1
ATOM 3049 N N . TRP A 1 381 ? 22.831 -0.999 -35.833 1.00 97.31 381 TRP A N 1
ATOM 3050 C CA . TRP A 1 381 ? 22.318 0.374 -35.951 1.00 97.31 381 TRP A CA 1
ATOM 3051 C C . TRP A 1 381 ? 21.031 0.470 -36.771 1.00 97.31 381 TRP A C 1
ATOM 3053 O O . TRP A 1 381 ? 20.005 0.910 -36.263 1.00 97.31 381 TRP A O 1
ATOM 3063 N N . LYS A 1 382 ? 21.066 -0.043 -38.007 1.00 97.00 382 LYS A N 1
ATOM 3064 C CA . LYS A 1 382 ? 19.914 -0.049 -38.913 1.00 97.00 382 LYS A CA 1
ATOM 3065 C C . LYS A 1 382 ? 18.660 -0.640 -38.261 1.00 97.00 382 LYS A C 1
ATOM 3067 O O . LYS A 1 382 ? 17.592 -0.053 -38.344 1.00 97.00 382 LYS A O 1
ATOM 3072 N N . ARG A 1 383 ? 18.812 -1.751 -37.533 1.00 96.94 383 ARG A N 1
ATOM 3073 C CA . ARG A 1 383 ? 17.702 -2.408 -36.832 1.00 96.94 383 ARG A CA 1
ATOM 3074 C C . ARG A 1 383 ? 17.171 -1.569 -35.672 1.00 96.94 383 ARG A C 1
ATOM 3076 O O . ARG A 1 383 ? 15.972 -1.575 -35.436 1.00 96.94 383 ARG A O 1
ATOM 3083 N N . ILE A 1 384 ? 18.043 -0.870 -34.943 1.00 97.69 384 ILE A N 1
ATOM 3084 C CA . ILE A 1 384 ? 17.621 0.048 -33.874 1.00 97.69 384 ILE A CA 1
ATOM 3085 C C . ILE A 1 384 ? 16.754 1.162 -34.468 1.00 97.69 384 ILE A C 1
ATOM 3087 O O . ILE A 1 384 ? 15.683 1.428 -33.938 1.00 97.69 384 ILE A O 1
ATOM 3091 N N . MET A 1 385 ? 17.185 1.760 -35.583 1.00 97.88 385 MET A N 1
ATOM 3092 C CA . MET A 1 385 ? 16.444 2.829 -36.262 1.00 97.88 385 MET A CA 1
ATOM 3093 C C . MET A 1 385 ? 15.107 2.338 -36.832 1.00 97.88 385 MET A C 1
ATOM 3095 O O . MET A 1 385 ? 14.089 2.985 -36.620 1.00 97.88 385 MET A O 1
ATOM 3099 N N . GLU A 1 386 ? 15.084 1.170 -37.485 1.00 97.88 386 GLU A N 1
ATOM 3100 C CA . GLU A 1 386 ? 13.847 0.525 -37.962 1.00 97.88 386 GLU A CA 1
ATOM 3101 C C . GLU A 1 386 ? 12.859 0.288 -36.810 1.00 97.88 386 GLU A C 1
ATOM 3103 O O . GLU A 1 386 ? 11.678 0.606 -36.913 1.00 97.88 386 GLU A O 1
ATOM 3108 N N . ASN A 1 387 ? 13.353 -0.229 -35.686 1.00 98.12 387 ASN A N 1
ATOM 3109 C CA . ASN A 1 387 ? 12.545 -0.490 -34.503 1.00 98.12 387 ASN A CA 1
ATOM 3110 C C . ASN A 1 387 ? 12.035 0.798 -33.838 1.00 98.12 387 ASN A C 1
ATOM 3112 O O . ASN A 1 387 ? 10.885 0.839 -33.409 1.00 98.12 387 ASN A O 1
ATOM 3116 N N . ALA A 1 388 ? 12.866 1.841 -33.768 1.00 97.06 388 ALA A N 1
ATOM 3117 C CA . ALA A 1 388 ? 12.485 3.145 -33.233 1.00 97.06 388 ALA A CA 1
ATOM 3118 C C . ALA A 1 388 ? 11.450 3.857 -34.113 1.00 97.06 388 ALA A C 1
ATOM 3120 O O . ALA A 1 388 ? 10.592 4.549 -33.587 1.00 97.06 388 ALA A O 1
ATOM 3121 N N . GLN A 1 389 ? 11.510 3.665 -35.433 1.00 97.56 389 GLN A N 1
ATOM 3122 C CA . GLN A 1 389 ? 10.523 4.188 -36.378 1.00 97.56 389 GLN A CA 1
ATOM 3123 C C . GLN A 1 389 ? 9.190 3.421 -36.333 1.00 97.56 389 GLN A C 1
ATOM 3125 O O . GLN A 1 389 ? 8.149 3.987 -36.668 1.00 97.56 389 GLN A O 1
ATOM 3130 N N . ALA A 1 390 ? 9.231 2.131 -35.984 1.00 97.62 390 ALA A N 1
ATOM 3131 C CA . ALA A 1 390 ? 8.061 1.259 -35.898 1.00 97.62 390 ALA A CA 1
ATOM 3132 C C . ALA A 1 390 ? 7.270 1.398 -34.587 1.00 97.62 390 ALA A C 1
ATOM 3134 O O . ALA A 1 390 ? 6.081 1.061 -34.567 1.00 97.62 390 ALA A O 1
ATOM 3135 N N . PHE A 1 391 ? 7.948 1.804 -33.508 1.00 97.12 391 PHE A N 1
ATOM 3136 C CA . PHE A 1 391 ? 7.354 2.179 -32.224 1.00 97.12 391 PHE A CA 1
ATOM 3137 C C . PHE A 1 391 ? 6.655 3.533 -32.339 1.00 97.12 391 PHE A C 1
ATOM 3139 O O . PHE A 1 391 ? 5.489 3.613 -31.883 1.00 97.12 391 PHE A O 1
#

Foldseek 3Di:
DDDDDPPADPLNVVLVVLPPPPVPDPDDFALEAEEAQQLALQSLLVLLSNLVSCQVCVVDSHQEYEYEYEAAPQDPDDVSVVLSVQSVVLSCVVRVRHHYYYDYHYFYDDDDDDPCVGCLVVVVCCVVPPSPGHEYEYRDAADDDPDDPDDDDDDDQPQPPPRDPDDHGYGHPRHYPALLVSLVSCVVVVVVPRNVLSGAQAPPQPDPDNLHHNCPDPSQVRCCVNNVDGHNDDPPPDQDPAAEEEDQFWLAAQWLFLPAPQAPVVPSSDGDCVLSVGDGDALVNVCVVDPPVNLVSYQAYEYDQSNYALVVRPCSLVNLLVSFVPHQHAYEGEGCQQDDDLVSLLSSVVSVVSHHPNHDYHNDFDDDQVCRCVRGPSGHRVNSVSSVVSD

Sequence (391 aa):
MIVIGADSLPAESWMKTGRWRFSRYKKEFTDTIGLSLSSGSDSALLLYLIAKSLSEYPTHDIHAIECWHAVDLSVTAYSSVERCNKIISAVNKMFPSISINLTTFDYQKRGNKEKAYYIKPAREKFYDEILERGPLLTGGTKQYDDDTLISLDMEILSDRTGGPAGKRPELMPFSDITKLIIANWYKRYNLMDIIFPYTVSCTRTGHGDMSMPCYECWWCKEKHHAFGLYDQMKDTSKKPELNNITFELSEKCNAACPLCVRTQPHNNSKPIEKVCAKRELLIEDIKHILPKHVMKTLDKISLCGNVGDPIAAKDCLQISEYITMHTNIRLIIETNGSMRNEKWWTSLGKAFAKSHPGSKVYFHIDGLEDTNHIYRVKTKWKRIMENAQAF

Secondary structure (DSSP, 8-state):
-----TTS-HHHHHHHT-----TT--SPPPSEEEEE--SSHHHHHHHHHHHHHHHH-TTSS--EEEEEEEEETTSS--THHHHHHHHHHHHHHH-TTSEEEEEEEEE---SS--HHHHHHHHHHHHHHHTSTTSPEE--PPPP--SS------S--------SSTTS--EE-TTTTS-HHHHHHHHHHTT-TTTTGGG----SS--TT-TTS--SSSHHHHHHHHHHS--TT----S---S--EEEEE-BS--S---TTSTTEETTTTTEE-TTT----B--HHHHHHHS-HHHHTT-SEEEEE-SSS-GGGSTTHHHHHHHHHHH---EEEEEE---SS-HHHHHHHHHHHTTS-TT-EEEE---S-TTTHHHHSTT--HHHHHHHHHH-